Protein AF-0000000067838918 (afdb_homodimer)

Nearest PDB structures (foldseek):
  4fmt-assembly1_A  TM=8.441E-01  e=2.083E-14  Caulobacter vibrioides CB15
  3d36-assembly1_B  TM=5.341E-01  e=3.135E-07  Geobacillus stearothermophilus 10
  3d36-assembly1_A  TM=5.258E-01  e=4.977E-07  Geobacillus stearothermophilus 10
  4zki-assembly1_B  TM=5.234E-01  e=3.163E-06  Lactiplantibacillus plantarum JDM1
  4u7o-assembly1_A  TM=4.429E-01  e=4.222E-06  Lactiplantibacillus plantarum JDM1

Sequence (474 aa):
MRTAPTDAEAIQLAQLLSSRICHDLIGSIGIAAATDDLRDADNRIDEEALALVAESARAAAARLAFFRFAFGYGQNGNGVAASTSLLSLLSLARGALASSRLRIEWMQGDAARSAPEHSLPIPEARLLLCLMLIATEALPRGGTVSIKVSRAQGWFKARIRAAGTGAHLPQSSLDAYSVGSCVDLTPRTVVGYYAGRLSAQLQAQLGWASEPGERVDVTLRVPVGDKREQGRQHVCAMRTAPTDAEAIQLAQLLSSRICHDLIGSIGIAAATDDLRDADNRIDEEALALVAESARAAAARLAFFRFAFGYGQNGNGVAASTSLLSLLSLARGALASSRLRIEWMQGDAARSAPEHSLPIPEARLLLCLMLIATEALPRGGTVSIKVSRAQGWFKARIRAAGTGAHLPQSSLDAYSVGSCVDLTPRTVVGYYAGRLSAQLQAQLGWASEPGERVDVTLRVPVGDKREQGRQHVCA

pLDDT: mean 87.91, std 15.68, range [30.28, 98.62]

Foldseek 3Di:
DQDDDDPVQVVVLVVLQVVLLCVLLVVLVVLLPVCVPQADPVRHGDPVSVVSSVVSVQQSVLQVLLCCQLPHDPVCPVPDQDWDFPVVLQSSLCSHPDDPQAEEEADPPLPPPVPVPDIDGSLVSSLVSLVQVQQSVQEPRGDYWHKDWDDDDQKTKMKIKRFDFQGDHSVLLCVLLPDSTCPPPHSVNSSSVVSNVSCVVQVKDWDWDDDGRTMIMIMIMGGHDPRSVVVVVVVVD/DQDDDDPVQVVVLVVLQVVLLCVLLVVLVVLLPVCVPQADPVRDGDPVSVVSNVVSVQQSVLQVVLCCLLPHDDPCPVPDQDWDAPVVLQSSLCSHPDDPQAEEEADPPLPPPSPVVGIDGSLVSSLVSLVQNQQSVQEPRGDYWHKDWDDDDQKTKMKIKRFDFQGDHSVLLCVLLPDSTCPPPHSVNSSSVVSNVSCVVQVKDWDWDDDGRTMIMIMIMGGHDPRSVVVVVVVVD

Secondary structure (DSSP, 8-state):
--PPPPHHHHHHHHHHHHHHHHHHHHHHHHHHH-GGGGB-TTS-B-HHHHHHHHHHHHHHHHHHHHHHHHH-SSTTTTSS--EEEHHHHHHHHHHHH--SSEEEEEPTTS-----TT-EEEHHHHHHHHHHHHHHHTT-TT-EEEEEEEEEETTEEEEEEEEEEEEE---HHHHHHHH-S--TT--TTTHHHHHHHHHHHHHT-EEEEEEETEEEEEEEEEEE-THHHHHHHHHH--/--PPPPHHHHHHHHHHHHHHHHHHHHHHHHHHH-GGGGB-TTS-B-HHHHHHHHHHHHHHHHHHHHHHHHH-S-TTTTSS--EEEHHHHHHHHHHHH--SSEEEEEPTTS-----TT-EEEHHHHHHHHHHHHHHHTT-TT-EEEEEEEEEETTEEEEEEEEEEEEE---HHHHHHHH-S--TT--TTTHHHHHHHHHHHHHT-EEEEEEETEEEEEEEEEEE-THHHHHHHHHH--

Organism: NCBI:txid111831

InterPro domains:
  IPR018762 Histidine phosphotransferase ChpT, C-terminal [PF10090] (91-210)
  IPR036890 Histidine kinase/HSP90-like ATPase superfamily [G3DSA:3.30.565.10] (83-224)

Radius of gyration: 24.05 Å; Cα contacts (8 Å, |Δi|>4): 856; chains: 2; bounding box: 74×67×54 Å

Solvent-accessible surface area (backbone atoms only — not comparable to full-atom values): 24099 Å² total; per-residue (Å²): 129,82,64,64,42,48,63,67,51,29,52,45,49,26,11,19,50,39,26,33,55,39,60,72,35,47,63,30,31,46,50,23,34,52,48,84,63,27,45,44,99,83,67,44,76,35,64,68,49,45,50,51,24,37,52,22,17,41,43,31,40,25,35,46,54,32,46,38,60,51,41,32,56,52,85,48,63,79,70,56,85,34,59,42,44,57,66,59,49,50,51,34,48,34,49,46,65,40,53,99,51,26,46,60,46,72,34,86,86,50,68,78,65,68,53,81,84,44,57,34,49,44,71,60,47,23,42,49,49,43,52,50,58,52,39,52,62,18,28,85,72,20,35,37,40,27,39,44,74,50,76,56,95,47,31,40,36,37,40,39,36,27,36,20,64,64,6,38,75,46,55,65,31,54,52,32,27,73,51,80,68,68,84,88,56,46,42,87,25,34,58,23,32,53,38,29,52,51,29,60,74,50,60,42,48,78,46,78,49,68,46,83,41,44,25,30,39,36,38,40,38,30,48,35,73,71,50,40,57,55,57,53,54,58,70,77,96,127,82,65,64,41,47,62,66,52,28,51,47,49,26,12,20,50,39,27,33,55,39,61,73,35,46,62,29,32,48,51,23,33,52,48,84,64,27,44,44,98,85,66,42,78,36,64,67,49,45,50,50,26,35,51,21,16,40,43,30,41,27,36,46,54,32,46,39,62,51,41,32,55,52,91,45,64,78,70,55,86,38,60,43,45,55,66,59,49,50,51,35,48,36,48,43,67,40,52,100,51,26,45,60,46,71,33,87,88,51,68,79,64,72,53,82,87,43,56,34,50,45,72,58,46,23,43,50,48,42,50,51,56,52,41,52,63,17,26,86,73,19,33,38,39,26,38,44,73,50,74,57,97,47,30,39,36,36,39,39,37,26,37,21,64,62,6,39,76,45,55,66,32,54,51,31,28,72,49,81,66,67,84,87,56,46,42,88,26,34,58,24,32,53,38,30,54,50,30,61,77,51,62,42,48,78,46,77,49,68,46,81,41,44,26,30,39,38,38,40,38,30,48,35,72,72,50,38,59,55,58,54,53,57,68,77,97

Structure (mmCIF, N/CA/C/O backbone):
data_AF-0000000067838918-model_v1
#
loop_
_entity.id
_entity.type
_entity.pdbx_description
1 polymer 'Histidine phosphotransferase ChpT C-terminal domain-containing protein'
#
loop_
_atom_site.group_PDB
_atom_site.id
_atom_site.type_symbol
_atom_site.label_atom_id
_atom_site.label_alt_id
_atom_site.label_comp_id
_atom_site.label_asym_id
_atom_site.label_entity_id
_atom_site.label_seq_id
_atom_site.pdbx_PDB_ins_code
_atom_site.Cartn_x
_atom_site.Cartn_y
_atom_site.Cartn_z
_atom_site.occupancy
_atom_site.B_iso_or_equiv
_atom_site.auth_seq_id
_atom_site.auth_comp_id
_atom_site.auth_asym_id
_atom_site.auth_atom_id
_atom_site.pdbx_PDB_model_num
ATOM 1 N N . MET A 1 1 ? -27.422 12.492 3.836 1 40.78 1 MET A N 1
ATOM 2 C CA . MET A 1 1 ? -27.141 11.398 4.762 1 40.78 1 MET A CA 1
ATOM 3 C C . MET A 1 1 ? -26.266 10.344 4.105 1 40.78 1 MET A C 1
ATOM 5 O O . MET A 1 1 ? -26.578 9.852 3.016 1 40.78 1 MET A O 1
ATOM 9 N N . ARG A 1 2 ? -25.016 10.297 4.484 1 62.78 2 ARG A N 1
ATOM 10 C CA . ARG A 1 2 ? -24.094 9.469 3.711 1 62.78 2 ARG A CA 1
ATOM 11 C C . ARG A 1 2 ? -24.438 7.988 3.863 1 62.78 2 ARG A C 1
ATOM 13 O O . ARG A 1 2 ? -24.609 7.5 4.98 1 62.78 2 ARG A O 1
ATOM 20 N N . THR A 1 3 ? -24.922 7.422 2.738 1 76.81 3 THR A N 1
ATOM 21 C CA . THR A 1 3 ? -25.234 6 2.693 1 76.81 3 THR A CA 1
ATOM 22 C C . THR A 1 3 ? -23.969 5.16 2.848 1 76.81 3 THR A C 1
ATOM 24 O O . THR A 1 3 ? -22.875 5.605 2.498 1 76.81 3 THR A O 1
ATOM 27 N N . ALA A 1 4 ? -24.078 4.176 3.662 1 89.06 4 ALA A N 1
ATOM 28 C CA . ALA A 1 4 ? -22.984 3.211 3.824 1 89.06 4 ALA A CA 1
ATOM 29 C C . ALA A 1 4 ? -22.469 2.744 2.471 1 89.06 4 ALA A C 1
ATOM 31 O O . ALA A 1 4 ? -23.234 2.58 1.521 1 89.06 4 ALA A O 1
ATOM 32 N N . PRO A 1 5 ? -21.109 2.588 2.377 1 93 5 PRO A N 1
ATOM 33 C CA . PRO A 1 5 ? -20.547 2.145 1.103 1 93 5 PRO A CA 1
ATOM 34 C C . PRO A 1 5 ? -20.953 0.72 0.737 1 93 5 PRO A C 1
ATOM 36 O O . PRO A 1 5 ? -21.25 -0.087 1.621 1 93 5 PRO A O 1
ATOM 39 N N . THR A 1 6 ? -21.047 0.426 -0.545 1 93.19 6 THR A N 1
ATOM 40 C CA . THR A 1 6 ? -21.219 -0.937 -1.035 1 93.19 6 THR A CA 1
ATOM 41 C C . THR A 1 6 ? -19.922 -1.728 -0.903 1 93.19 6 THR A C 1
ATOM 43 O O . THR A 1 6 ? -18.875 -1.154 -0.627 1 93.19 6 THR A O 1
ATOM 46 N N . ASP A 1 7 ? -20 -3.049 -1.116 1 92.88 7 ASP A N 1
ATOM 47 C CA . ASP A 1 7 ? -18.812 -3.889 -1.15 1 92.88 7 ASP A CA 1
ATOM 48 C C . ASP A 1 7 ? -17.844 -3.426 -2.238 1 92.88 7 ASP A C 1
ATOM 50 O O . ASP A 1 7 ? -16.625 -3.373 -2.018 1 92.88 7 ASP A O 1
ATOM 54 N N . ALA A 1 8 ? -18.391 -3.107 -3.355 1 92.38 8 ALA A N 1
ATOM 55 C CA . ALA A 1 8 ? -17.578 -2.664 -4.484 1 92.38 8 ALA A CA 1
ATOM 56 C C . ALA A 1 8 ? -16.844 -1.37 -4.152 1 92.38 8 ALA A C 1
ATOM 58 O O . ALA A 1 8 ? -15.68 -1.197 -4.523 1 92.38 8 ALA A O 1
ATOM 59 N N . GLU A 1 9 ? -17.516 -0.486 -3.451 1 94.44 9 GLU A N 1
ATOM 60 C CA . GLU A 1 9 ? -16.891 0.781 -3.08 1 94.44 9 GLU A CA 1
ATOM 61 C C . GLU A 1 9 ? -15.797 0.572 -2.043 1 94.44 9 GLU A C 1
ATOM 63 O O . GLU A 1 9 ? -14.773 1.256 -2.07 1 94.44 9 GLU A O 1
ATOM 68 N N . ALA A 1 10 ? -16.016 -0.35 -1.098 1 95.69 10 ALA A N 1
ATOM 69 C CA . ALA A 1 10 ? -15 -0.652 -0.098 1 95.69 10 ALA A CA 1
ATOM 70 C C . ALA A 1 10 ? -13.742 -1.216 -0.753 1 95.69 10 ALA A C 1
ATOM 72 O O . ALA A 1 10 ? -12.625 -0.811 -0.419 1 95.69 10 ALA A O 1
ATOM 73 N N . ILE A 1 11 ? -13.891 -2.076 -1.702 1 95.75 11 ILE A N 1
ATOM 74 C CA . ILE A 1 11 ? -12.773 -2.654 -2.443 1 95.75 11 ILE A CA 1
ATOM 75 C C . ILE A 1 11 ? -12.078 -1.563 -3.252 1 95.75 11 ILE A C 1
ATOM 77 O O . ILE A 1 11 ? -10.844 -1.507 -3.293 1 95.75 11 ILE A O 1
ATOM 81 N N . GLN A 1 12 ? -12.875 -0.766 -3.861 1 95.5 12 GLN A N 1
ATOM 82 C CA . GLN A 1 12 ? -12.305 0.306 -4.672 1 95.5 12 GLN A CA 1
ATOM 83 C C . GLN A 1 12 ? -11.445 1.239 -3.82 1 95.5 12 GLN A C 1
ATOM 85 O O . GLN A 1 12 ? -10.375 1.672 -4.25 1 95.5 12 GLN A O 1
ATOM 90 N N . LEU A 1 13 ? -11.906 1.589 -2.646 1 97.25 13 LEU A N 1
ATOM 91 C CA . LEU A 1 13 ? -11.109 2.432 -1.76 1 97.25 13 LEU A CA 1
ATOM 92 C C . LEU A 1 13 ? -9.758 1.787 -1.463 1 97.25 13 LEU A C 1
ATOM 94 O O . LEU A 1 13 ? -8.719 2.449 -1.533 1 97.25 13 LEU A O 1
ATOM 98 N N . ALA A 1 14 ? -9.773 0.534 -1.126 1 97.88 14 ALA A N 1
ATOM 99 C CA . ALA A 1 14 ? -8.547 -0.198 -0.843 1 97.88 14 ALA A CA 1
ATOM 100 C C . ALA A 1 14 ? -7.621 -0.216 -2.061 1 97.88 14 ALA A C 1
ATOM 102 O O . ALA A 1 14 ? -6.41 -0.032 -1.933 1 97.88 14 ALA A O 1
ATOM 103 N N . GLN A 1 15 ? -8.195 -0.379 -3.215 1 97.38 15 GLN A N 1
ATOM 104 C CA . GLN A 1 15 ? -7.422 -0.42 -4.449 1 97.38 15 GLN A CA 1
ATOM 105 C C . GLN A 1 15 ? -6.816 0.945 -4.766 1 97.38 15 GLN A C 1
ATOM 107 O O . GLN A 1 15 ? -5.66 1.037 -5.18 1 97.38 15 GLN A O 1
ATOM 112 N N . LEU A 1 16 ? -7.609 1.959 -4.605 1 97.38 16 LEU A N 1
ATOM 113 C CA . LEU A 1 16 ? -7.137 3.312 -4.875 1 97.38 16 LEU A CA 1
ATOM 114 C C . LEU A 1 16 ? -5.984 3.682 -3.947 1 97.38 16 LEU A C 1
ATOM 116 O O . LEU A 1 16 ? -4.98 4.25 -4.387 1 97.38 16 LEU A O 1
ATOM 120 N N . LEU A 1 17 ? -6.113 3.35 -2.676 1 98.12 17 LEU A N 1
ATOM 121 C CA . LEU A 1 17 ? -5.066 3.68 -1.715 1 98.12 17 LEU A CA 1
ATOM 122 C C . LEU A 1 17 ? -3.807 2.863 -1.983 1 98.12 17 LEU A C 1
ATOM 124 O O . LEU A 1 17 ? -2.693 3.389 -1.901 1 98.12 17 LEU A O 1
ATOM 128 N N . SER A 1 18 ? -3.934 1.575 -2.318 1 98 18 SER A N 1
ATOM 129 C CA . SER A 1 18 ? -2.799 0.746 -2.711 1 98 18 SER A CA 1
ATOM 130 C C . SER A 1 18 ? -2.088 1.323 -3.93 1 98 18 SER A C 1
ATOM 132 O O . SER A 1 18 ? -0.857 1.369 -3.973 1 98 18 SER A O 1
ATOM 134 N N . SER A 1 19 ? -2.895 1.773 -4.906 1 97.12 19 SER A N 1
ATOM 135 C CA . SER A 1 19 ? -2.334 2.389 -6.102 1 97.12 19 SER A CA 1
ATOM 136 C C . SER A 1 19 ? -1.543 3.648 -5.762 1 97.12 19 SER A C 1
ATOM 138 O O . SER A 1 19 ? -0.478 3.893 -6.328 1 97.12 19 SER A O 1
ATOM 140 N N . ARG A 1 20 ? -2.053 4.383 -4.891 1 97.25 20 ARG A N 1
ATOM 141 C CA . ARG A 1 20 ? -1.375 5.609 -4.48 1 97.25 20 ARG A CA 1
ATOM 142 C C . ARG A 1 20 ? -0.029 5.301 -3.832 1 97.25 20 ARG A C 1
ATOM 144 O O . ARG A 1 20 ? 0.982 5.922 -4.16 1 97.25 20 ARG A O 1
ATOM 151 N N . ILE A 1 21 ? 0.017 4.348 -2.924 1 98.12 21 ILE A N 1
ATOM 152 C CA . ILE A 1 21 ? 1.246 3.924 -2.264 1 98.12 21 ILE A CA 1
ATOM 153 C C . ILE A 1 21 ? 2.262 3.465 -3.309 1 98.12 21 ILE A C 1
ATOM 155 O O . ILE A 1 21 ? 3.412 3.91 -3.303 1 98.12 21 ILE A O 1
ATOM 159 N N . CYS A 1 22 ? 1.831 2.652 -4.246 1 97.69 22 CYS A N 1
ATOM 160 C CA . CYS A 1 22 ? 2.727 2.113 -5.262 1 97.69 22 CYS A CA 1
ATOM 161 C C . CYS A 1 22 ? 3.24 3.219 -6.18 1 97.69 22 CYS A C 1
ATOM 163 O O . CYS A 1 22 ? 4.418 3.23 -6.547 1 97.69 22 CYS A O 1
ATOM 165 N N . HIS A 1 23 ? 2.357 4.102 -6.539 1 95.94 23 HIS A N 1
ATOM 166 C CA . HIS A 1 23 ? 2.736 5.215 -7.398 1 95.94 23 HIS A CA 1
ATOM 167 C C . HIS A 1 23 ? 3.836 6.059 -6.758 1 95.94 23 HIS A C 1
ATOM 169 O O . HIS A 1 23 ? 4.793 6.449 -7.43 1 95.94 23 HIS A O 1
ATOM 175 N N . ASP A 1 24 ? 3.744 6.297 -5.527 1 96.75 24 ASP A N 1
ATOM 176 C CA . ASP A 1 24 ? 4.672 7.191 -4.84 1 96.75 24 ASP A CA 1
ATOM 177 C C . ASP A 1 24 ? 6 6.492 -4.555 1 96.75 24 ASP A C 1
ATOM 179 O O . ASP A 1 24 ? 7.008 7.145 -4.285 1 96.75 24 ASP A O 1
ATOM 183 N N . LEU A 1 25 ? 5.973 5.16 -4.621 1 98.12 25 LEU A N 1
ATOM 184 C CA . LEU A 1 25 ? 7.191 4.418 -4.301 1 98.12 25 LEU A CA 1
ATOM 185 C C . LEU A 1 25 ? 7.926 4.008 -5.57 1 98.12 25 LEU A C 1
ATOM 187 O O . LEU A 1 25 ? 9.125 3.719 -5.535 1 98.12 25 LEU A O 1
ATOM 191 N N . ILE A 1 26 ? 7.262 4.004 -6.703 1 97.38 26 ILE A N 1
ATOM 192 C CA . ILE A 1 26 ? 7.754 3.334 -7.906 1 97.38 26 ILE A CA 1
ATOM 193 C C . ILE A 1 26 ? 9.016 4.035 -8.406 1 97.38 26 ILE A C 1
ATOM 195 O O . ILE A 1 26 ? 9.961 3.379 -8.852 1 97.38 26 ILE A O 1
ATOM 199 N N . GLY A 1 27 ? 9.102 5.336 -8.352 1 96.5 27 GLY A N 1
ATOM 200 C CA . GLY A 1 27 ? 10.258 6.07 -8.836 1 96.5 27 GLY A CA 1
ATOM 201 C C . GLY A 1 27 ? 11.508 5.82 -8.016 1 96.5 27 GLY A C 1
ATOM 202 O O . GLY A 1 27 ? 12.562 5.5 -8.57 1 96.5 27 GLY A O 1
ATOM 203 N N . SER A 1 28 ? 11.414 5.977 -6.727 1 97.5 28 SER A N 1
ATOM 204 C CA . SER A 1 28 ? 12.562 5.809 -5.848 1 97.5 28 SER A CA 1
ATOM 205 C C . SER A 1 28 ? 13.039 4.359 -5.828 1 97.5 28 SER A C 1
ATOM 207 O O . SER A 1 28 ? 14.242 4.094 -5.871 1 97.5 28 SER A O 1
ATOM 209 N N . ILE A 1 29 ? 12.102 3.404 -5.832 1 97.88 29 ILE A N 1
ATOM 210 C CA . ILE A 1 29 ? 12.469 1.993 -5.824 1 97.88 29 ILE A CA 1
ATOM 211 C C . ILE A 1 29 ? 13.086 1.614 -7.172 1 97.88 29 ILE A C 1
ATOM 213 O O . ILE A 1 29 ? 14.047 0.849 -7.227 1 97.88 29 ILE A O 1
ATOM 217 N N . GLY A 1 30 ? 12.562 2.168 -8.203 1 96.88 30 GLY A N 1
ATOM 218 C CA . GLY A 1 30 ? 13.102 1.912 -9.531 1 96.88 30 GLY A CA 1
ATOM 219 C C . GLY A 1 30 ? 14.539 2.363 -9.688 1 96.88 30 GLY A C 1
ATOM 220 O O . GLY A 1 30 ? 15.367 1.63 -10.227 1 96.88 30 GLY A O 1
ATOM 221 N N . ILE A 1 31 ? 14.844 3.562 -9.242 1 96.19 31 ILE A N 1
ATOM 222 C CA . ILE A 1 31 ? 16.203 4.078 -9.312 1 96.19 31 ILE A CA 1
ATOM 223 C C . ILE A 1 31 ? 17.125 3.248 -8.414 1 96.19 31 ILE A C 1
ATOM 225 O O . ILE A 1 31 ? 18.234 2.902 -8.805 1 96.19 31 ILE A O 1
ATOM 229 N N . ALA A 1 32 ? 16.625 2.873 -7.277 1 96.06 32 ALA A N 1
ATOM 230 C CA . ALA A 1 32 ? 17.422 2.07 -6.352 1 96.06 32 ALA A CA 1
ATOM 231 C C . ALA A 1 32 ? 17.734 0.703 -6.945 1 96.06 32 ALA A C 1
ATOM 233 O O . ALA A 1 32 ? 18.797 0.131 -6.668 1 96.06 32 ALA A O 1
ATOM 234 N N . ALA A 1 33 ? 16.906 0.19 -7.754 1 96.06 33 ALA A N 1
ATOM 235 C CA . ALA A 1 33 ? 17.047 -1.151 -8.312 1 96.06 33 ALA A CA 1
ATOM 236 C C . ALA A 1 33 ? 17.859 -1.124 -9.602 1 96.06 33 ALA A C 1
ATOM 238 O O . ALA A 1 33 ? 18.234 -2.174 -10.133 1 96.06 33 ALA A O 1
ATOM 239 N N . ALA A 1 34 ? 18.078 0.033 -10.141 1 92.88 34 ALA A N 1
ATOM 240 C CA . ALA A 1 34 ? 18.828 0.161 -11.383 1 92.88 34 ALA A CA 1
ATOM 241 C C . ALA A 1 34 ? 20.328 0.03 -11.117 1 92.88 34 ALA A C 1
ATOM 243 O O . ALA A 1 34 ? 21.109 0.938 -11.438 1 92.88 34 ALA A O 1
ATOM 244 N N . THR A 1 35 ? 20.781 -1.09 -10.664 1 86.12 35 THR A N 1
ATOM 245 C CA . THR A 1 35 ? 22.156 -1.285 -10.203 1 86.12 35 THR A CA 1
ATOM 246 C C . THR A 1 35 ? 23.047 -1.696 -11.367 1 86.12 35 THR A C 1
ATOM 248 O O . THR A 1 35 ? 24.281 -1.631 -11.258 1 86.12 35 THR A O 1
ATOM 251 N N . ASP A 1 36 ? 22.438 -2.09 -12.422 1 84 36 ASP A N 1
ATOM 252 C CA . ASP A 1 36 ? 23.234 -2.445 -13.594 1 84 36 ASP A CA 1
ATOM 253 C C . ASP A 1 36 ? 24.047 -1.248 -14.086 1 84 36 ASP A C 1
ATOM 255 O O . ASP A 1 36 ? 25.047 -1.416 -14.789 1 84 36 ASP A O 1
ATOM 259 N N . ASP A 1 37 ? 23.719 -0.115 -13.648 1 81.75 37 ASP A N 1
ATOM 260 C CA . ASP A 1 37 ? 24.359 1.11 -14.117 1 81.75 37 ASP A CA 1
ATOM 261 C C . ASP A 1 37 ? 25.469 1.549 -13.164 1 81.75 37 ASP A C 1
ATOM 263 O O . ASP A 1 37 ? 26.078 2.604 -13.352 1 81.75 37 ASP A O 1
ATOM 267 N N . LEU A 1 38 ? 25.703 0.714 -12.156 1 86.94 38 LEU A N 1
ATOM 268 C CA . LEU A 1 38 ? 26.656 1.131 -11.117 1 86.94 38 LEU A CA 1
ATOM 269 C C . LEU A 1 38 ? 28.094 0.987 -11.602 1 86.94 38 LEU A C 1
ATOM 271 O O . LEU A 1 38 ? 29 1.565 -11.016 1 86.94 38 LEU A O 1
ATOM 275 N N . ARG A 1 39 ? 28.281 0.247 -12.656 1 82.75 39 ARG A N 1
ATOM 276 C CA . ARG A 1 39 ? 29.641 0.03 -13.141 1 82.75 39 ARG A CA 1
ATOM 277 C C . ARG A 1 39 ? 29.906 0.825 -14.414 1 82.75 39 ARG A C 1
ATOM 279 O O . ARG A 1 39 ? 29 1.003 -15.234 1 82.75 39 ARG A O 1
ATOM 286 N N . ASP A 1 40 ? 31.156 1.342 -14.461 1 79.62 40 ASP A N 1
ATOM 287 C CA . ASP A 1 40 ? 31.531 2.121 -15.641 1 79.62 40 ASP A CA 1
ATOM 288 C C . ASP A 1 40 ? 32.125 1.226 -16.719 1 79.62 40 ASP A C 1
ATOM 290 O O . ASP A 1 40 ? 32.062 -0.002 -16.625 1 79.62 40 ASP A O 1
ATOM 294 N N . ALA A 1 41 ? 32.625 1.943 -17.75 1 82.44 41 ALA A N 1
ATOM 295 C CA . ALA A 1 41 ? 33.156 1.25 -18.922 1 82.44 41 ALA A CA 1
ATOM 296 C C . ALA A 1 41 ? 34.312 0.329 -18.531 1 82.44 41 ALA A C 1
ATOM 298 O O . ALA A 1 41 ? 34.562 -0.692 -19.188 1 82.44 41 ALA A O 1
ATOM 299 N N . ASP A 1 42 ? 35.031 0.677 -17.438 1 84.69 42 ASP A N 1
ATOM 300 C CA . ASP A 1 42 ? 36.156 -0.121 -16.984 1 84.69 42 ASP A CA 1
ATOM 301 C C . ASP A 1 42 ? 35.719 -1.092 -15.883 1 84.69 42 ASP A C 1
ATOM 303 O O . ASP A 1 42 ? 36.562 -1.615 -15.148 1 84.69 42 ASP A O 1
ATOM 307 N N . ASN A 1 43 ? 34.406 -1.172 -15.602 1 81.06 43 ASN A N 1
ATOM 308 C CA . ASN A 1 43 ? 33.844 -2.104 -14.648 1 81.06 43 ASN A CA 1
ATOM 309 C C . ASN A 1 43 ? 34.094 -1.664 -13.203 1 81.06 43 ASN A C 1
ATOM 311 O O . ASN A 1 43 ? 34.062 -2.488 -12.289 1 81.06 43 ASN A O 1
ATOM 315 N N . ARG A 1 44 ? 34.594 -0.343 -13.234 1 83.19 44 ARG A N 1
ATOM 316 C CA . ARG A 1 44 ? 34.75 0.219 -11.891 1 83.19 44 ARG A CA 1
ATOM 317 C C . ARG A 1 44 ? 33.438 0.813 -11.398 1 83.19 44 ARG A C 1
ATOM 319 O O . ARG A 1 44 ? 32.594 1.224 -12.195 1 83.19 44 ARG A O 1
ATOM 326 N N . ILE A 1 45 ? 33.188 0.748 -10.047 1 85.25 45 ILE A N 1
ATOM 327 C CA . ILE A 1 45 ? 31.984 1.285 -9.461 1 85.25 45 ILE A CA 1
ATOM 328 C C . ILE A 1 45 ? 31.938 2.801 -9.648 1 85.25 45 ILE A C 1
ATOM 330 O O . ILE A 1 45 ? 32.906 3.498 -9.312 1 85.25 45 ILE A O 1
ATOM 334 N N . ASP A 1 46 ? 30.953 3.318 -10.227 1 88.25 46 ASP A N 1
ATOM 335 C CA . ASP A 1 46 ? 30.672 4.746 -10.344 1 88.25 46 ASP A CA 1
ATOM 336 C C . ASP A 1 46 ? 30.125 5.305 -9.031 1 88.25 46 ASP A C 1
ATOM 338 O O . ASP A 1 46 ? 28.953 5.074 -8.688 1 88.25 46 ASP A O 1
ATOM 342 N N . GLU A 1 47 ? 30.891 6.082 -8.391 1 85.75 47 GLU A N 1
ATOM 343 C CA . GLU A 1 47 ? 30.547 6.57 -7.059 1 85.75 47 GLU A CA 1
ATOM 344 C C . GLU A 1 47 ? 29.328 7.492 -7.113 1 85.75 47 GLU A C 1
ATOM 346 O O . GLU A 1 47 ? 28.516 7.52 -6.18 1 85.75 47 GLU A O 1
ATOM 351 N N . GLU A 1 48 ? 29.266 8.234 -8.141 1 89.5 48 GLU A N 1
ATOM 352 C CA . GLU A 1 48 ? 28.109 9.117 -8.281 1 89.5 48 GLU A CA 1
ATOM 353 C C . GLU A 1 48 ? 26.828 8.312 -8.477 1 89.5 48 GLU A C 1
ATOM 355 O O . GLU A 1 48 ? 25.797 8.641 -7.883 1 89.5 48 GLU A O 1
ATOM 360 N N . ALA A 1 49 ? 26.906 7.32 -9.289 1 90.56 49 ALA A N 1
ATOM 361 C CA . ALA A 1 49 ? 25.766 6.441 -9.508 1 90.56 49 ALA A CA 1
ATOM 362 C C . ALA A 1 49 ? 25.375 5.715 -8.219 1 90.56 49 ALA A C 1
ATOM 364 O O . ALA A 1 49 ? 24.188 5.566 -7.914 1 90.56 49 ALA A O 1
ATOM 365 N N . LEU A 1 50 ? 26.328 5.34 -7.531 1 90.88 50 LEU A N 1
ATOM 366 C CA . LEU A 1 50 ? 26.094 4.66 -6.262 1 90.88 50 LEU A CA 1
ATOM 367 C C . LEU A 1 50 ? 25.422 5.59 -5.262 1 90.88 50 LEU A C 1
ATOM 369 O O . LEU A 1 50 ? 24.516 5.176 -4.535 1 90.88 50 LEU A O 1
ATOM 373 N N . ALA A 1 51 ? 25.891 6.809 -5.227 1 91.44 51 ALA A N 1
ATOM 374 C CA . ALA A 1 51 ? 25.297 7.793 -4.328 1 91.44 51 ALA A CA 1
ATOM 375 C C . ALA A 1 51 ? 23.828 8.023 -4.676 1 91.44 51 ALA A C 1
ATOM 377 O O . ALA A 1 51 ? 22.984 8.164 -3.781 1 91.44 51 ALA A O 1
ATOM 378 N N . LEU A 1 52 ? 23.531 8.023 -5.918 1 93.56 52 LEU A N 1
ATOM 379 C CA . LEU A 1 52 ? 22.156 8.219 -6.375 1 93.56 52 LEU A CA 1
ATOM 380 C C . LEU A 1 52 ? 21.266 7.043 -5.973 1 93.56 52 LEU A C 1
ATOM 382 O O . LEU A 1 52 ? 20.141 7.234 -5.508 1 93.56 52 LEU A O 1
ATOM 386 N N . VAL A 1 53 ? 21.734 5.871 -6.152 1 93.62 53 VAL A N 1
ATOM 387 C CA . VAL A 1 53 ? 21.031 4.656 -5.773 1 93.62 53 VAL A CA 1
ATOM 388 C C . VAL A 1 53 ? 20.766 4.656 -4.27 1 93.62 53 VAL A C 1
ATOM 390 O O . VAL A 1 53 ? 19.656 4.367 -3.824 1 93.62 53 VAL A O 1
ATOM 393 N N . ALA A 1 54 ? 21.781 5.035 -3.51 1 93.38 54 ALA A N 1
ATOM 394 C CA . ALA A 1 54 ? 21.672 5.074 -2.053 1 93.38 54 ALA A CA 1
ATOM 395 C C . ALA A 1 54 ? 20.625 6.102 -1.614 1 93.38 54 ALA A C 1
ATOM 397 O O . ALA A 1 54 ? 19.797 5.82 -0.751 1 93.38 54 ALA A O 1
ATOM 398 N N . GLU A 1 55 ? 20.703 7.199 -2.213 1 94.88 55 GLU A N 1
ATOM 399 C CA . GLU A 1 55 ? 19.75 8.258 -1.888 1 94.88 55 GLU A CA 1
ATOM 400 C C . GLU A 1 55 ? 18.328 7.844 -2.23 1 94.88 55 GLU A C 1
ATOM 402 O O . GLU A 1 55 ? 17.391 8.133 -1.476 1 94.88 55 GLU A O 1
ATOM 407 N N . SER A 1 56 ? 18.156 7.191 -3.342 1 96.88 56 SER A N 1
ATOM 408 C CA . SER A 1 56 ? 16.844 6.742 -3.781 1 96.88 56 SER A CA 1
ATOM 409 C C . SER A 1 56 ? 16.281 5.672 -2.852 1 96.88 56 SER A C 1
ATOM 411 O O . SER A 1 56 ? 15.086 5.66 -2.553 1 96.88 56 SER A O 1
ATOM 413 N N . ALA A 1 57 ? 17.125 4.789 -2.414 1 97.12 57 ALA A N 1
ATOM 414 C CA . ALA A 1 57 ? 16.703 3.756 -1.472 1 97.12 57 ALA A CA 1
ATOM 415 C C . ALA A 1 57 ? 16.25 4.371 -0.146 1 97.12 57 ALA A C 1
ATOM 417 O O . ALA A 1 57 ? 15.266 3.941 0.446 1 97.12 57 ALA A O 1
ATOM 418 N N . ARG A 1 58 ? 17 5.367 0.3 1 96.94 58 ARG A N 1
ATOM 419 C CA . ARG A 1 58 ? 16.641 6.051 1.538 1 96.94 58 ARG A CA 1
ATOM 420 C C . ARG A 1 58 ? 15.32 6.793 1.39 1 96.94 58 ARG A C 1
ATOM 422 O O . ARG A 1 58 ? 14.508 6.816 2.314 1 96.94 58 ARG A O 1
ATOM 429 N N . ALA A 1 59 ? 15.148 7.363 0.267 1 97.38 59 ALA A N 1
ATOM 430 C CA . ALA A 1 59 ? 13.883 8.039 0.005 1 97.38 59 ALA A CA 1
ATOM 431 C C . ALA A 1 59 ? 12.719 7.047 0.009 1 97.38 59 ALA A C 1
ATOM 433 O O . ALA A 1 59 ? 11.648 7.34 0.548 1 97.38 59 ALA A O 1
ATOM 434 N N . ALA A 1 60 ? 12.93 5.898 -0.592 1 98.31 60 ALA A N 1
ATOM 435 C CA . ALA A 1 60 ? 11.906 4.855 -0.599 1 98.31 60 ALA A CA 1
ATOM 436 C C . ALA A 1 60 ? 11.57 4.402 0.82 1 98.31 60 ALA A C 1
ATOM 438 O O . ALA A 1 60 ? 10.406 4.223 1.166 1 98.31 60 ALA A O 1
ATOM 439 N N . ALA A 1 61 ? 12.617 4.25 1.633 1 98.12 61 ALA A N 1
ATOM 440 C CA . ALA A 1 61 ? 12.422 3.83 3.018 1 98.12 61 ALA A CA 1
ATOM 441 C C . ALA A 1 61 ? 11.641 4.875 3.803 1 98.12 61 ALA A C 1
ATOM 443 O O . ALA A 1 61 ? 10.758 4.535 4.598 1 98.12 61 ALA A O 1
ATOM 444 N N . ALA A 1 62 ? 11.945 6.094 3.594 1 97.88 62 ALA A N 1
ATOM 445 C CA . ALA A 1 62 ? 11.25 7.18 4.281 1 97.88 62 ALA A CA 1
ATOM 446 C C . ALA A 1 62 ? 9.781 7.246 3.865 1 97.88 62 ALA A C 1
ATOM 448 O O . ALA A 1 62 ? 8.898 7.422 4.707 1 97.88 62 ALA A O 1
ATOM 449 N N . ARG A 1 63 ? 9.5 7.105 2.605 1 98.38 63 ARG A N 1
ATOM 450 C CA . ARG A 1 63 ? 8.125 7.113 2.119 1 98.38 63 ARG A CA 1
ATOM 451 C C . ARG A 1 63 ? 7.344 5.914 2.654 1 98.38 63 ARG A C 1
ATOM 453 O O . ARG A 1 63 ? 6.176 6.043 3.02 1 98.38 63 ARG A O 1
ATOM 460 N N . LEU A 1 64 ? 8.031 4.809 2.688 1 98.31 64 LEU A N 1
ATOM 461 C CA . LEU A 1 64 ? 7.391 3.609 3.219 1 98.31 64 LEU A CA 1
ATOM 462 C C . LEU A 1 64 ? 6.996 3.809 4.68 1 98.31 64 LEU A C 1
ATOM 464 O O . LEU A 1 64 ? 5.891 3.438 5.082 1 98.31 64 LEU A O 1
ATOM 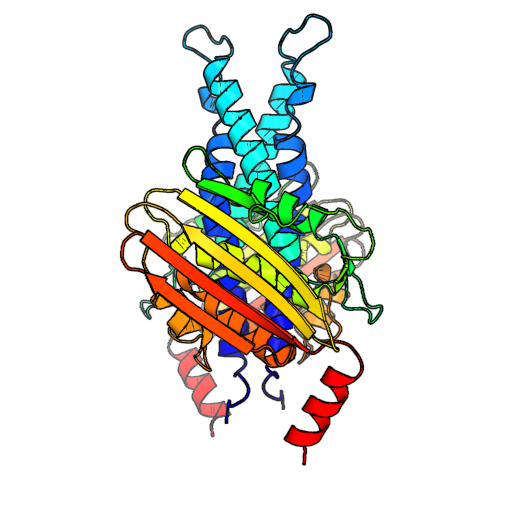468 N N . ALA A 1 65 ? 7.918 4.375 5.461 1 97.5 65 ALA A N 1
ATOM 469 C CA . ALA A 1 65 ? 7.621 4.641 6.867 1 97.5 65 ALA A CA 1
ATOM 470 C C . ALA A 1 65 ? 6.441 5.594 7.008 1 97.5 65 ALA A C 1
ATOM 472 O O . ALA A 1 65 ? 5.582 5.41 7.879 1 97.5 65 ALA A O 1
ATOM 473 N N . PHE A 1 66 ? 6.402 6.562 6.215 1 97.56 66 PHE A N 1
ATOM 474 C CA . PHE A 1 66 ? 5.301 7.52 6.184 1 97.56 66 PHE A CA 1
ATOM 475 C C . PHE A 1 66 ? 3.982 6.816 5.879 1 97.56 66 PHE A C 1
ATOM 477 O O . PHE A 1 66 ? 2.996 6.992 6.598 1 97.56 66 PHE A O 1
ATOM 484 N N . PHE A 1 67 ? 3.91 6.004 4.867 1 97.94 67 PHE A N 1
ATOM 485 C CA . PHE A 1 67 ? 2.684 5.34 4.438 1 97.94 67 PHE A CA 1
ATOM 486 C C . PHE A 1 67 ? 2.229 4.32 5.477 1 97.94 67 PHE A C 1
ATOM 488 O O . PHE A 1 67 ? 1.03 4.191 5.738 1 97.94 67 PHE A O 1
ATOM 495 N N . ARG A 1 68 ? 3.199 3.621 5.977 1 96.19 68 ARG A N 1
ATOM 496 C CA . ARG A 1 68 ? 2.867 2.646 7.012 1 96.19 68 ARG A CA 1
ATOM 497 C C . ARG A 1 68 ? 2.152 3.312 8.18 1 96.19 68 ARG A C 1
ATOM 499 O O . ARG A 1 68 ? 1.205 2.754 8.734 1 96.19 68 ARG A O 1
ATOM 506 N N . PHE A 1 69 ? 2.562 4.473 8.531 1 95.38 69 PHE A N 1
ATOM 507 C CA . PHE A 1 69 ? 1.945 5.195 9.633 1 95.38 69 PHE A CA 1
ATOM 508 C C . PHE A 1 69 ? 0.62 5.812 9.203 1 95.38 69 PHE A C 1
ATOM 510 O O . PHE A 1 69 ? -0.41 5.598 9.844 1 95.38 69 PHE A O 1
ATOM 517 N N . ALA A 1 70 ? 0.582 6.516 8.109 1 96.56 70 ALA A N 1
ATOM 518 C CA . ALA A 1 70 ? -0.555 7.324 7.684 1 96.56 70 ALA A CA 1
ATOM 519 C C . ALA A 1 70 ? -1.727 6.445 7.258 1 96.56 70 ALA A C 1
ATOM 521 O O . ALA A 1 70 ? -2.887 6.789 7.488 1 96.56 70 ALA A O 1
ATOM 522 N N . PHE A 1 71 ? -1.399 5.258 6.656 1 96.88 71 PHE A N 1
ATOM 523 C CA . PHE A 1 71 ? -2.455 4.477 6.023 1 96.88 71 PHE A CA 1
ATOM 524 C C . PHE A 1 71 ? -2.562 3.096 6.664 1 96.88 71 PHE A C 1
ATOM 526 O O . PHE A 1 71 ? -3.449 2.314 6.316 1 96.88 71 PHE A O 1
ATOM 533 N N . GLY A 1 72 ? -1.695 2.686 7.543 1 93.56 72 GLY A N 1
ATOM 534 C CA . GLY A 1 72 ? -1.631 1.33 8.062 1 93.56 72 GLY A CA 1
ATOM 535 C C . GLY A 1 72 ? -2.676 1.049 9.125 1 93.56 72 GLY A C 1
ATOM 536 O O . GLY A 1 72 ? -3.49 1.917 9.453 1 93.56 72 GLY A O 1
ATOM 537 N N . TYR A 1 73 ? -2.662 -0.368 9.359 1 87.44 73 TYR A N 1
ATOM 538 C CA . TYR A 1 73 ? -3.559 -0.881 10.391 1 87.44 73 TYR A CA 1
ATOM 539 C C . TYR A 1 73 ? -2.797 -1.187 11.672 1 87.44 73 TYR A C 1
ATOM 541 O O . TYR A 1 73 ? -1.744 -1.829 11.641 1 87.44 73 TYR A O 1
ATOM 549 N N . GLY A 1 74 ? -3.229 -1.157 13.039 1 69.44 74 GLY A N 1
ATOM 550 C CA . GLY A 1 74 ? -2.619 -1.661 14.258 1 69.44 74 GLY A CA 1
ATOM 551 C C . GLY A 1 74 ? -2.258 -0.564 15.242 1 69.44 74 GLY A C 1
ATOM 552 O O . GLY A 1 74 ? -2.363 -0.752 16.453 1 69.44 74 GLY A O 1
ATOM 553 N N . GLN A 1 75 ? -1.117 0.265 14.836 1 51.91 75 GLN A N 1
ATOM 554 C CA . GLN A 1 75 ? -0.789 0.763 16.172 1 51.91 75 GLN A CA 1
ATOM 555 C C . GLN A 1 75 ? -2.037 0.868 17.031 1 51.91 75 GLN A C 1
ATOM 557 O O . GLN A 1 75 ? -1.945 0.86 18.266 1 51.91 75 GLN A O 1
ATOM 562 N N . ASN A 1 76 ? -3.135 1.386 16.625 1 44.31 76 ASN A N 1
ATOM 563 C CA . ASN A 1 76 ? -4.281 1.833 17.406 1 44.31 76 ASN A CA 1
ATOM 564 C C . ASN A 1 76 ? -5.332 0.734 17.547 1 44.31 76 ASN A C 1
ATOM 566 O O . ASN A 1 76 ? -6.398 0.957 18.109 1 44.31 76 ASN A O 1
ATOM 570 N N . GLY A 1 77 ? -5.309 -0.362 16.734 1 40.09 77 GLY A N 1
ATOM 571 C CA . GLY A 1 77 ? -6.57 -1.078 16.812 1 40.09 77 GLY A CA 1
ATOM 572 C C . GLY A 1 77 ? -6.863 -1.612 18.203 1 40.09 77 GLY A C 1
ATOM 573 O O . GLY A 1 77 ? -7.93 -2.188 18.438 1 40.09 77 GLY A O 1
ATOM 574 N N . ASN A 1 78 ? -5.992 -2.264 18.719 1 37.69 78 ASN A N 1
ATOM 575 C CA . ASN A 1 78 ? -6.422 -2.969 19.922 1 37.69 78 ASN A CA 1
ATOM 576 C C . ASN A 1 78 ? -6.84 -1.998 21.031 1 37.69 78 ASN A C 1
ATOM 578 O O . ASN A 1 78 ? -6.66 -2.279 22.219 1 37.69 78 ASN A O 1
ATOM 582 N N . GLY A 1 79 ? -7.523 -1.065 20.734 1 41.88 79 GLY A N 1
ATOM 583 C CA . GLY A 1 79 ? -8.188 -0.393 21.828 1 41.88 79 GLY A CA 1
ATOM 584 C C . GLY A 1 79 ? -7.27 0.529 22.609 1 41.88 79 GLY A C 1
ATOM 585 O O . GLY A 1 79 ? -7.727 1.309 23.453 1 41.88 79 GLY A O 1
ATOM 586 N N . VAL A 1 80 ? -6.039 0.01 22.922 1 42.91 80 VAL A N 1
ATOM 587 C CA . VAL A 1 80 ? -5.281 0.92 23.781 1 42.91 80 VAL A CA 1
ATOM 588 C C . VAL A 1 80 ? -4.836 2.137 22.969 1 42.91 80 VAL A C 1
ATOM 590 O O . VAL A 1 80 ? -4.359 1.997 21.844 1 42.91 80 VAL A O 1
ATOM 593 N N . ALA A 1 81 ? -5.246 3.365 23.344 1 58 81 ALA A N 1
ATOM 594 C CA . ALA A 1 81 ? -5.027 4.738 22.891 1 58 81 ALA A CA 1
ATOM 595 C C . ALA A 1 81 ? -3.574 4.961 22.484 1 58 81 ALA A C 1
ATOM 597 O O . ALA A 1 81 ? -2.744 5.348 23.312 1 58 81 ALA A O 1
ATOM 598 N N . ALA A 1 82 ? -2.998 4.312 21.422 1 75.75 82 ALA A N 1
ATOM 599 C CA . ALA A 1 82 ? -1.63 4.574 20.984 1 75.75 82 ALA A CA 1
ATOM 600 C C . ALA A 1 82 ? -1.469 6.02 20.531 1 75.75 82 ALA A C 1
ATOM 602 O O . ALA A 1 82 ? -2.441 6.664 20.125 1 75.75 82 ALA A O 1
ATOM 603 N N . SER A 1 83 ? -0.455 6.602 21.047 1 85.44 83 SER A N 1
ATOM 604 C CA . SER A 1 83 ? -0.126 7.984 20.719 1 85.44 83 SER A CA 1
ATOM 605 C C . SER A 1 83 ? 1.28 8.094 20.125 1 85.44 83 SER A C 1
ATOM 607 O O . SER A 1 83 ? 2.062 7.141 20.203 1 85.44 83 SER A O 1
ATOM 609 N N . THR A 1 84 ? 1.492 9.062 19.375 1 88.19 84 THR A N 1
ATOM 610 C CA . THR A 1 84 ? 2.807 9.398 18.844 1 88.19 84 THR A CA 1
ATOM 611 C C . THR A 1 84 ? 3.172 10.844 19.172 1 88.19 84 THR A C 1
ATOM 613 O O . THR A 1 84 ? 2.293 11.672 19.422 1 88.19 84 THR A O 1
ATOM 616 N N . SER A 1 85 ? 4.445 11.07 19.234 1 87.31 85 SER A N 1
ATOM 617 C CA . SER A 1 85 ? 4.883 12.438 19.5 1 87.31 85 SER A CA 1
ATOM 618 C C . SER A 1 85 ? 4.828 13.289 18.234 1 87.31 85 SER A C 1
ATOM 620 O O . SER A 1 85 ? 5.008 12.781 17.125 1 87.31 85 SER A O 1
ATOM 622 N N . LEU A 1 86 ? 4.594 14.516 18.438 1 85.44 86 LEU A N 1
ATOM 623 C CA . LEU A 1 86 ? 4.582 15.461 17.328 1 85.44 86 LEU A CA 1
ATOM 624 C C . LEU A 1 86 ? 5.934 15.5 16.625 1 85.44 86 LEU A C 1
ATOM 626 O O . LEU A 1 86 ? 6 15.688 15.406 1 85.44 86 LEU A O 1
ATOM 630 N N . LEU A 1 87 ? 6.977 15.344 17.375 1 86.75 87 LEU A N 1
ATOM 631 C CA . LEU A 1 87 ? 8.32 15.312 16.797 1 86.75 87 LEU A CA 1
ATOM 632 C C . LEU A 1 87 ? 8.484 14.125 15.859 1 86.75 87 LEU A C 1
ATOM 634 O O . LEU A 1 87 ? 9.031 14.266 14.766 1 86.75 87 LEU A O 1
ATOM 638 N N . SER A 1 88 ? 8.031 12.977 16.328 1 90.62 88 SER A N 1
ATOM 639 C CA . SER A 1 88 ? 8.094 11.789 15.484 1 90.62 88 SER A CA 1
ATOM 640 C C . SER A 1 88 ? 7.266 11.969 14.219 1 90.62 88 SER A C 1
ATOM 642 O O . SER A 1 88 ? 7.684 11.547 13.133 1 90.62 88 SER A O 1
ATOM 644 N N . LEU A 1 89 ? 6.16 12.609 14.375 1 91.38 89 LEU A N 1
ATOM 645 C CA . LEU A 1 89 ? 5.266 12.836 13.25 1 91.38 89 LEU A CA 1
ATOM 646 C C . LEU A 1 89 ? 5.914 13.75 12.211 1 91.38 89 LEU A C 1
ATOM 648 O O . LEU A 1 89 ? 5.852 13.477 11.016 1 91.38 89 LEU A O 1
ATOM 652 N N . LEU A 1 90 ? 6.52 14.789 12.648 1 91.44 90 LEU A N 1
ATOM 653 C CA . LEU A 1 90 ? 7.176 15.727 11.742 1 91.44 90 LEU A CA 1
ATOM 654 C C . LEU A 1 90 ? 8.367 15.07 11.055 1 91.44 90 LEU A C 1
ATOM 656 O O . LEU A 1 90 ? 8.664 15.367 9.891 1 91.44 90 LEU A O 1
ATOM 660 N N . SER A 1 91 ? 9.055 14.258 11.805 1 93.75 91 SER A N 1
ATOM 661 C CA . SER A 1 91 ? 10.18 13.531 11.219 1 93.75 91 SER A CA 1
ATOM 662 C C . SER A 1 91 ? 9.711 12.625 10.078 1 93.75 91 SER A C 1
ATOM 664 O O . SER A 1 91 ? 10.359 12.547 9.039 1 93.75 91 SER A O 1
ATOM 666 N N . LEU A 1 92 ? 8.578 11.984 10.258 1 95.44 92 LEU A N 1
ATOM 667 C CA . LEU A 1 92 ? 7.992 11.141 9.219 1 95.44 92 LEU A CA 1
ATOM 668 C C . LEU A 1 92 ? 7.633 11.977 7.992 1 95.44 92 LEU A C 1
ATOM 670 O O . LEU A 1 92 ? 7.949 11.594 6.863 1 95.44 92 LEU A O 1
ATOM 674 N N . ALA A 1 93 ? 7.02 13.07 8.234 1 97.19 93 ALA A N 1
ATOM 675 C CA . ALA A 1 93 ? 6.605 13.945 7.141 1 97.19 93 ALA A CA 1
ATOM 676 C C . ALA A 1 93 ? 7.812 14.477 6.375 1 97.19 93 ALA A C 1
ATOM 678 O O . ALA A 1 93 ? 7.828 14.469 5.145 1 97.19 93 ALA A O 1
ATOM 679 N N . ARG A 1 94 ? 8.828 14.906 7.102 1 96.88 94 ARG A N 1
ATOM 680 C CA . ARG A 1 94 ? 10.039 15.43 6.477 1 96.88 94 ARG A CA 1
ATOM 681 C C . ARG A 1 94 ? 10.711 14.367 5.617 1 96.88 94 ARG A C 1
ATOM 683 O O . ARG A 1 94 ? 11.125 14.648 4.488 1 96.88 94 ARG A O 1
ATOM 690 N N . GLY A 1 95 ? 10.805 13.25 6.133 1 96.62 95 GLY A N 1
ATOM 691 C CA . GLY A 1 95 ? 11.453 12.172 5.406 1 96.62 95 GLY A CA 1
ATOM 692 C C . GLY A 1 95 ? 10.758 11.82 4.102 1 96.62 95 GLY A C 1
ATOM 693 O O . GLY A 1 95 ? 11.414 11.555 3.096 1 96.62 95 GLY A O 1
ATOM 694 N N . ALA A 1 96 ? 9.508 11.859 4.086 1 97.56 96 ALA A N 1
ATOM 695 C CA . ALA A 1 96 ? 8.734 11.367 2.947 1 97.56 96 ALA A CA 1
ATOM 696 C C . ALA A 1 96 ? 8.445 12.492 1.956 1 97.56 96 ALA A C 1
ATOM 698 O O . ALA A 1 96 ? 8.344 12.258 0.75 1 97.56 96 ALA A O 1
ATOM 699 N N . LEU A 1 97 ? 8.281 13.703 2.426 1 97 97 LEU A N 1
ATOM 700 C CA . LEU A 1 97 ? 7.668 14.742 1.601 1 97 97 LEU A CA 1
ATOM 701 C C . LEU A 1 97 ? 8.695 15.797 1.2 1 97 97 LEU A C 1
ATOM 703 O O . LEU A 1 97 ? 8.531 16.469 0.182 1 97 97 LEU A O 1
ATOM 707 N N . ALA A 1 98 ? 9.719 15.961 2.02 1 95.25 98 ALA A N 1
ATOM 708 C CA . ALA A 1 98 ? 10.695 17.016 1.746 1 95.25 98 ALA A CA 1
ATOM 709 C C . ALA A 1 98 ? 11.547 16.672 0.522 1 95.25 98 ALA A C 1
ATOM 711 O O . ALA A 1 98 ? 11.719 15.492 0.189 1 95.25 98 ALA A O 1
ATOM 712 N N . SER A 1 99 ? 11.953 17.578 -0.151 1 93.94 99 SER A N 1
ATOM 713 C CA . SER A 1 99 ? 12.867 17.516 -1.29 1 93.94 99 SER A CA 1
ATOM 714 C C . SER A 1 99 ? 13.742 18.766 -1.381 1 93.94 99 SER A C 1
ATOM 716 O O . SER A 1 99 ? 13.758 19.578 -0.459 1 93.94 99 SER A O 1
ATOM 718 N N . SER A 1 100 ? 14.547 18.828 -2.424 1 92.75 100 SER A N 1
ATOM 719 C CA . SER A 1 100 ? 15.391 20 -2.629 1 92.75 100 SER A CA 1
ATOM 720 C C . SER A 1 100 ? 14.539 21.266 -2.785 1 92.75 100 SER A C 1
ATOM 722 O O . SER A 1 100 ? 15 22.359 -2.488 1 92.75 100 SER A O 1
ATOM 724 N N . ARG A 1 101 ? 13.281 21.125 -3.164 1 96.25 101 ARG A N 1
ATOM 725 C CA . ARG A 1 101 ? 12.469 22.312 -3.461 1 96.25 101 ARG A CA 1
ATOM 726 C C . ARG A 1 101 ? 11.359 22.484 -2.43 1 96.25 101 ARG A C 1
ATOM 728 O O . ARG A 1 101 ? 10.617 23.469 -2.467 1 96.25 101 ARG A O 1
ATOM 735 N N . LEU A 1 102 ? 11.188 21.547 -1.563 1 97.81 102 LEU A N 1
ATOM 736 C CA . LEU A 1 102 ? 10.086 21.562 -0.603 1 97.81 102 LEU A CA 1
ATOM 737 C C . LEU A 1 102 ? 10.602 21.312 0.812 1 97.81 102 LEU A C 1
ATOM 739 O O . LEU A 1 102 ? 11.156 20.25 1.102 1 97.81 102 LEU A O 1
ATOM 743 N N . ARG A 1 103 ? 10.344 22.266 1.711 1 97.44 103 ARG A N 1
ATOM 744 C CA . ARG A 1 103 ? 10.742 22.156 3.111 1 97.44 103 ARG A CA 1
ATOM 745 C C . ARG A 1 103 ? 9.539 21.891 4.004 1 97.44 103 ARG A C 1
ATOM 747 O O . ARG A 1 103 ? 8.453 22.406 3.764 1 97.44 103 ARG A O 1
ATOM 754 N N . ILE A 1 104 ? 9.695 21.062 4.953 1 96.44 104 ILE A N 1
ATOM 755 C CA . ILE A 1 104 ? 8.711 20.781 5.996 1 96.44 104 ILE A CA 1
ATOM 756 C C . ILE A 1 104 ? 9.242 21.25 7.348 1 96.44 104 ILE A C 1
ATOM 758 O O . ILE A 1 104 ? 10.305 20.797 7.793 1 96.44 104 ILE A O 1
ATOM 762 N N . GLU A 1 105 ? 8.547 22.094 8.008 1 92.25 105 GLU A N 1
ATOM 763 C CA . GLU A 1 105 ? 9.094 22.656 9.242 1 92.25 105 GLU A CA 1
ATOM 764 C C . GLU A 1 105 ? 7.98 23.031 10.219 1 92.25 105 GLU A C 1
ATOM 766 O O . GLU A 1 105 ? 6.801 23.031 9.852 1 92.25 105 GLU A O 1
ATOM 771 N N . TRP A 1 106 ? 8.383 23.297 11.461 1 87.31 106 TRP A N 1
ATOM 772 C CA . TRP A 1 106 ? 7.469 23.922 12.422 1 87.31 106 TRP A CA 1
ATOM 773 C C . TRP A 1 106 ? 7.207 25.375 12.07 1 87.31 106 TRP A C 1
ATOM 775 O O . TRP A 1 106 ? 8.102 26.078 11.602 1 87.31 106 TRP A O 1
ATOM 785 N N . MET A 1 107 ? 6.027 25.781 12.336 1 84 107 MET A N 1
ATOM 786 C CA . MET A 1 107 ? 5.73 27.203 12.133 1 84 107 MET A CA 1
ATOM 787 C C . MET A 1 107 ? 6.48 28.062 13.141 1 84 107 MET A C 1
ATOM 789 O O . MET A 1 107 ? 6.59 27.703 14.312 1 84 107 MET A O 1
ATOM 793 N N . GLN A 1 108 ? 7.191 29.25 12.664 1 66.19 108 GLN A N 1
ATOM 794 C CA . GLN A 1 108 ? 8.039 30.156 13.43 1 66.19 108 GLN A CA 1
ATOM 795 C C . GLN A 1 108 ? 7.309 30.672 14.664 1 66.19 108 GLN A C 1
ATOM 797 O O . GLN A 1 108 ? 6.109 30.953 14.609 1 66.19 108 GLN A O 1
ATOM 802 N N . GLY A 1 109 ? 8.086 30.953 15.758 1 58.53 109 GLY A N 1
ATOM 803 C CA . GLY A 1 109 ? 7.582 31.422 17.047 1 58.53 109 GLY A CA 1
ATOM 804 C C . GLY A 1 109 ? 6.973 30.328 17.875 1 58.53 109 GLY A C 1
ATOM 805 O O . GLY A 1 109 ? 6.711 30.516 19.078 1 58.53 109 GLY A O 1
ATOM 806 N N . ASP A 1 110 ? 6.469 29.453 17.219 1 55.38 110 ASP A N 1
ATOM 807 C CA . ASP A 1 110 ? 5.953 28.328 17.984 1 55.38 110 ASP A CA 1
ATOM 808 C C . ASP A 1 110 ? 7.09 27.453 18.5 1 55.38 110 ASP A C 1
ATOM 810 O O . ASP A 1 110 ? 7.902 26.953 17.719 1 55.38 110 ASP A O 1
ATOM 814 N N . ALA A 1 111 ? 7.938 28.125 19.406 1 47.34 111 ALA A N 1
ATOM 815 C CA . ALA A 1 111 ? 8.977 27.281 20 1 47.34 111 ALA A CA 1
ATOM 816 C C . ALA A 1 111 ? 8.688 25.812 19.766 1 47.34 111 ALA A C 1
ATOM 818 O O . ALA A 1 111 ? 7.543 25.359 19.922 1 47.34 111 ALA A O 1
ATOM 819 N N . ALA A 1 112 ? 9.344 25.172 18.797 1 49 112 ALA A N 1
ATOM 820 C CA . ALA A 1 112 ? 9.422 23.719 18.703 1 49 112 ALA A CA 1
ATOM 821 C C . ALA A 1 112 ? 9.102 23.062 20.047 1 49 112 ALA A C 1
ATOM 823 O O . ALA A 1 112 ? 9.984 22.516 20.703 1 49 112 ALA A O 1
ATOM 824 N N . ARG A 1 113 ? 8.82 23.906 21.047 1 44.62 113 ARG A N 1
ATOM 825 C CA . ARG A 1 113 ? 8.805 23.328 22.391 1 44.62 113 ARG A CA 1
ATOM 826 C C . ARG A 1 113 ? 8.273 21.906 22.375 1 44.62 113 ARG A C 1
ATOM 828 O O . ARG A 1 113 ? 7.156 21.656 21.906 1 44.62 113 ARG A O 1
ATOM 835 N N . SER A 1 114 ? 9.141 21.078 21.953 1 45.62 114 SER A N 1
ATOM 836 C CA . SER A 1 114 ? 9.094 19.672 22.344 1 45.62 114 SER A CA 1
ATOM 837 C C . SER A 1 114 ? 8.289 19.469 23.609 1 45.62 114 SER A C 1
ATOM 839 O O . SER A 1 114 ? 8.844 19.469 24.719 1 45.62 114 SER A O 1
ATOM 841 N N . ALA A 1 115 ? 7.613 20.406 24.172 1 44 115 ALA A N 1
ATOM 842 C CA . ALA A 1 115 ? 7.125 19.828 25.406 1 44 115 ALA A CA 1
ATOM 843 C C . ALA A 1 115 ? 6.621 18.406 25.188 1 44 115 ALA A C 1
ATOM 845 O O . ALA A 1 115 ? 5.934 18.125 24.203 1 44 115 ALA A O 1
ATOM 846 N N . PRO A 1 116 ? 7.395 17.5 25.547 1 46.72 116 PRO A N 1
ATOM 847 C CA . PRO A 1 116 ? 6.996 16.094 25.656 1 46.72 116 PRO A CA 1
ATOM 848 C C . PRO A 1 116 ? 5.48 15.906 25.656 1 46.72 116 PRO A C 1
ATOM 850 O O . PRO A 1 116 ? 4.992 14.812 25.359 1 46.72 116 PRO A O 1
ATOM 853 N N . GLU A 1 117 ? 4.723 16.844 26.344 1 52.75 117 GLU A N 1
ATOM 854 C CA . GLU A 1 117 ? 3.297 16.672 26.594 1 52.75 117 GLU A CA 1
ATOM 855 C C . GLU A 1 117 ? 2.516 16.484 25.297 1 52.75 117 GLU A C 1
ATOM 857 O O . GLU A 1 117 ? 1.294 16.328 25.312 1 52.75 117 GLU A O 1
ATOM 862 N N . HIS A 1 118 ? 3.213 16.469 24.062 1 63 118 HIS A N 1
ATOM 863 C CA . HIS A 1 118 ? 2.34 16.609 22.906 1 63 118 HIS A CA 1
ATOM 864 C C . HIS A 1 118 ? 2.252 15.312 22.109 1 63 118 HIS A C 1
ATOM 866 O O . HIS A 1 118 ? 2.979 15.125 21.141 1 63 118 HIS A O 1
ATOM 872 N N . SER A 1 119 ? 1.748 14.523 22.688 1 78 119 SER A N 1
ATOM 873 C CA . SER A 1 119 ? 1.354 13.281 22.031 1 78 119 SER A CA 1
ATOM 874 C C . SER A 1 119 ? -0.025 13.398 21.391 1 78 119 SER A C 1
ATOM 876 O O . SER A 1 119 ? -0.873 14.156 21.875 1 78 119 SER A O 1
ATOM 878 N N . LEU A 1 120 ? -0.11 12.891 20.297 1 82 120 LEU A N 1
ATOM 879 C CA . LEU A 1 120 ? -1.368 12.82 19.562 1 82 120 LEU A CA 1
ATOM 880 C C . LEU A 1 120 ? -1.836 11.375 19.422 1 82 120 LEU A C 1
ATOM 882 O O . LEU A 1 120 ? -1.036 10.484 19.125 1 82 120 LEU A O 1
ATOM 886 N N . PRO A 1 121 ? -3.137 11.273 19.766 1 85.12 121 PRO A N 1
ATOM 887 C CA . PRO A 1 121 ? -3.65 9.945 19.422 1 85.12 121 PRO A CA 1
ATOM 888 C C . PRO A 1 121 ? -3.441 9.586 17.953 1 85.12 121 PRO A C 1
ATOM 890 O O . PRO A 1 121 ? -3.463 10.469 17.094 1 85.12 121 PRO A O 1
ATOM 893 N N . ILE A 1 122 ? -3.344 8.336 17.609 1 90.19 122 ILE A N 1
ATOM 894 C CA . ILE A 1 122 ? -2.914 7.832 16.312 1 90.19 122 ILE A CA 1
ATOM 895 C C . ILE A 1 122 ? -3.893 8.289 15.234 1 90.19 122 ILE A C 1
ATOM 897 O O . ILE A 1 122 ? -3.479 8.758 14.172 1 90.19 122 ILE A O 1
ATOM 901 N N . PRO A 1 123 ? -5.242 8.242 15.492 1 90 123 PRO A N 1
ATOM 902 C CA . PRO A 1 123 ? -6.145 8.68 14.422 1 90 123 PRO A CA 1
ATOM 903 C C . PRO A 1 123 ? -5.965 10.156 14.07 1 90 123 PRO A C 1
ATOM 905 O O . PRO A 1 123 ? -6.035 10.523 12.891 1 90 123 PRO A O 1
ATOM 908 N N . GLU A 1 124 ? -5.73 10.992 15.023 1 90.25 124 GLU A N 1
ATOM 909 C CA . GLU A 1 124 ? -5.469 12.406 14.781 1 90.25 124 GLU A CA 1
ATOM 910 C C . GLU A 1 124 ? -4.152 12.609 14.039 1 90.25 124 GLU A C 1
ATOM 912 O O . GLU A 1 124 ? -4.055 13.453 13.148 1 90.25 124 GLU A O 1
ATOM 917 N N . ALA A 1 125 ? -3.164 11.836 14.492 1 92.69 125 ALA A N 1
ATOM 918 C CA . ALA A 1 125 ? -1.853 11.914 13.852 1 92.69 125 ALA A CA 1
ATOM 919 C C . ALA A 1 125 ? -1.932 11.516 12.383 1 92.69 125 ALA A C 1
ATOM 921 O O . ALA A 1 125 ? -1.31 12.148 11.523 1 92.69 125 ALA A O 1
ATOM 922 N N . ARG A 1 126 ? -2.689 10.477 12.07 1 95.81 126 ARG A N 1
ATOM 923 C CA . ARG A 1 126 ? -2.875 10.031 10.695 1 95.81 126 ARG A CA 1
ATOM 924 C C . ARG A 1 126 ? -3.547 11.109 9.852 1 95.81 126 ARG A C 1
ATOM 926 O O . ARG A 1 126 ? -3.123 11.383 8.727 1 95.81 126 ARG A O 1
ATOM 933 N N . LEU A 1 127 ? -4.566 11.672 10.414 1 96.25 127 LEU A N 1
ATOM 934 C CA . LEU A 1 127 ? -5.266 12.734 9.711 1 96.25 127 LEU A CA 1
ATOM 935 C C . LEU A 1 127 ? -4.324 13.906 9.422 1 96.25 127 LEU A C 1
ATOM 937 O O . LEU A 1 127 ? -4.336 14.461 8.32 1 96.25 127 LEU A O 1
ATOM 941 N N . LEU A 1 128 ? -3.516 14.219 10.398 1 95.38 128 LEU A N 1
ATOM 942 C CA . LEU A 1 128 ? -2.568 15.32 10.234 1 95.38 128 LEU A CA 1
ATOM 943 C C . LEU A 1 128 ? -1.581 15.023 9.117 1 95.38 128 LEU A C 1
ATOM 945 O O . LEU A 1 128 ? -1.302 15.891 8.281 1 95.38 128 LEU A O 1
ATOM 949 N N . LEU A 1 129 ? -1.081 13.852 9.039 1 97.44 129 LEU A N 1
ATOM 950 C CA . LEU A 1 129 ? -0.151 13.469 7.98 1 97.44 129 LEU A CA 1
ATOM 951 C C . LEU A 1 129 ? -0.826 13.539 6.613 1 97.44 129 LEU A C 1
ATOM 953 O O . LEU A 1 129 ? -0.228 14.008 5.645 1 97.44 129 LEU A O 1
ATOM 957 N N . CYS A 1 130 ? -2.08 13.078 6.52 1 98.38 130 CYS A N 1
ATOM 958 C CA . CYS A 1 130 ? -2.82 13.164 5.266 1 98.38 130 CYS A CA 1
ATOM 959 C C . CYS A 1 130 ? -2.957 14.617 4.812 1 98.38 130 CYS A C 1
ATOM 961 O O . CYS A 1 130 ? -2.75 14.922 3.637 1 98.38 130 CYS A O 1
ATOM 963 N N . LEU A 1 131 ? -3.258 15.477 5.75 1 98.06 131 LEU A N 1
ATOM 964 C CA . LEU A 1 131 ? -3.461 16.875 5.414 1 98.06 131 LEU A CA 1
ATOM 965 C C . LEU A 1 131 ? -2.15 17.531 4.988 1 98.06 131 LEU A C 1
ATOM 967 O O . LEU A 1 131 ? -2.139 18.406 4.117 1 98.06 131 LEU A O 1
ATOM 971 N N . MET A 1 132 ? -1.058 17.141 5.602 1 97.38 132 MET A N 1
ATOM 972 C CA . MET A 1 132 ? 0.245 17.641 5.18 1 97.38 132 MET A CA 1
ATOM 973 C C . MET A 1 132 ? 0.576 17.188 3.764 1 97.38 132 MET A C 1
ATOM 975 O O . MET A 1 132 ? 1.095 17.969 2.959 1 97.38 132 MET A O 1
ATOM 979 N N . LEU A 1 133 ? 0.329 15.93 3.5 1 98 133 LEU A N 1
ATOM 980 C CA . LEU A 1 133 ? 0.531 15.414 2.15 1 98 133 LEU A CA 1
ATOM 981 C C . LEU A 1 133 ? -0.292 16.203 1.139 1 98 133 LEU A C 1
ATOM 983 O O . LEU A 1 133 ? 0.225 16.609 0.097 1 98 133 LEU A O 1
ATOM 987 N N . ILE A 1 134 ? -1.587 16.484 1.44 1 98.12 134 ILE A N 1
ATOM 988 C CA . ILE A 1 134 ? -2.465 17.25 0.562 1 98.12 134 ILE A CA 1
ATOM 989 C C . ILE A 1 134 ? -1.93 18.672 0.409 1 98.12 134 ILE A C 1
ATOM 991 O O . ILE A 1 134 ? -1.988 19.25 -0.679 1 98.12 134 ILE A O 1
ATOM 995 N N . ALA A 1 135 ? -1.385 19.234 1.482 1 97.94 135 ALA A N 1
ATOM 996 C CA . ALA A 1 135 ? -0.849 20.594 1.461 1 97.94 135 ALA A CA 1
ATOM 997 C C . ALA A 1 135 ? 0.321 20.703 0.488 1 97.94 135 ALA A C 1
ATOM 999 O O . ALA A 1 135 ? 0.519 21.75 -0.135 1 97.94 135 ALA A O 1
ATOM 1000 N N . THR A 1 136 ? 1.121 19.656 0.324 1 97.44 136 THR A N 1
ATOM 1001 C CA . THR A 1 136 ? 2.248 19.703 -0.6 1 97.44 136 THR A CA 1
ATOM 1002 C C . THR A 1 136 ? 1.763 19.859 -2.039 1 97.44 136 THR A C 1
ATOM 1004 O O . THR A 1 136 ? 2.469 20.406 -2.881 1 97.44 136 THR A O 1
ATOM 1007 N N . GLU A 1 137 ? 0.54 19.359 -2.34 1 96.81 137 GLU A N 1
ATOM 1008 C CA . GLU A 1 137 ? -0.033 19.469 -3.678 1 96.81 137 GLU A CA 1
ATOM 1009 C C . GLU A 1 137 ? -0.299 20.922 -4.039 1 96.81 137 GLU A C 1
ATOM 1011 O O . GLU A 1 137 ? -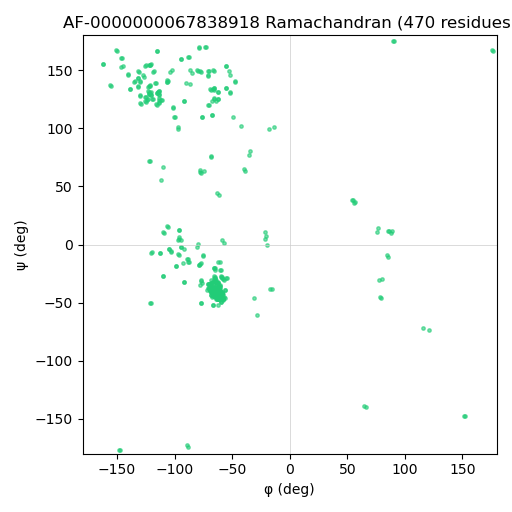0.45 21.266 -5.219 1 96.81 137 GLU A O 1
ATOM 1016 N N . ALA A 1 138 ? -0.375 21.75 -3.029 1 97.88 138 ALA A N 1
ATOM 1017 C CA . ALA A 1 138 ? -0.624 23.172 -3.248 1 97.88 138 ALA A CA 1
ATOM 1018 C C . ALA A 1 138 ? 0.625 23.875 -3.775 1 97.88 138 ALA A C 1
ATOM 1020 O O . ALA A 1 138 ? 0.564 25.031 -4.195 1 97.88 138 ALA A O 1
ATOM 1021 N N . LEU A 1 139 ? 1.812 23.172 -3.779 1 98 139 LEU A N 1
ATOM 1022 C CA . LEU A 1 139 ? 3.105 23.781 -4.051 1 98 139 LEU A CA 1
ATOM 1023 C C . LEU A 1 139 ? 3.787 23.109 -5.238 1 98 139 LEU A C 1
ATOM 1025 O O . LEU A 1 139 ? 4.852 22.5 -5.086 1 98 139 LEU A O 1
ATOM 1029 N N . PRO A 1 140 ? 3.271 23.344 -6.48 1 94 140 PRO A N 1
ATOM 1030 C CA . PRO A 1 140 ? 3.84 22.672 -7.648 1 94 140 PRO A CA 1
ATOM 1031 C C . PRO A 1 140 ? 5.281 23.078 -7.926 1 94 140 PRO A C 1
ATOM 1033 O O . PRO A 1 140 ? 6.039 22.328 -8.547 1 94 140 PRO A O 1
ATOM 1036 N N . ARG A 1 141 ? 5.77 24.203 -7.473 1 96.25 141 ARG A N 1
ATOM 1037 C CA . ARG A 1 141 ? 7.117 24.688 -7.73 1 96.25 141 ARG A CA 1
ATOM 1038 C C . ARG A 1 141 ? 7.973 24.625 -6.469 1 96.25 141 ARG A C 1
ATOM 1040 O O . ARG A 1 141 ? 9.039 25.25 -6.406 1 96.25 141 ARG A O 1
ATOM 1047 N N . GLY A 1 142 ? 7.441 23.984 -5.477 1 97.25 142 GLY A N 1
ATOM 1048 C CA . GLY A 1 142 ? 8.172 23.922 -4.223 1 97.25 142 GLY A CA 1
ATOM 1049 C C . GLY A 1 142 ? 7.844 25.062 -3.277 1 97.25 142 GLY A C 1
ATOM 1050 O O . GLY A 1 142 ? 7.051 25.938 -3.615 1 97.25 142 GLY A O 1
ATOM 1051 N N . GLY A 1 143 ? 8.367 25.016 -2.145 1 98.25 143 GLY A N 1
ATOM 1052 C CA . GLY A 1 143 ? 8.109 25.969 -1.077 1 98.25 143 GLY A CA 1
ATOM 1053 C C . GLY A 1 143 ? 8.281 25.375 0.308 1 98.25 143 GLY A C 1
ATOM 1054 O O . GLY A 1 143 ? 9.195 24.578 0.537 1 98.25 143 GLY A O 1
ATOM 1055 N N . THR A 1 144 ? 7.449 25.906 1.195 1 97.94 144 THR A N 1
ATOM 1056 C CA . THR A 1 144 ? 7.559 25.453 2.578 1 97.94 144 THR A CA 1
ATOM 1057 C C . THR A 1 144 ? 6.191 25.062 3.131 1 97.94 144 THR A C 1
ATOM 1059 O O . THR A 1 144 ? 5.227 25.828 2.998 1 97.94 144 THR A O 1
ATOM 1062 N N . VAL A 1 145 ? 6.098 23.891 3.676 1 97.81 145 VAL A N 1
ATOM 1063 C CA . VAL A 1 145 ? 4.949 23.484 4.48 1 97.81 145 VAL A CA 1
ATOM 1064 C C . VAL A 1 145 ? 5.293 23.578 5.965 1 97.81 145 VAL A C 1
ATOM 1066 O O . VAL A 1 145 ? 6.23 22.938 6.434 1 97.81 145 VAL A O 1
ATOM 1069 N N . SER A 1 146 ? 4.602 24.391 6.652 1 95.25 146 SER A N 1
ATOM 1070 C CA . SER A 1 146 ? 4.828 24.578 8.086 1 95.25 146 SER A CA 1
ATOM 1071 C C . SER A 1 146 ? 3.596 24.203 8.891 1 95.25 146 SER A C 1
ATOM 1073 O O . SER A 1 146 ? 2.467 24.328 8.414 1 95.25 146 SER A O 1
ATOM 1075 N N . ILE A 1 147 ? 3.82 23.719 10.078 1 93.5 147 ILE A N 1
ATOM 1076 C CA . ILE A 1 147 ? 2.707 23.25 10.898 1 93.5 147 ILE A CA 1
ATOM 1077 C C . ILE A 1 147 ? 2.824 23.844 12.305 1 93.5 147 ILE A C 1
ATOM 1079 O O . ILE A 1 147 ? 3.93 24 12.828 1 93.5 147 ILE A O 1
ATOM 1083 N N . LYS A 1 148 ? 1.752 24.156 12.867 1 89.75 148 LYS A N 1
ATOM 1084 C CA . LYS A 1 148 ? 1.601 24.531 14.273 1 89.75 148 LYS A CA 1
ATOM 1085 C C . LYS A 1 148 ? 0.447 23.766 14.922 1 89.75 148 LYS A C 1
ATOM 1087 O O . LYS A 1 148 ? -0.593 23.562 14.297 1 89.75 148 LYS A O 1
ATOM 1092 N N . VAL A 1 149 ? 0.675 23.266 16.094 1 88.19 149 VAL A N 1
ATOM 1093 C CA . VAL A 1 149 ? -0.347 22.516 16.812 1 88.19 149 VAL A CA 1
ATOM 1094 C C . VAL A 1 149 ? -0.548 23.109 18.203 1 88.19 149 VAL A C 1
ATOM 1096 O O . VAL A 1 149 ? 0.393 23.641 18.797 1 88.19 149 VAL A O 1
ATOM 1099 N N . SER A 1 150 ? -1.75 23.094 18.656 1 83.25 150 SER A N 1
ATOM 1100 C CA . SER A 1 150 ? -2.078 23.516 20.016 1 83.25 150 SER A CA 1
ATOM 1101 C C . SER A 1 150 ? -3.217 22.688 20.594 1 83.25 150 SER A C 1
ATOM 1103 O O . SER A 1 150 ? -3.959 22.031 19.859 1 83.25 150 SER A O 1
ATOM 1105 N N . ARG A 1 151 ? -3.242 22.578 21.906 1 82.5 151 ARG A N 1
ATOM 1106 C CA . ARG A 1 151 ? -4.332 21.938 22.641 1 82.5 151 ARG A CA 1
ATOM 1107 C C . ARG A 1 151 ? -4.922 22.906 23.672 1 82.5 151 ARG A C 1
ATOM 1109 O O . ARG A 1 151 ? -4.191 23.547 24.422 1 82.5 151 ARG A O 1
ATOM 1116 N N . ALA A 1 152 ? -6.242 23.109 23.562 1 79.56 152 ALA A N 1
ATOM 1117 C CA . ALA A 1 152 ? -6.91 23.984 24.531 1 79.56 152 ALA A CA 1
ATOM 1118 C C . ALA A 1 152 ? -8.398 23.641 24.641 1 79.56 152 ALA A C 1
ATOM 1120 O O . ALA A 1 152 ? -9.047 23.359 23.625 1 79.56 152 ALA A O 1
ATOM 1121 N N . GLN A 1 153 ? -8.844 23.609 25.953 1 82.31 153 GLN A N 1
ATOM 1122 C CA . GLN A 1 153 ? -10.266 23.531 26.234 1 82.31 153 GLN A CA 1
ATOM 1123 C C . GLN A 1 153 ? -10.906 22.312 25.562 1 82.31 153 GLN A C 1
ATOM 1125 O O . GLN A 1 153 ? -11.945 22.438 24.922 1 82.31 153 GLN A O 1
ATOM 1130 N N . GLY A 1 154 ? -10.273 21.266 25.484 1 82.25 154 GLY A N 1
ATOM 1131 C CA . GLY A 1 154 ? -10.859 20.031 24.969 1 82.25 154 GLY A CA 1
ATOM 1132 C C . GLY A 1 154 ? -10.734 19.875 23.469 1 82.25 154 GLY A C 1
ATOM 1133 O O . GLY A 1 154 ? -11.375 19.016 22.859 1 82.25 154 GLY A O 1
ATOM 1134 N N . TRP A 1 155 ? -9.883 20.844 22.875 1 88.25 155 TRP A N 1
ATOM 1135 C CA . TRP A 1 155 ? -9.703 20.781 21.422 1 88.25 155 TRP A CA 1
ATOM 1136 C C . TRP A 1 155 ? -8.234 20.625 21.062 1 88.25 155 TRP A C 1
ATOM 1138 O O . TRP A 1 155 ? -7.359 21.234 21.688 1 88.25 155 TRP A O 1
ATOM 1148 N N . PHE A 1 156 ? -8.055 19.703 20.094 1 87.06 156 PHE A N 1
ATOM 1149 C CA . PHE A 1 156 ? -6.797 19.688 19.359 1 87.06 156 PHE A CA 1
ATOM 1150 C C . PHE A 1 156 ? -6.902 20.547 18.094 1 87.06 156 PHE A C 1
ATOM 1152 O O . PHE A 1 156 ? -7.824 20.375 17.297 1 87.06 156 PHE A O 1
ATOM 1159 N N . LYS A 1 157 ? -5.957 21.531 18.031 1 91.75 157 LYS A N 1
ATOM 1160 C CA . LYS A 1 157 ? -5.969 22.438 16.891 1 91.75 157 LYS A CA 1
ATOM 1161 C C . LYS A 1 157 ? -4.648 22.391 16.125 1 91.75 157 LYS A C 1
ATOM 1163 O O . LYS A 1 157 ? -3.58 22.297 16.75 1 91.75 157 LYS A O 1
ATOM 1168 N N . ALA A 1 158 ? -4.781 22.359 14.812 1 92.19 158 ALA A N 1
ATOM 1169 C CA . ALA A 1 158 ? -3.592 22.406 13.969 1 92.19 158 ALA A CA 1
ATOM 1170 C C . ALA A 1 158 ? -3.773 23.391 12.82 1 92.19 158 ALA A C 1
ATOM 1172 O O . ALA A 1 158 ? -4.883 23.547 12.305 1 92.19 158 ALA A O 1
ATOM 1173 N N . ARG A 1 159 ? -2.701 24.109 12.539 1 94.88 159 ARG A N 1
ATOM 1174 C CA . ARG A 1 159 ? -2.609 24.938 11.336 1 94.88 159 ARG A CA 1
ATOM 1175 C C . ARG A 1 159 ? -1.454 24.484 10.453 1 94.88 159 ARG A C 1
ATOM 1177 O O . ARG A 1 159 ? -0.334 24.297 10.93 1 94.88 159 ARG A O 1
ATOM 1184 N N . ILE A 1 160 ? -1.74 24.188 9.188 1 96.56 160 ILE A N 1
ATOM 1185 C CA . ILE A 1 160 ? -0.747 23.859 8.172 1 96.56 160 ILE A CA 1
ATOM 1186 C C . ILE A 1 160 ? -0.709 24.953 7.109 1 96.56 160 ILE A C 1
ATOM 1188 O O . ILE A 1 160 ? -1.748 25.344 6.562 1 96.56 160 ILE A O 1
ATOM 1192 N N . ARG A 1 161 ? 0.436 25.484 6.898 1 98 161 ARG A N 1
ATOM 1193 C CA . ARG A 1 161 ? 0.61 26.5 5.867 1 98 161 ARG A CA 1
ATOM 1194 C C . ARG A 1 161 ? 1.526 26 4.754 1 98 161 ARG A C 1
ATOM 1196 O O . ARG A 1 161 ? 2.65 25.562 5.016 1 98 161 ARG A O 1
ATOM 1203 N N . ALA A 1 162 ? 1.005 25.953 3.557 1 98.62 162 ALA A N 1
ATOM 1204 C CA . ALA A 1 162 ? 1.809 25.734 2.357 1 98.62 162 ALA A CA 1
ATOM 1205 C C . ALA A 1 162 ? 2.104 27.047 1.638 1 98.62 162 ALA A C 1
ATOM 1207 O O . ALA A 1 162 ? 1.208 27.656 1.046 1 98.62 162 ALA A O 1
ATOM 1208 N N . ALA A 1 163 ? 3.328 27.453 1.698 1 98.5 163 ALA A N 1
ATOM 1209 C CA . ALA A 1 163 ? 3.703 28.75 1.125 1 98.5 163 ALA A CA 1
ATOM 1210 C C . ALA A 1 163 ? 4.762 28.578 0.04 1 98.5 163 ALA A C 1
ATOM 1212 O O . ALA A 1 163 ? 5.758 27.875 0.238 1 98.5 163 ALA A O 1
ATOM 1213 N N . GLY A 1 164 ? 4.527 29.125 -1.072 1 98.12 164 GLY A N 1
ATOM 1214 C CA . GLY A 1 164 ? 5.461 29.094 -2.189 1 98.12 164 GLY A CA 1
ATOM 1215 C C . GLY A 1 164 ? 4.906 29.75 -3.443 1 98.12 164 GLY A C 1
ATOM 1216 O O . GLY A 1 164 ? 3.703 30 -3.537 1 98.12 164 GLY A O 1
ATOM 1217 N N . THR A 1 165 ? 5.805 30 -4.387 1 97.31 165 THR A N 1
ATOM 1218 C CA . THR A 1 165 ? 5.402 30.625 -5.645 1 97.31 165 THR A CA 1
ATOM 1219 C C . THR A 1 165 ? 4.414 29.734 -6.395 1 97.31 165 THR A C 1
ATOM 1221 O O . THR A 1 165 ? 4.664 28.547 -6.594 1 97.31 165 THR A O 1
ATOM 1224 N N . GLY A 1 166 ? 3.225 30.359 -6.73 1 97.19 166 GLY A N 1
ATOM 1225 C CA . GLY A 1 166 ? 2.24 29.641 -7.52 1 97.19 166 GLY A CA 1
ATOM 1226 C C . GLY A 1 166 ? 1.325 28.766 -6.68 1 97.19 166 GLY A C 1
ATOM 1227 O O . GLY A 1 166 ? 0.567 27.953 -7.215 1 97.19 166 GLY A O 1
ATOM 1228 N N . ALA A 1 167 ? 1.394 28.969 -5.355 1 98.19 167 ALA A N 1
ATOM 1229 C CA . ALA A 1 167 ? 0.548 28.188 -4.453 1 98.19 167 ALA A CA 1
ATOM 1230 C C . ALA A 1 167 ? -0.925 28.328 -4.828 1 98.19 167 ALA A C 1
ATOM 1232 O O . ALA A 1 167 ? -1.386 29.422 -5.176 1 98.19 167 ALA A O 1
ATOM 1233 N N . HIS A 1 168 ? -1.638 27.234 -4.859 1 97.88 168 HIS A N 1
ATOM 1234 C CA . HIS A 1 168 ? -3.068 27.219 -5.145 1 97.88 168 HIS A CA 1
ATOM 1235 C C . HIS A 1 168 ? -3.766 26.109 -4.359 1 97.88 168 HIS A C 1
ATOM 1237 O O . HIS A 1 168 ? -3.119 25.156 -3.904 1 97.88 168 HIS A O 1
ATOM 1243 N N . LEU A 1 169 ? -5.043 26.297 -4.266 1 97.31 169 LEU A N 1
ATOM 1244 C CA . LEU A 1 169 ? -5.816 25.281 -3.557 1 97.31 169 LEU A CA 1
ATOM 1245 C C . LEU A 1 169 ? -5.793 23.953 -4.309 1 97.31 169 LEU A C 1
ATOM 1247 O O . LEU A 1 169 ? -6.02 23.922 -5.52 1 97.31 169 LEU A O 1
ATOM 1251 N N . PRO A 1 170 ? -5.391 22.828 -3.654 1 96.56 170 PRO A N 1
ATOM 1252 C CA . PRO A 1 170 ? -5.516 21.516 -4.289 1 96.56 170 PRO A CA 1
ATOM 1253 C C . PRO A 1 170 ? -6.969 21.078 -4.457 1 96.56 170 PRO A C 1
ATOM 1255 O O . PRO A 1 170 ? -7.426 20.172 -3.76 1 96.56 170 PRO A O 1
ATOM 1258 N N . GLN A 1 171 ? -7.672 21.609 -5.383 1 96.69 171 GLN A N 1
ATOM 1259 C CA . GLN A 1 171 ? -9.125 21.547 -5.516 1 96.69 171 GLN A CA 1
ATOM 1260 C C . GLN A 1 171 ? -9.602 20.109 -5.664 1 96.69 171 GLN A C 1
ATOM 1262 O O . GLN A 1 171 ? -10.617 19.719 -5.082 1 96.69 171 GLN A O 1
ATOM 1267 N N . SER A 1 172 ? -8.906 19.359 -6.438 1 96.38 172 SER A N 1
ATOM 1268 C CA . SER A 1 172 ? -9.336 17.984 -6.668 1 96.38 172 SER A CA 1
ATOM 1269 C C . SER A 1 172 ? -9.328 17.172 -5.371 1 96.38 172 SER A C 1
ATOM 1271 O O . SER A 1 172 ? -10.258 16.406 -5.113 1 96.38 172 SER A O 1
ATOM 1273 N N . SER A 1 173 ? -8.289 17.344 -4.527 1 96.88 173 SER A N 1
ATOM 1274 C CA . SER A 1 173 ? -8.234 16.641 -3.248 1 96.88 173 SER A CA 1
ATOM 1275 C C . SER A 1 173 ? -9.273 17.188 -2.275 1 96.88 173 SER A C 1
ATOM 1277 O O . SER A 1 173 ? -9.844 16.422 -1.486 1 96.88 173 SER A O 1
ATOM 1279 N N . LEU A 1 174 ? -9.539 18.5 -2.35 1 96.62 174 LEU A N 1
ATOM 1280 C CA . LEU A 1 174 ? -10.57 19.094 -1.506 1 96.62 174 LEU A CA 1
ATOM 1281 C C . LEU A 1 174 ? -11.953 18.578 -1.885 1 96.62 174 LEU A C 1
ATOM 1283 O O . LEU A 1 174 ? -12.781 18.312 -1.011 1 96.62 174 LEU A O 1
ATOM 1287 N N . ASP A 1 175 ? -12.164 18.469 -3.16 1 96.88 175 ASP A N 1
ATOM 1288 C CA . ASP A 1 175 ? -13.422 17.906 -3.625 1 96.88 175 ASP A CA 1
ATOM 1289 C C . ASP A 1 175 ? -13.586 16.453 -3.158 1 96.88 175 ASP A C 1
ATOM 1291 O O . ASP A 1 175 ? -14.648 16.062 -2.676 1 96.88 175 ASP A O 1
ATOM 1295 N N . ALA A 1 176 ? -12.562 15.664 -3.275 1 97.56 176 ALA A N 1
ATOM 1296 C CA . ALA A 1 176 ? -12.594 14.273 -2.836 1 97.56 176 ALA A CA 1
ATOM 1297 C C . ALA A 1 176 ? -12.859 14.18 -1.338 1 97.56 176 ALA A C 1
ATOM 1299 O O . ALA A 1 176 ? -13.562 13.266 -0.883 1 97.56 176 ALA A O 1
ATOM 1300 N N . TYR A 1 177 ? -12.32 15.102 -0.585 1 96.94 177 TYR A N 1
ATOM 1301 C CA . TYR A 1 177 ? -12.508 15.164 0.86 1 96.94 177 TYR A CA 1
ATOM 1302 C C . TYR A 1 177 ? -13.984 15.25 1.217 1 96.94 177 TYR A C 1
ATOM 1304 O O . TYR A 1 177 ? -14.422 14.703 2.232 1 96.94 177 TYR A O 1
ATOM 1312 N N . SER A 1 178 ? -14.812 15.852 0.371 1 94.62 178 SER A N 1
ATOM 1313 C CA . SER A 1 178 ? -16.172 16.234 0.729 1 94.62 178 SER A CA 1
ATOM 1314 C C . SER A 1 178 ? -17.188 15.258 0.136 1 94.62 178 SER A C 1
ATOM 1316 O O . SER A 1 178 ? -18.375 15.328 0.447 1 94.62 178 SER A O 1
ATOM 1318 N N . VAL A 1 179 ? -16.75 14.336 -0.665 1 94.19 179 VAL A N 1
ATOM 1319 C CA . VAL A 1 179 ? -17.719 13.469 -1.33 1 94.19 179 VAL A CA 1
ATOM 1320 C C . VAL A 1 179 ? -18.016 12.258 -0.448 1 94.19 179 VAL A C 1
ATOM 1322 O O . VAL A 1 179 ? -17.219 11.914 0.438 1 94.19 179 VAL A O 1
ATOM 1325 N N . GLY A 1 180 ? -19.156 11.609 -0.758 1 91.69 180 GLY A N 1
ATOM 1326 C CA . GLY A 1 180 ? -19.594 10.477 0.037 1 91.69 180 GLY A CA 1
ATOM 1327 C C . GLY A 1 180 ? -19.203 9.141 -0.557 1 91.69 180 GLY A C 1
ATOM 1328 O O . GLY A 1 180 ? -19.422 8.094 0.052 1 91.69 180 GLY A O 1
ATOM 1329 N N . SER A 1 181 ? -18.672 9.203 -1.794 1 94.06 181 SER A N 1
ATOM 1330 C CA . SER A 1 181 ? -18.312 7.973 -2.494 1 94.06 181 SER A CA 1
ATOM 1331 C C . SER A 1 181 ? -17.016 8.133 -3.264 1 94.06 181 SER A C 1
ATOM 1333 O O . SER A 1 181 ? -16.719 9.203 -3.807 1 94.06 181 SER A O 1
ATOM 1335 N N . CYS A 1 182 ? -16.266 6.996 -3.32 1 94.56 182 CYS A N 1
ATOM 1336 C CA . CYS A 1 182 ? -14.984 7.078 -4.012 1 94.56 182 CYS A CA 1
ATOM 1337 C C . CYS A 1 182 ? -15.109 6.605 -5.457 1 94.56 182 CYS A C 1
ATOM 1339 O O . CYS A 1 182 ? -14.109 6.398 -6.137 1 94.56 182 CYS A O 1
ATOM 1341 N N . VAL A 1 183 ? -16.281 6.434 -5.969 1 91.19 183 VAL A N 1
ATOM 1342 C CA . VAL A 1 183 ? -16.516 5.797 -7.262 1 91.19 183 VAL A CA 1
ATOM 1343 C C . VAL A 1 183 ? -15.852 6.605 -8.367 1 91.19 183 VAL A C 1
ATOM 1345 O O . VAL A 1 183 ? -15.336 6.035 -9.336 1 91.19 183 VAL A O 1
ATOM 1348 N N . ASP A 1 184 ? -15.75 7.914 -8.281 1 92.44 184 ASP A N 1
ATOM 1349 C CA . ASP A 1 184 ? -15.203 8.75 -9.344 1 92.44 184 ASP A CA 1
ATOM 1350 C C . ASP A 1 184 ? -13.812 9.266 -8.977 1 92.44 184 ASP A C 1
ATOM 1352 O O . ASP A 1 184 ? -13.289 10.172 -9.625 1 92.44 184 ASP A O 1
ATOM 1356 N N . LEU A 1 185 ? -13.242 8.656 -8.008 1 95.81 185 LEU A N 1
ATOM 1357 C CA . LEU A 1 185 ? -11.945 9.141 -7.543 1 95.81 185 LEU A CA 1
ATOM 1358 C C . LEU A 1 185 ? -10.805 8.383 -8.219 1 95.81 185 LEU A C 1
ATOM 1360 O O . LEU A 1 185 ? -11.031 7.363 -8.875 1 95.81 185 LEU A O 1
ATOM 1364 N N . THR A 1 186 ? -9.648 8.961 -8.219 1 95.56 186 THR A N 1
ATOM 1365 C CA . THR A 1 186 ? -8.406 8.391 -8.734 1 95.56 186 THR A CA 1
ATOM 1366 C C . THR A 1 186 ? -7.398 8.195 -7.609 1 95.56 186 THR A C 1
ATOM 1368 O O . THR A 1 186 ? -7.59 8.703 -6.5 1 95.56 186 THR A O 1
ATOM 1371 N N . PRO A 1 187 ? -6.324 7.414 -7.895 1 95.81 187 PRO A N 1
ATOM 1372 C CA . PRO A 1 187 ? -5.27 7.277 -6.891 1 95.81 187 PRO A CA 1
ATOM 1373 C C . PRO A 1 187 ? -4.711 8.625 -6.434 1 95.81 187 PRO A C 1
ATOM 1375 O O . PRO A 1 187 ? -4.301 8.766 -5.281 1 95.81 187 PRO A O 1
ATOM 1378 N N . ARG A 1 188 ? -4.73 9.617 -7.262 1 94.69 188 ARG A N 1
ATOM 1379 C CA . ARG A 1 188 ? -4.211 10.945 -6.934 1 94.69 188 ARG A CA 1
ATOM 1380 C C . ARG A 1 188 ? -5.078 11.625 -5.879 1 94.69 188 ARG A C 1
ATOM 1382 O O . ARG A 1 188 ? -4.562 12.32 -5 1 94.69 188 ARG A O 1
ATOM 1389 N N . THR A 1 189 ? -6.414 11.375 -5.91 1 97.12 189 THR A N 1
ATOM 1390 C CA . THR A 1 189 ? -7.32 12.156 -5.078 1 97.12 189 THR A CA 1
ATOM 1391 C C . THR A 1 189 ? -7.797 11.336 -3.879 1 97.12 189 THR A C 1
ATOM 1393 O O . THR A 1 189 ? -8.445 11.867 -2.977 1 97.12 189 THR A O 1
ATOM 1396 N N . VAL A 1 190 ? -7.406 10.07 -3.824 1 98.06 190 VAL A N 1
ATOM 1397 C CA . VAL A 1 190 ? -7.969 9.156 -2.834 1 98.06 190 VAL A CA 1
ATOM 1398 C C . VAL A 1 190 ? -7.57 9.609 -1.431 1 98.06 190 VAL A C 1
ATOM 1400 O O . VAL A 1 190 ? -8.305 9.383 -0.466 1 98.06 190 VAL A O 1
ATOM 1403 N N . VAL A 1 191 ? -6.395 10.281 -1.257 1 98.5 191 VAL A N 1
ATOM 1404 C CA . VAL A 1 191 ? -5.941 10.727 0.056 1 98.5 191 VAL A CA 1
ATOM 1405 C C . VAL A 1 191 ? -6.914 11.773 0.607 1 98.5 191 VAL A C 1
ATOM 1407 O O . VAL A 1 191 ? -7.184 11.805 1.811 1 98.5 191 VAL A O 1
ATOM 1410 N N . GLY A 1 192 ? -7.453 12.586 -0.283 1 98.38 192 GLY A N 1
ATOM 1411 C CA . GLY A 1 192 ? -8.5 13.508 0.142 1 98.38 192 GLY A CA 1
ATOM 1412 C C . GLY A 1 192 ? -9.719 12.805 0.698 1 98.38 192 GLY A C 1
ATOM 1413 O O . GLY A 1 192 ? -10.234 13.18 1.754 1 98.38 192 GLY A O 1
ATOM 1414 N N . TYR A 1 193 ? -10.188 11.828 0.028 1 98.31 193 TYR A N 1
ATOM 1415 C CA . TYR A 1 193 ? -11.352 11.055 0.46 1 98.31 193 TYR A CA 1
ATOM 1416 C C . TYR A 1 193 ? -11.07 10.352 1.784 1 98.31 193 TYR A C 1
ATOM 1418 O O . TYR A 1 193 ? -11.898 10.398 2.701 1 98.31 193 TYR A O 1
ATOM 1426 N N . TYR A 1 194 ? -9.914 9.742 1.84 1 98.12 194 TYR A N 1
ATOM 1427 C CA . TYR A 1 194 ? -9.492 9.047 3.055 1 98.12 194 TYR A CA 1
ATOM 1428 C C . TYR A 1 194 ? -9.453 10.008 4.238 1 98.12 194 TYR A C 1
ATOM 1430 O O . TYR A 1 194 ? -9.977 9.695 5.312 1 98.12 194 TYR A O 1
ATOM 1438 N N . ALA A 1 195 ? -8.891 11.18 4.086 1 98 195 ALA A N 1
ATOM 1439 C CA . ALA A 1 195 ? -8.852 12.211 5.121 1 98 195 ALA A CA 1
ATOM 1440 C C . ALA A 1 195 ? -10.258 12.648 5.516 1 98 195 ALA A C 1
ATOM 1442 O O . ALA A 1 195 ? -10.523 12.898 6.695 1 98 195 ALA A O 1
ATOM 1443 N N . GLY A 1 196 ? -11.109 12.742 4.508 1 97.19 196 GLY A N 1
ATOM 1444 C CA . GLY A 1 196 ? -12.492 13.094 4.793 1 97.19 196 GLY A CA 1
ATOM 1445 C C . GLY A 1 196 ? -13.195 12.07 5.68 1 97.19 196 GLY A C 1
ATOM 1446 O O . GLY A 1 196 ? -13.898 12.445 6.617 1 97.19 196 GLY A O 1
ATOM 1447 N N . ARG A 1 197 ? -12.961 10.844 5.41 1 95.75 197 ARG A N 1
ATOM 1448 C CA . ARG A 1 197 ? -13.57 9.781 6.207 1 95.75 197 ARG A CA 1
ATOM 1449 C C . ARG A 1 197 ? -13.023 9.781 7.629 1 95.75 197 ARG A C 1
ATOM 1451 O O . ARG A 1 197 ? -13.773 9.617 8.594 1 95.75 197 ARG A O 1
ATOM 1458 N N . LEU A 1 198 ? -11.727 9.961 7.723 1 94.44 198 LEU A N 1
ATOM 1459 C CA . LEU A 1 198 ? -11.117 10.039 9.047 1 94.44 198 LEU A CA 1
ATOM 1460 C C . LEU A 1 198 ? -11.664 11.234 9.82 1 94.44 198 LEU A C 1
ATOM 1462 O O . LEU A 1 198 ? -11.945 11.125 11.023 1 94.44 198 LEU A O 1
ATOM 1466 N N . SER A 1 199 ? -11.797 12.328 9.133 1 95.94 199 SER A N 1
ATOM 1467 C CA . SER A 1 199 ? -12.328 13.539 9.75 1 95.94 199 SER A CA 1
ATOM 1468 C C . SER A 1 199 ? -13.727 13.305 10.312 1 95.94 199 SER A C 1
ATOM 1470 O O . SER A 1 199 ? -14.039 13.75 11.422 1 95.94 199 SER A O 1
ATOM 1472 N N . ALA A 1 200 ? -14.539 12.648 9.508 1 93.88 200 ALA A N 1
ATOM 1473 C CA . ALA A 1 200 ? -15.898 12.352 9.945 1 93.88 200 ALA A CA 1
ATOM 1474 C C . ALA A 1 200 ? -15.891 11.477 11.203 1 93.88 200 ALA A C 1
ATOM 1476 O O . ALA A 1 200 ? -16.641 11.742 12.148 1 93.88 200 ALA A O 1
ATOM 1477 N N . GLN A 1 201 ? -15.016 10.5 11.234 1 90.56 201 GLN A N 1
ATOM 1478 C CA . GLN A 1 201 ? -14.914 9.609 12.383 1 90.56 201 GLN A CA 1
ATOM 1479 C C . GLN A 1 201 ? -14.461 10.359 13.633 1 90.56 201 GLN A C 1
ATOM 1481 O O . GLN A 1 201 ? -14.883 10.039 14.742 1 90.56 201 GLN A O 1
ATOM 1486 N N . LEU A 1 202 ? -13.656 11.359 13.445 1 92.5 202 LEU A N 1
ATOM 1487 C CA . LEU A 1 202 ? -13.055 12.086 14.555 1 92.5 202 LEU A CA 1
ATOM 1488 C C . LEU A 1 202 ? -13.883 13.312 14.914 1 92.5 202 LEU A C 1
ATOM 1490 O O . LEU A 1 202 ? -13.531 14.062 15.828 1 92.5 202 LEU A O 1
ATOM 1494 N N . GLN A 1 203 ? -15 13.547 14.125 1 94.25 203 GLN A N 1
ATOM 1495 C CA . GLN A 1 203 ? -15.797 14.766 14.266 1 94.25 203 GLN A CA 1
ATOM 1496 C C . GLN A 1 203 ? -14.93 16.016 14.125 1 94.25 203 GLN A C 1
ATOM 1498 O O . GLN A 1 203 ? -15.055 16.953 14.914 1 94.25 203 GLN A O 1
ATOM 1503 N N . ALA A 1 204 ? -13.992 15.891 13.211 1 95.62 204 ALA A N 1
ATOM 1504 C CA . ALA A 1 204 ? -13.055 16.984 12.977 1 95.62 204 ALA A CA 1
ATOM 1505 C C . ALA A 1 204 ? -13.695 18.094 12.156 1 95.62 204 ALA A C 1
ATOM 1507 O O . ALA A 1 204 ? -14.633 17.859 11.398 1 95.62 204 ALA A O 1
ATOM 1508 N N . GLN A 1 205 ? -13.258 19.297 12.414 1 95.56 205 GLN A N 1
ATOM 1509 C CA . GLN A 1 205 ? -13.617 20.469 11.617 1 95.56 205 GLN A CA 1
ATOM 1510 C C . GLN A 1 205 ? -12.422 20.984 10.828 1 95.56 205 GLN A C 1
ATOM 1512 O O . GLN A 1 205 ? -11.352 21.219 11.391 1 95.56 205 GLN A O 1
ATOM 1517 N N . LEU A 1 206 ? -12.594 21.078 9.516 1 96.56 206 LEU A N 1
ATOM 1518 C CA . LEU A 1 206 ? -11.516 21.5 8.625 1 96.56 206 LEU A CA 1
ATOM 1519 C C . LEU A 1 206 ? -11.867 22.812 7.926 1 96.56 206 LEU A C 1
ATOM 1521 O O . LEU A 1 206 ? -13.016 23.031 7.547 1 96.56 206 LEU A O 1
ATOM 1525 N N . GLY A 1 207 ? -10.883 23.703 7.812 1 96.69 207 GLY A N 1
ATOM 1526 C CA . GLY A 1 207 ? -10.992 24.922 7.027 1 96.69 207 GLY A CA 1
ATOM 1527 C C . GLY A 1 207 ? -9.82 25.125 6.082 1 96.69 207 GLY A C 1
ATOM 1528 O O . GLY A 1 207 ? -8.68 24.828 6.43 1 96.69 207 GLY A O 1
ATOM 1529 N N . TRP A 1 208 ? -10.117 25.594 4.852 1 96.25 208 TRP A N 1
ATOM 1530 C CA . TRP A 1 208 ? -9.094 25.938 3.871 1 96.25 208 TRP A CA 1
ATOM 1531 C C . TRP A 1 208 ? -9.195 27.406 3.455 1 96.25 208 TRP A C 1
ATOM 1533 O O . TRP A 1 208 ? -10.305 27.922 3.271 1 96.25 208 TRP A O 1
ATOM 1543 N N . ALA A 1 209 ? -8.133 28.078 3.471 1 96.69 209 ALA A N 1
ATOM 1544 C CA . ALA A 1 209 ? -8.023 29.438 2.953 1 96.69 209 ALA A CA 1
ATOM 1545 C C . ALA A 1 209 ? -6.82 29.578 2.021 1 96.69 209 ALA A C 1
ATOM 1547 O O . ALA A 1 209 ? -5.867 28.797 2.111 1 96.69 209 ALA A O 1
ATOM 1548 N N . SER A 1 210 ? -6.91 30.453 1.021 1 96.56 210 SER A N 1
ATOM 1549 C CA . SER A 1 210 ? -5.809 30.594 0.074 1 96.56 210 SER A CA 1
ATOM 1550 C C . SER A 1 210 ? -5.559 32.062 -0.256 1 96.56 210 SER A C 1
ATOM 1552 O O . SER A 1 210 ? -6.496 32.875 -0.307 1 96.56 210 SER A O 1
ATOM 1554 N N . GLU A 1 211 ? -4.383 32.5 -0.258 1 96.81 211 GLU A N 1
ATOM 1555 C CA . GLU A 1 211 ? -3.883 33.656 -0.978 1 96.81 211 GLU A CA 1
ATOM 1556 C C . GLU A 1 211 ? -3.223 33.25 -2.293 1 96.81 211 GLU A C 1
ATOM 1558 O O . GLU A 1 211 ? -2.045 32.875 -2.318 1 96.81 211 GLU A O 1
ATOM 1563 N N . PRO A 1 212 ? -4.02 33.438 -3.371 1 93.94 212 PRO A N 1
ATOM 1564 C CA . PRO A 1 212 ? -3.582 32.875 -4.648 1 93.94 212 PRO A CA 1
ATOM 1565 C C . PRO A 1 212 ? -2.154 33.281 -5.016 1 93.94 212 PRO A C 1
ATOM 1567 O O . PRO A 1 212 ? -1.79 34.438 -4.902 1 93.94 212 PRO A O 1
ATOM 1570 N N . GLY A 1 213 ? -1.445 32.25 -5.355 1 96.25 213 GLY A N 1
ATOM 1571 C CA . GLY A 1 213 ? -0.079 32.438 -5.812 1 96.25 213 GLY A CA 1
ATOM 1572 C C . GLY A 1 213 ? 0.922 32.531 -4.676 1 96.25 213 GLY A C 1
ATOM 1573 O O . GLY A 1 213 ? 2.133 32.562 -4.906 1 96.25 213 GLY A O 1
ATOM 1574 N N . GLU A 1 214 ? 0.409 32.625 -3.438 1 97.44 214 GLU A N 1
ATOM 1575 C CA . GLU A 1 214 ? 1.319 32.875 -2.33 1 97.44 214 GLU A CA 1
ATOM 1576 C C . GLU A 1 214 ? 1.265 31.781 -1.282 1 97.44 214 GLU A C 1
ATOM 1578 O O . GLU A 1 214 ? 2.303 31.281 -0.847 1 97.44 214 GLU A O 1
ATOM 1583 N N . ARG A 1 215 ? 0.039 31.469 -0.863 1 97.88 215 ARG A N 1
ATOM 1584 C CA . ARG A 1 215 ? -0.009 30.484 0.213 1 97.88 215 ARG A CA 1
ATOM 1585 C C . ARG A 1 215 ? -1.398 29.875 0.33 1 97.88 215 ARG A C 1
ATOM 1587 O O . ARG A 1 215 ? -2.379 30.438 -0.152 1 97.88 215 ARG A O 1
ATOM 1594 N N . VAL A 1 216 ? -1.486 28.641 0.878 1 98.44 216 VAL A N 1
ATOM 1595 C CA . VAL A 1 216 ? -2.691 27.922 1.286 1 98.44 216 VAL A CA 1
ATOM 1596 C C . VAL A 1 216 ? -2.607 27.578 2.77 1 98.44 216 VAL A C 1
ATOM 1598 O O . VAL A 1 216 ? -1.576 27.094 3.244 1 98.44 216 VAL A O 1
ATOM 1601 N N . ASP A 1 217 ? -3.699 27.922 3.463 1 98.06 217 ASP A N 1
ATOM 1602 C CA . ASP A 1 217 ? -3.768 27.609 4.891 1 98.06 217 ASP A CA 1
ATOM 1603 C C . ASP A 1 217 ? -4.863 26.594 5.184 1 98.06 217 ASP A C 1
ATOM 1605 O O . ASP A 1 217 ? -5.988 26.734 4.699 1 98.06 217 ASP A O 1
ATOM 1609 N N . VAL A 1 218 ? -4.449 25.578 5.945 1 97.69 218 VAL A N 1
ATOM 1610 C CA . VAL A 1 218 ? -5.391 24.578 6.414 1 97.69 218 VAL A CA 1
ATOM 1611 C C . VAL A 1 218 ? -5.527 24.656 7.934 1 97.69 218 VAL A C 1
ATOM 1613 O O . VAL A 1 218 ? -4.527 24.719 8.648 1 97.69 218 VAL A O 1
ATOM 1616 N N . THR A 1 219 ? -6.746 24.734 8.398 1 96.88 219 THR A N 1
ATOM 1617 C CA . THR A 1 219 ? -6.996 24.688 9.836 1 96.88 219 THR A CA 1
ATOM 1618 C C . THR A 1 219 ? -7.77 23.422 10.211 1 96.88 219 THR A C 1
ATOM 1620 O O . THR A 1 219 ? -8.711 23.047 9.516 1 96.88 219 THR A O 1
ATOM 1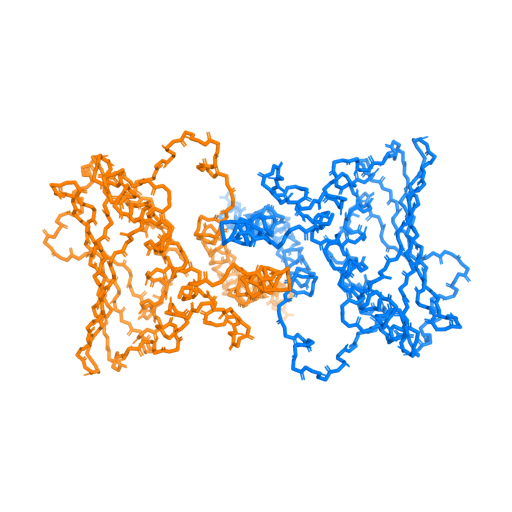623 N N . LEU A 1 220 ? -7.289 22.75 11.203 1 96.12 220 LEU A N 1
ATOM 1624 C CA . LEU A 1 220 ? -7.902 21.516 11.719 1 96.12 220 LEU A CA 1
ATOM 1625 C C . LEU A 1 220 ? -8.242 21.656 13.195 1 96.12 220 LEU A C 1
ATOM 1627 O O . LEU A 1 220 ? -7.418 22.125 13.984 1 96.12 220 LEU A O 1
ATOM 1631 N N . ARG A 1 221 ? -9.5 21.328 13.586 1 95.12 221 ARG A N 1
ATOM 1632 C CA . ARG A 1 221 ? -9.914 21.203 14.977 1 95.12 221 ARG A CA 1
ATOM 1633 C C . ARG A 1 221 ? -10.547 19.844 15.234 1 95.12 221 ARG A C 1
ATOM 1635 O O . ARG A 1 221 ? -11.422 19.391 14.492 1 95.12 221 ARG A O 1
ATOM 1642 N N . VAL A 1 222 ? -10.07 19.156 16.203 1 93.56 222 VAL A N 1
ATOM 1643 C CA . VAL A 1 222 ? -10.578 17.844 16.594 1 93.56 222 VAL A CA 1
ATOM 1644 C C . VAL A 1 222 ? -10.953 17.859 18.078 1 93.56 222 VAL A C 1
ATOM 1646 O O . VAL A 1 222 ? -10.125 18.203 18.922 1 93.56 222 VAL A O 1
ATOM 1649 N N . PRO A 1 223 ? -12.227 17.531 18.438 1 92.5 223 PRO A N 1
ATOM 1650 C CA . PRO A 1 223 ? -12.555 17.406 19.859 1 92.5 223 PRO A CA 1
ATOM 1651 C C . PRO A 1 223 ? -11.836 16.234 20.531 1 92.5 223 PRO A C 1
ATOM 1653 O O . PRO A 1 223 ? -11.719 15.156 19.938 1 92.5 223 PRO A O 1
ATOM 1656 N N . VAL A 1 224 ? -11.273 16.5 21.641 1 81.19 224 VAL A N 1
ATOM 1657 C CA . VAL A 1 224 ? -10.562 15.445 22.359 1 81.19 224 VAL A CA 1
ATOM 1658 C C . VAL A 1 224 ? -11.18 15.25 23.734 1 81.19 224 VAL A C 1
ATOM 1660 O O . VAL A 1 224 ? -11.828 16.156 24.266 1 81.19 224 VAL A O 1
ATOM 1663 N N . GLY A 1 225 ? -11.008 14.039 24.312 1 75.69 225 GLY A N 1
ATOM 1664 C CA . GLY A 1 225 ? -11.508 13.75 25.641 1 75.69 225 GLY A CA 1
ATOM 1665 C C . GLY A 1 225 ? -13.023 13.797 25.734 1 75.69 225 GLY A C 1
ATOM 1666 O O . GLY A 1 225 ? -13.719 13.242 24.875 1 75.69 225 GLY A O 1
ATOM 1667 N N . ASP A 1 226 ? -13.477 14.344 26.781 1 69.19 226 ASP A N 1
ATOM 1668 C CA . ASP A 1 226 ? -14.891 14.406 27.141 1 69.19 226 ASP A CA 1
ATOM 1669 C C . ASP A 1 226 ? -15.703 15.117 26.062 1 69.19 226 ASP A C 1
ATOM 1671 O O . ASP A 1 226 ? -16.891 14.82 25.875 1 69.19 226 ASP A O 1
ATOM 1675 N N . LYS A 1 227 ? -15.133 15.969 25.391 1 71.88 227 LYS A N 1
ATOM 1676 C CA . LYS A 1 227 ? -15.82 16.734 24.359 1 71.88 227 LYS A CA 1
ATOM 1677 C C . LYS A 1 227 ? -16.25 15.852 23.203 1 71.88 227 LYS A C 1
ATOM 1679 O 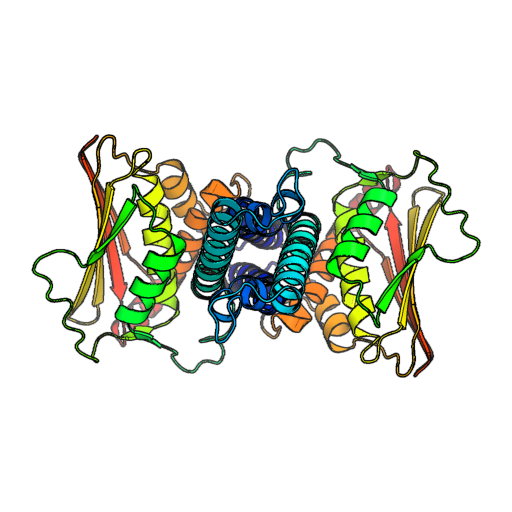O . LYS A 1 227 ? -17.281 16.109 22.578 1 71.88 227 LYS A O 1
ATOM 1684 N N . ARG A 1 228 ? -15.445 14.773 22.891 1 70.56 228 ARG A N 1
ATOM 1685 C CA . ARG A 1 228 ? -15.82 13.867 21.812 1 70.56 228 ARG A CA 1
ATOM 1686 C C . ARG A 1 228 ? -17.047 13.047 22.188 1 70.56 228 ARG A C 1
ATOM 1688 O O . ARG A 1 228 ? -17.906 12.773 21.344 1 70.56 228 ARG A O 1
ATOM 1695 N N . GLU A 1 229 ? -17.109 12.68 23.359 1 67.81 229 GLU A N 1
ATOM 1696 C CA . GLU A 1 229 ? -18.234 11.883 23.844 1 67.81 229 GLU A CA 1
ATOM 1697 C C . GLU A 1 229 ? -19.531 12.688 23.828 1 67.81 229 GLU A C 1
ATOM 1699 O O . GLU A 1 229 ? -20.594 12.156 23.516 1 67.81 229 GLU A O 1
ATOM 1704 N N . GLN A 1 230 ? -19.438 13.938 24.141 1 63.88 230 GLN A N 1
ATOM 1705 C CA . GLN A 1 230 ? -20.609 14.805 24.141 1 63.88 230 GLN A CA 1
ATOM 1706 C C . GLN A 1 230 ? -21.109 15.039 22.719 1 63.88 230 GLN A C 1
ATOM 1708 O O . GLN A 1 230 ? -22.328 15.133 22.5 1 63.88 230 GLN A O 1
ATOM 1713 N N . GLY A 1 231 ? -20.203 15.195 21.812 1 57.16 231 GLY A N 1
ATOM 1714 C CA . GLY A 1 231 ? -20.594 15.383 20.438 1 57.16 231 GLY A CA 1
ATOM 1715 C C . GLY A 1 231 ? -21.219 14.156 19.812 1 57.16 231 GLY A C 1
ATOM 1716 O O . GLY A 1 231 ? -22.109 14.273 18.953 1 57.16 231 GLY A O 1
ATOM 1717 N N . ARG A 1 232 ? -20.859 13.055 20.203 1 59.19 232 ARG A N 1
ATOM 1718 C CA . ARG A 1 232 ? -21.438 11.812 19.688 1 59.19 232 ARG A CA 1
ATOM 1719 C C . ARG A 1 232 ? -22.859 11.617 20.188 1 59.19 232 ARG A C 1
ATOM 1721 O O . ARG A 1 232 ? -23.703 11.047 19.484 1 59.19 232 ARG A O 1
ATOM 1728 N N . GLN A 1 233 ? -23.125 11.93 21.359 1 51 233 GLN A N 1
ATOM 1729 C CA . GLN A 1 233 ? -24.438 11.789 21.969 1 51 233 GLN A CA 1
ATOM 1730 C C . GLN A 1 233 ? -25.469 12.695 21.281 1 51 233 GLN A C 1
ATOM 1732 O O . GLN A 1 233 ? -26.641 12.352 21.188 1 51 233 GLN A O 1
ATOM 1737 N N . HIS A 1 234 ? -25.109 13.742 20.828 1 43.97 234 HIS A N 1
ATOM 1738 C CA . HIS A 1 234 ? -26.031 14.688 20.219 1 43.97 234 HIS A CA 1
ATOM 1739 C C . HIS A 1 234 ? -26.422 14.234 18.812 1 43.97 234 HIS A C 1
ATOM 1741 O O . HIS A 1 234 ? -27.516 14.562 18.328 1 43.97 234 HIS A O 1
ATOM 1747 N N . VAL A 1 235 ? -25.625 13.633 18.188 1 42.38 235 VAL A N 1
ATOM 1748 C CA . VAL A 1 235 ? -25.984 13.133 16.859 1 42.38 235 VAL A CA 1
ATOM 1749 C C . VAL A 1 235 ? -26.875 11.906 16.984 1 42.38 235 VAL A C 1
ATOM 1751 O O . VAL A 1 235 ? -27.703 11.641 16.125 1 42.38 235 VAL A O 1
ATOM 1754 N N . CYS A 1 236 ? -26.766 11.055 17.938 1 34.09 236 CYS A N 1
ATOM 1755 C CA . CYS A 1 236 ? -27.641 9.906 18.141 1 34.09 236 CYS A CA 1
ATOM 1756 C C . CYS A 1 236 ? -28.938 10.312 18.828 1 34.09 236 CYS A C 1
ATOM 1758 O O . CYS A 1 236 ? -29.844 9.5 18.984 1 34.09 236 CYS A O 1
ATOM 1760 N N . ALA A 1 237 ? -29.109 11.516 19.172 1 32.06 237 ALA A N 1
ATOM 1761 C CA . ALA A 1 237 ? -30.375 11.93 19.766 1 32.06 237 ALA A CA 1
ATOM 1762 C C . ALA A 1 237 ? -31.281 12.594 18.734 1 32.06 237 ALA A C 1
ATOM 1764 O O . ALA A 1 237 ? -30.797 13.266 17.828 1 32.06 237 ALA A O 1
ATOM 1765 N N . MET B 1 1 ? -27.016 -13.258 4.477 1 41.5 1 MET B N 1
ATOM 1766 C CA . MET B 1 1 ? -27.031 -12.172 3.498 1 41.5 1 MET B CA 1
ATOM 1767 C C . MET B 1 1 ? -26.016 -11.094 3.848 1 41.5 1 MET B C 1
ATOM 1769 O O . MET B 1 1 ? -26 -10.602 4.98 1 41.5 1 MET B O 1
ATOM 1773 N N . ARG B 1 2 ? -24.969 -11.031 3.082 1 62.72 2 ARG B N 1
ATOM 1774 C CA . ARG B 1 2 ? -23.875 -10.172 3.531 1 62.72 2 ARG B CA 1
ATOM 1775 C C . ARG B 1 2 ? -24.281 -8.703 3.508 1 62.72 2 ARG B C 1
ATOM 1777 O O . ARG B 1 2 ? -24.828 -8.227 2.514 1 62.72 2 ARG B O 1
ATOM 1784 N N . THR B 1 3 ? -24.391 -8.156 4.734 1 77 3 THR B N 1
ATOM 1785 C CA . THR B 1 3 ? -24.719 -6.742 4.891 1 77 3 THR B CA 1
ATOM 1786 C C . THR B 1 3 ? -23.578 -5.867 4.352 1 77 3 THR B C 1
ATOM 1788 O O . THR B 1 3 ? -22.422 -6.281 4.344 1 77 3 THR B O 1
ATOM 1791 N N . ALA B 1 4 ? -23.969 -4.887 3.623 1 89.12 4 ALA B N 1
ATOM 1792 C CA . ALA B 1 4 ? -23.016 -3.896 3.133 1 89.12 4 ALA B CA 1
ATOM 1793 C C . ALA B 1 4 ? -22.094 -3.414 4.254 1 89.12 4 ALA B C 1
ATOM 1795 O O . ALA B 1 4 ? -22.531 -3.266 5.398 1 89.12 4 ALA B O 1
ATOM 1796 N N . PRO B 1 5 ? -20.781 -3.234 3.908 1 93.06 5 PRO B N 1
ATOM 1797 C CA . PRO B 1 5 ? -19.859 -2.773 4.941 1 93.06 5 PRO B CA 1
ATOM 1798 C C . PRO B 1 5 ? -20.172 -1.357 5.422 1 93.06 5 PRO B C 1
ATOM 1800 O O . PRO B 1 5 ? -20.75 -0.56 4.68 1 93.06 5 PRO B O 1
ATOM 1803 N N . THR B 1 6 ? -19.891 -1.058 6.676 1 93.19 6 THR B N 1
ATOM 1804 C CA . THR B 1 6 ? -19.938 0.3 7.203 1 93.19 6 THR B CA 1
ATOM 1805 C C . THR B 1 6 ? -18.766 1.126 6.684 1 93.19 6 THR B C 1
ATOM 1807 O O . THR B 1 6 ? -17.828 0.582 6.086 1 93.19 6 THR B O 1
ATOM 1810 N N . ASP B 1 7 ? -18.797 2.441 6.914 1 92.94 7 ASP B N 1
ATOM 1811 C CA . ASP B 1 7 ? -17.672 3.312 6.586 1 92.94 7 ASP B CA 1
ATOM 1812 C C . ASP B 1 7 ? -16.406 2.881 7.316 1 92.94 7 ASP B C 1
ATOM 1814 O O . ASP B 1 7 ? -15.32 2.859 6.73 1 92.94 7 ASP B O 1
ATOM 1818 N N . ALA B 1 8 ? -16.578 2.545 8.539 1 92.5 8 ALA B N 1
ATOM 1819 C CA . ALA B 1 8 ? -15.438 2.125 9.359 1 92.5 8 ALA B CA 1
ATOM 1820 C C . ALA B 1 8 ? -14.805 0.852 8.805 1 92.5 8 ALA B C 1
ATOM 1822 O O . ALA B 1 8 ? -13.578 0.711 8.797 1 92.5 8 ALA B O 1
ATOM 1823 N N . GLU B 1 9 ? -15.641 -0.056 8.344 1 94.44 9 GLU B N 1
ATOM 1824 C CA . GLU B 1 9 ? -15.133 -1.305 7.793 1 94.44 9 GLU B CA 1
ATOM 1825 C C . GLU B 1 9 ? -14.414 -1.066 6.465 1 94.44 9 GLU B C 1
ATOM 1827 O O . GLU B 1 9 ? -13.414 -1.719 6.172 1 94.44 9 GLU B O 1
ATOM 1832 N N . ALA B 1 10 ? -14.953 -0.159 5.637 1 95.69 10 ALA B N 1
ATOM 1833 C CA . ALA B 1 10 ? -14.297 0.172 4.375 1 95.69 10 ALA B CA 1
ATOM 1834 C C . ALA B 1 10 ? -12.914 0.775 4.609 1 95.69 10 ALA B C 1
ATOM 1836 O O . ALA B 1 10 ? -11.945 0.401 3.945 1 95.69 10 ALA B O 1
ATOM 1837 N N . ILE B 1 11 ? -12.789 1.635 5.562 1 95.75 11 ILE B N 1
ATOM 1838 C CA . ILE B 1 11 ? -11.516 2.248 5.922 1 95.75 11 ILE B CA 1
ATOM 1839 C C . ILE B 1 11 ? -10.562 1.182 6.469 1 95.75 11 ILE B C 1
ATOM 1841 O O . ILE B 1 11 ? -9.383 1.16 6.121 1 95.75 11 ILE B O 1
ATOM 1845 N N . GLN B 1 12 ? -11.102 0.363 7.293 1 95.56 12 GLN B N 1
ATOM 1846 C CA . GLN B 1 12 ? -10.273 -0.688 7.879 1 95.56 12 GLN B CA 1
ATOM 1847 C C . GLN B 1 12 ? -9.703 -1.6 6.801 1 95.56 12 GLN B C 1
ATOM 1849 O O . GLN B 1 12 ? -8.539 -1.998 6.871 1 95.56 12 GLN B O 1
ATOM 1854 N N . LEU B 1 13 ? -10.492 -1.97 5.816 1 97.31 13 LEU B N 1
ATOM 1855 C CA . LEU B 1 13 ? -9.992 -2.791 4.723 1 97.31 13 LEU B CA 1
ATOM 1856 C C . LEU B 1 13 ? -8.82 -2.109 4.023 1 97.31 13 LEU B C 1
ATOM 1858 O O . LEU B 1 13 ? -7.797 -2.74 3.76 1 97.31 13 LEU B O 1
ATOM 1862 N N . ALA B 1 14 ? -8.977 -0.859 3.713 1 97.88 14 ALA B N 1
ATOM 1863 C CA . ALA B 1 14 ? -7.914 -0.09 3.064 1 97.88 14 ALA B CA 1
ATOM 1864 C C . ALA B 1 14 ? -6.66 -0.041 3.936 1 97.88 14 ALA B C 1
ATOM 1866 O O . ALA B 1 14 ? -5.543 -0.19 3.436 1 97.88 14 ALA B O 1
ATOM 1867 N N . GLN B 1 15 ? -6.848 0.11 5.211 1 97.38 15 GLN B N 1
ATOM 1868 C CA . GLN B 1 15 ? -5.727 0.178 6.145 1 97.38 15 GLN B CA 1
ATOM 1869 C C . GLN B 1 15 ? -5.016 -1.168 6.25 1 97.38 15 GLN B C 1
ATOM 1871 O O . GLN B 1 15 ? -3.785 -1.226 6.285 1 97.38 15 GLN B O 1
ATOM 1876 N N . LEU B 1 16 ? -5.797 -2.209 6.34 1 97.44 16 LEU B N 1
ATOM 1877 C CA . LEU B 1 16 ? -5.223 -3.547 6.441 1 97.44 16 LEU B CA 1
ATOM 1878 C C . LEU B 1 16 ? -4.406 -3.885 5.199 1 97.44 16 LEU B C 1
ATOM 1880 O O . LEU B 1 16 ? -3.301 -4.422 5.301 1 97.44 16 LEU B O 1
ATOM 1884 N N . LEU B 1 17 ? -4.93 -3.566 4.039 1 98.12 17 LEU B N 1
ATOM 1885 C CA . LEU B 1 17 ? -4.223 -3.869 2.797 1 98.12 17 LEU B CA 1
ATOM 1886 C C . LEU B 1 17 ? -2.969 -3.014 2.664 1 98.12 17 LEU B C 1
ATOM 1888 O O . LEU B 1 17 ? -1.921 -3.502 2.234 1 98.12 17 LEU B O 1
ATOM 1892 N N . SER B 1 18 ? -3.021 -1.72 3.023 1 98 18 SER B N 1
ATOM 1893 C CA . SER B 1 18 ? -1.845 -0.856 3.051 1 98 18 SER B CA 1
ATOM 1894 C C . SER B 1 18 ? -0.773 -1.41 3.982 1 98 18 SER B C 1
ATOM 1896 O O . SER B 1 18 ? 0.411 -1.419 3.641 1 98 18 SER B O 1
ATOM 1898 N N . SER B 1 19 ? -1.225 -1.886 5.156 1 97.19 19 SER B N 1
ATOM 1899 C CA . SER B 1 19 ? -0.3 -2.48 6.117 1 97.19 19 SER B CA 1
ATOM 1900 C C . SER B 1 19 ? 0.378 -3.717 5.539 1 97.19 19 SER B C 1
ATOM 1902 O O . SER B 1 19 ? 1.574 -3.932 5.746 1 97.19 19 SER B O 1
ATOM 1904 N N . ARG B 1 20 ? -0.361 -4.469 4.871 1 97.25 20 ARG B N 1
ATOM 1905 C CA . ARG B 1 20 ? 0.19 -5.676 4.262 1 97.25 20 ARG B CA 1
ATOM 1906 C C . ARG B 1 20 ? 1.258 -5.328 3.23 1 97.25 20 ARG B C 1
ATOM 1908 O O . ARG B 1 20 ? 2.34 -5.922 3.225 1 97.25 20 ARG B O 1
ATOM 1915 N N . ILE B 1 21 ? 0.992 -4.379 2.355 1 98.12 21 ILE B N 1
ATOM 1916 C CA . ILE B 1 21 ? 1.943 -3.924 1.349 1 98.12 21 ILE B CA 1
ATOM 1917 C C . ILE B 1 21 ? 3.219 -3.432 2.029 1 98.12 21 ILE B C 1
ATOM 1919 O O . ILE B 1 21 ? 4.324 -3.844 1.665 1 98.12 21 ILE B O 1
ATOM 1923 N N . CYS B 1 22 ? 3.078 -2.627 3.061 1 97.69 22 CYS B N 1
ATOM 1924 C CA . CYS B 1 22 ? 4.23 -2.059 3.752 1 97.69 22 CYS B CA 1
ATOM 1925 C C . CYS B 1 22 ? 5.035 -3.145 4.457 1 97.69 22 CYS B C 1
ATOM 1927 O O . CYS B 1 22 ? 6.266 -3.119 4.441 1 97.69 22 CYS B O 1
ATOM 1929 N N . HIS B 1 23 ? 4.324 -4.051 5.066 1 95.88 23 HIS B N 1
ATOM 1930 C CA . HIS B 1 23 ? 4.984 -5.148 5.762 1 95.88 23 HIS B CA 1
ATOM 1931 C C . HIS B 1 23 ? 5.855 -5.961 4.809 1 95.88 23 HIS B C 1
ATOM 1933 O O . HIS B 1 23 ? 6.984 -6.32 5.145 1 95.88 23 HIS B O 1
ATOM 1939 N N . ASP B 1 24 ? 5.398 -6.207 3.662 1 96.69 24 ASP B N 1
ATOM 1940 C CA . ASP B 1 24 ? 6.094 -7.078 2.719 1 96.69 24 ASP B CA 1
ATOM 1941 C C . ASP B 1 24 ? 7.242 -6.34 2.035 1 96.69 24 ASP B C 1
ATOM 1943 O O . ASP B 1 24 ? 8.133 -6.965 1.461 1 96.69 24 ASP B O 1
ATOM 1947 N N . LEU B 1 25 ? 7.199 -5.004 2.111 1 98.06 25 LEU B N 1
ATOM 1948 C CA . LEU B 1 25 ? 8.234 -4.234 1.43 1 98.06 25 LEU B CA 1
ATOM 1949 C C . LEU B 1 25 ? 9.32 -3.797 2.408 1 98.06 25 LEU B C 1
ATOM 1951 O O . LEU B 1 25 ? 10.438 -3.477 1.999 1 98.06 25 LEU B O 1
ATOM 1955 N N . ILE B 1 26 ? 9.047 -3.805 3.689 1 97.38 26 ILE B N 1
ATOM 1956 C CA . ILE B 1 26 ? 9.867 -3.117 4.676 1 97.38 26 ILE B CA 1
ATOM 1957 C C . ILE B 1 26 ? 11.242 -3.779 4.754 1 97.38 26 ILE B C 1
ATOM 1959 O O . ILE B 1 26 ? 12.266 -3.098 4.887 1 97.38 26 ILE B O 1
ATOM 1963 N N . GLY B 1 27 ? 11.336 -5.078 4.676 1 96.44 27 GLY B N 1
ATOM 1964 C CA . GLY B 1 27 ? 12.609 -5.777 4.773 1 96.44 27 GLY B CA 1
ATOM 1965 C C . GLY B 1 27 ? 13.539 -5.492 3.607 1 96.44 27 GLY B C 1
ATOM 1966 O O . GLY B 1 27 ? 14.703 -5.145 3.807 1 96.44 27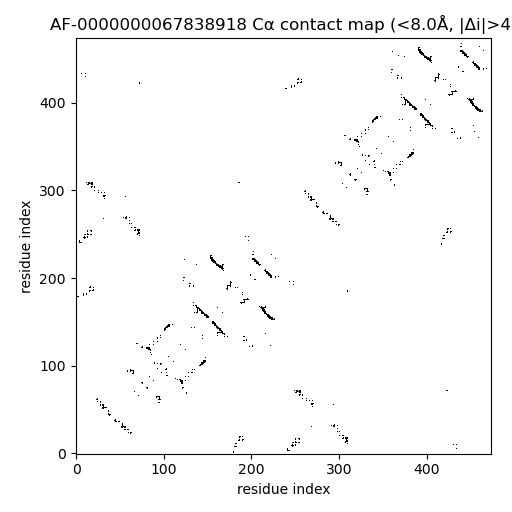 GLY B O 1
ATOM 1967 N N . SER B 1 28 ? 13.039 -5.66 2.41 1 97.5 28 SER B N 1
ATOM 1968 C CA . SER B 1 28 ? 13.859 -5.469 1.217 1 97.5 28 SER B CA 1
ATOM 1969 C C . SER B 1 28 ? 14.266 -4.008 1.058 1 97.5 28 SER B C 1
ATOM 1971 O O . SER B 1 28 ? 15.422 -3.711 0.726 1 97.5 28 SER B O 1
ATOM 1973 N N . ILE B 1 29 ? 13.352 -3.078 1.355 1 97.81 29 ILE B N 1
ATOM 1974 C CA . ILE B 1 29 ? 13.664 -1.657 1.238 1 97.81 29 ILE B CA 1
ATOM 1975 C C . ILE B 1 29 ? 14.656 -1.255 2.328 1 97.81 29 ILE B C 1
ATOM 1977 O O . ILE B 1 29 ? 15.57 -0.46 2.082 1 97.81 29 ILE B O 1
ATOM 1981 N N . GLY B 1 30 ? 14.5 -1.818 3.463 1 96.81 30 GLY B N 1
ATOM 1982 C CA . GLY B 1 30 ? 15.422 -1.537 4.555 1 96.81 30 GLY B CA 1
ATOM 1983 C C . GLY B 1 30 ? 16.844 -1.946 4.258 1 96.81 30 GLY B C 1
ATOM 1984 O O . GLY B 1 30 ? 17.781 -1.186 4.512 1 96.81 30 GLY B O 1
ATOM 1985 N N . ILE B 1 31 ? 17.031 -3.143 3.744 1 96.19 31 ILE B N 1
ATOM 1986 C CA . ILE B 1 31 ? 18.359 -3.621 3.383 1 96.19 31 ILE B CA 1
ATOM 1987 C C . ILE B 1 31 ? 18.922 -2.768 2.248 1 96.19 31 ILE B C 1
ATOM 1989 O O . ILE B 1 31 ? 20.094 -2.391 2.271 1 96.19 31 ILE B O 1
ATOM 1993 N N . ALA B 1 32 ? 18.094 -2.41 1.325 1 96 32 ALA B N 1
ATOM 1994 C CA . ALA B 1 32 ? 18.531 -1.591 0.201 1 96 32 ALA B CA 1
ATOM 1995 C C . ALA B 1 32 ? 18.984 -0.211 0.672 1 96 32 ALA B C 1
ATOM 1997 O O . ALA B 1 32 ? 19.891 0.388 0.083 1 96 32 ALA B O 1
ATOM 1998 N N . ALA B 1 33 ? 18.422 0.277 1.704 1 96.12 33 ALA B N 1
ATOM 1999 C CA . ALA B 1 33 ? 18.703 1.625 2.193 1 96.12 33 ALA B CA 1
ATOM 2000 C C . ALA B 1 33 ? 19.875 1.628 3.16 1 96.12 33 ALA B C 1
ATOM 2002 O O . ALA B 1 33 ? 20.375 2.689 3.547 1 96.12 33 ALA B O 1
ATOM 2003 N N . ALA B 1 34 ? 20.281 0.479 3.596 1 93.12 34 ALA B N 1
ATOM 2004 C CA . ALA B 1 34 ? 21.391 0.383 4.539 1 93.12 34 ALA B CA 1
ATOM 2005 C C . ALA B 1 34 ? 22.719 0.559 3.83 1 93.12 34 ALA B C 1
ATOM 2007 O O . ALA B 1 34 ? 23.594 -0.312 3.906 1 93.12 34 ALA B O 1
ATOM 2008 N N . THR B 1 35 ? 22.969 1.681 3.246 1 86 35 THR B N 1
ATOM 2009 C CA . THR B 1 35 ? 24.125 1.911 2.387 1 86 35 THR B CA 1
ATOM 2010 C C . THR B 1 35 ? 25.328 2.361 3.207 1 86 35 THR B C 1
ATOM 2012 O O . THR B 1 35 ? 26.469 2.326 2.725 1 86 35 THR B O 1
ATOM 2015 N N . ASP B 1 36 ? 25.062 2.738 4.402 1 83.94 36 ASP B N 1
ATOM 2016 C CA . ASP B 1 36 ? 26.188 3.127 5.262 1 83.94 36 ASP B CA 1
ATOM 2017 C C . ASP B 1 36 ? 27.141 1.957 5.484 1 83.94 36 ASP B C 1
ATOM 2019 O O . ASP B 1 36 ? 28.297 2.158 5.852 1 83.94 36 ASP B O 1
ATOM 2023 N N . ASP B 1 37 ? 26.703 0.812 5.176 1 81.69 37 ASP B N 1
ATOM 2024 C CA . ASP B 1 37 ? 27.484 -0.39 5.43 1 81.69 37 ASP B CA 1
ATOM 2025 C C . ASP B 1 37 ? 28.266 -0.804 4.184 1 81.69 37 ASP B C 1
ATOM 2027 O O . ASP B 1 37 ? 28.938 -1.839 4.18 1 81.69 37 ASP B O 1
ATOM 2031 N N . LEU B 1 38 ? 28.172 0.027 3.158 1 86.88 38 LEU B N 1
ATOM 2032 C CA . LEU B 1 38 ? 28.766 -0.366 1.885 1 86.88 38 LEU B CA 1
ATOM 2033 C C . LEU B 1 38 ? 30.281 -0.168 1.905 1 86.88 38 LEU B C 1
ATOM 2035 O O . LEU B 1 38 ? 30.984 -0.72 1.065 1 86.88 38 LEU B O 1
ATOM 2039 N N . ARG B 1 39 ? 30.75 0.605 2.854 1 82.81 39 ARG B N 1
ATOM 2040 C CA . ARG B 1 39 ? 32.188 0.871 2.902 1 82.81 39 ARG B CA 1
ATOM 2041 C C . ARG B 1 39 ? 32.844 0.096 4.039 1 82.81 39 ARG B C 1
ATOM 2043 O O . ARG B 1 39 ? 32.25 -0.085 5.102 1 82.81 39 ARG B O 1
ATOM 2050 N N . ASP B 1 40 ? 34.062 -0.414 3.697 1 79.94 40 ASP B N 1
ATOM 2051 C CA . ASP B 1 40 ? 34.812 -1.165 4.703 1 79.94 40 ASP B CA 1
ATOM 2052 C C . ASP B 1 40 ? 35.688 -0.239 5.543 1 79.94 40 ASP B C 1
ATOM 2054 O O . ASP B 1 40 ? 35.531 0.985 5.477 1 79.94 40 ASP B O 1
ATOM 2058 N N . ALA B 1 41 ? 36.5 -0.903 6.398 1 82.5 41 ALA B N 1
ATOM 2059 C CA . ALA B 1 41 ? 37.312 -0.17 7.344 1 82.5 41 ALA B CA 1
ATOM 2060 C C . ALA B 1 41 ? 38.281 0.779 6.617 1 82.5 41 ALA B C 1
ATOM 2062 O O . ALA B 1 41 ? 38.656 1.817 7.16 1 82.5 41 ALA B O 1
ATOM 2063 N N . ASP B 1 42 ? 38.656 0.425 5.348 1 85.06 42 ASP B N 1
ATOM 2064 C CA . ASP B 1 42 ? 39.562 1.245 4.551 1 85.06 42 ASP B CA 1
ATOM 2065 C C . ASP B 1 42 ? 38.812 2.193 3.639 1 85.06 42 ASP B C 1
ATOM 2067 O O . ASP B 1 42 ? 39.375 2.744 2.688 1 85.06 42 ASP B O 1
ATOM 2071 N N . ASN B 1 43 ? 37.469 2.213 3.75 1 81.5 43 ASN B N 1
ATOM 2072 C CA . ASN B 1 43 ? 36.562 3.113 3.021 1 81.5 43 ASN B CA 1
ATOM 2073 C C . ASN B 1 43 ? 36.375 2.664 1.577 1 81.5 43 ASN B C 1
ATOM 2075 O O . ASN B 1 43 ? 36.094 3.48 0.699 1 81.5 43 ASN B O 1
ATOM 2079 N N . ARG B 1 44 ? 36.844 1.371 1.412 1 84.06 44 ARG B N 1
ATOM 2080 C CA . ARG B 1 44 ? 36.594 0.806 0.092 1 84.06 44 ARG B CA 1
ATOM 2081 C C . ARG B 1 44 ? 35.219 0.168 0.032 1 84.06 44 ARG B C 1
ATOM 2083 O O . ARG B 1 44 ? 34.656 -0.262 1.056 1 84.06 44 ARG B O 1
ATOM 2090 N N . ILE B 1 45 ? 34.625 0.183 -1.172 1 85.06 45 ILE B N 1
ATOM 2091 C CA . ILE B 1 45 ? 33.281 -0.39 -1.35 1 85.06 45 ILE B CA 1
ATOM 2092 C C . ILE B 1 45 ? 33.344 -1.905 -1.171 1 85.06 45 ILE B C 1
ATOM 2094 O O . ILE B 1 45 ? 34.156 -2.576 -1.793 1 85.06 45 ILE B O 1
ATOM 2098 N N . ASP B 1 46 ? 32.594 -2.43 -0.295 1 88.25 46 ASP B N 1
ATOM 2099 C CA . ASP B 1 46 ? 32.406 -3.865 -0.107 1 88.25 46 ASP B CA 1
ATOM 2100 C C . ASP B 1 46 ? 31.484 -4.445 -1.191 1 88.25 46 ASP B C 1
ATOM 2102 O O . ASP B 1 46 ? 30.281 -4.254 -1.161 1 88.25 46 ASP B O 1
ATOM 2106 N N . GLU B 1 47 ? 32.062 -5.207 -2.043 1 85.94 47 GLU B N 1
ATOM 2107 C CA . GLU B 1 47 ? 31.344 -5.707 -3.203 1 85.94 47 GLU B CA 1
ATOM 2108 C C . GLU B 1 47 ? 30.234 -6.668 -2.783 1 85.94 47 GLU B C 1
ATOM 2110 O O . GLU B 1 47 ? 29.172 -6.727 -3.42 1 85.94 47 GLU B O 1
ATOM 2115 N N . GLU B 1 48 ? 30.516 -7.414 -1.805 1 89.56 48 GLU B N 1
ATOM 2116 C CA . GLU B 1 48 ? 29.484 -8.328 -1.315 1 89.56 48 GLU B CA 1
ATOM 2117 C C . GLU B 1 48 ? 28.297 -7.57 -0.73 1 89.56 48 GLU B C 1
ATOM 2119 O O . GLU B 1 48 ? 27.141 -7.922 -0.979 1 89.56 48 GLU B O 1
ATOM 2124 N N . ALA B 1 49 ? 28.609 -6.566 0.03 1 90.62 49 ALA B N 1
ATOM 2125 C CA . ALA B 1 49 ? 27.562 -5.723 0.592 1 90.62 49 ALA B CA 1
ATOM 2126 C C . ALA B 1 49 ? 26.766 -5.02 -0.51 1 90.62 49 ALA B C 1
ATOM 2128 O O . ALA B 1 49 ? 25.547 -4.906 -0.433 1 90.62 49 ALA B O 1
ATOM 2129 N N . LEU B 1 50 ? 27.453 -4.605 -1.452 1 91.12 50 LEU B N 1
ATOM 2130 C CA . LEU B 1 50 ? 26.812 -3.938 -2.58 1 91.12 50 LEU B CA 1
ATOM 2131 C C . LEU B 1 50 ? 25.891 -4.895 -3.326 1 91.12 50 LEU B C 1
ATOM 2133 O O . LEU B 1 50 ? 24.797 -4.508 -3.736 1 91.12 50 LEU B O 1
ATOM 2137 N N . ALA B 1 51 ? 26.359 -6.098 -3.521 1 91.38 51 ALA B N 1
ATOM 2138 C CA . ALA B 1 51 ? 25.531 -7.102 -4.191 1 91.38 51 ALA B CA 1
ATOM 2139 C C . ALA B 1 51 ? 24.25 -7.371 -3.412 1 91.38 51 ALA B C 1
ATOM 2141 O O . ALA B 1 51 ? 23.188 -7.539 -4 1 91.38 51 ALA B O 1
ATOM 2142 N N . LEU B 1 52 ? 24.344 -7.379 -2.135 1 93.62 52 LEU B N 1
ATOM 2143 C CA . LEU B 1 52 ? 23.188 -7.613 -1.277 1 93.62 52 LEU B CA 1
ATOM 2144 C C . LEU B 1 52 ? 22.203 -6.461 -1.382 1 93.62 52 LEU B C 1
ATOM 2146 O O . LEU B 1 52 ? 20.984 -6.688 -1.478 1 93.62 52 LEU B O 1
ATOM 2150 N N . VAL B 1 53 ? 22.688 -5.27 -1.347 1 93.62 53 VAL B N 1
ATOM 2151 C CA . VAL B 1 53 ? 21.859 -4.074 -1.48 1 93.62 53 VAL B CA 1
ATOM 2152 C C . VAL B 1 53 ? 21.141 -4.086 -2.83 1 93.62 53 VAL B C 1
ATOM 2154 O O . VAL B 1 53 ? 19.938 -3.838 -2.906 1 93.62 53 VAL B O 1
ATOM 2157 N N . ALA B 1 54 ? 21.859 -4.445 -3.859 1 93.5 54 ALA B N 1
ATOM 2158 C CA . ALA B 1 54 ? 21.297 -4.496 -5.207 1 93.5 54 ALA B CA 1
ATOM 2159 C C . ALA B 1 54 ? 20.203 -5.551 -5.305 1 93.5 54 ALA B C 1
ATOM 2161 O O . ALA B 1 54 ? 19.141 -5.297 -5.867 1 93.5 54 ALA B O 1
ATOM 2162 N N . GLU B 1 55 ? 20.5 -6.652 -4.773 1 94.88 55 GLU B N 1
ATOM 2163 C CA . GLU B 1 55 ? 19.531 -7.738 -4.793 1 94.88 55 GLU B CA 1
ATOM 2164 C C . GLU B 1 55 ? 18.266 -7.359 -4.023 1 94.88 55 GLU B C 1
ATOM 2166 O O . GLU B 1 55 ? 17.156 -7.672 -4.453 1 94.88 55 GLU B O 1
ATOM 2171 N N . SER B 1 56 ? 18.438 -6.699 -2.908 1 96.88 56 SER B N 1
ATOM 2172 C CA . SER B 1 56 ? 17.297 -6.289 -2.08 1 96.88 56 SER B CA 1
ATOM 2173 C C . SER B 1 56 ? 16.453 -5.238 -2.785 1 96.88 56 SER B C 1
ATOM 2175 O O . SER B 1 56 ? 15.227 -5.266 -2.697 1 96.88 56 SER B O 1
ATOM 2177 N N . ALA B 1 57 ? 17.094 -4.332 -3.461 1 97.12 57 ALA B N 1
ATOM 2178 C CA . ALA B 1 57 ? 16.375 -3.318 -4.223 1 97.12 57 ALA B CA 1
ATOM 2179 C C . ALA B 1 57 ? 15.562 -3.951 -5.348 1 97.12 57 ALA B C 1
ATOM 2181 O O . ALA B 1 57 ? 14.422 -3.555 -5.602 1 97.12 57 ALA B O 1
ATOM 2182 N N . ARG B 1 58 ? 16.141 -4.93 -6.004 1 96.88 58 ARG B N 1
ATOM 2183 C CA . ARG B 1 58 ? 15.438 -5.625 -7.074 1 96.88 58 ARG B CA 1
ATOM 2184 C C . ARG B 1 58 ? 14.242 -6.406 -6.523 1 96.88 58 ARG B C 1
ATOM 2186 O O . ARG B 1 58 ? 13.188 -6.453 -7.148 1 96.88 58 ARG B O 1
ATOM 2193 N N . ALA B 1 59 ? 14.445 -6.969 -5.406 1 97.31 59 ALA B N 1
ATOM 2194 C CA . ALA B 1 59 ? 13.344 -7.68 -4.766 1 97.31 59 ALA B CA 1
ATOM 2195 C C . ALA B 1 59 ? 12.211 -6.723 -4.406 1 97.31 59 ALA B C 1
ATOM 2197 O O . ALA B 1 59 ? 11.039 -7.047 -4.586 1 97.31 59 ALA B O 1
ATOM 2198 N N . ALA B 1 60 ? 12.57 -5.566 -3.889 1 98.31 60 ALA B N 1
ATOM 2199 C CA . ALA B 1 60 ? 11.562 -4.555 -3.559 1 98.31 60 ALA B CA 1
ATOM 2200 C C . ALA B 1 60 ? 10.797 -4.117 -4.801 1 98.31 60 ALA B C 1
ATOM 2202 O O . ALA B 1 60 ? 9.57 -3.977 -4.766 1 98.31 60 ALA B O 1
ATOM 2203 N N . ALA B 1 61 ? 11.531 -3.939 -5.906 1 98.19 61 ALA B N 1
ATOM 2204 C CA . ALA B 1 61 ? 10.898 -3.529 -7.156 1 98.19 61 ALA B CA 1
ATOM 2205 C C . ALA B 1 61 ? 9.938 -4.602 -7.664 1 98.19 61 ALA B C 1
ATOM 2207 O O . ALA B 1 61 ? 8.844 -4.289 -8.148 1 98.19 61 ALA B O 1
ATOM 2208 N N . ALA B 1 62 ? 10.328 -5.809 -7.57 1 97.88 62 ALA B N 1
ATOM 2209 C CA . ALA B 1 62 ? 9.484 -6.914 -8.016 1 97.88 62 ALA B CA 1
ATOM 2210 C C . ALA B 1 62 ? 8.227 -7.02 -7.156 1 97.88 62 ALA B C 1
ATOM 2212 O O . ALA B 1 62 ? 7.129 -7.223 -7.684 1 97.88 62 ALA B O 1
ATOM 2213 N N . ARG B 1 63 ? 8.344 -6.883 -5.871 1 98.38 63 ARG B N 1
ATOM 2214 C CA . ARG B 1 63 ? 7.188 -6.926 -4.977 1 98.38 63 ARG B CA 1
ATOM 2215 C C . ARG B 1 63 ? 6.246 -5.754 -5.238 1 98.38 63 ARG B C 1
ATOM 2217 O O . ARG B 1 63 ? 5.027 -5.918 -5.223 1 98.38 63 ARG B O 1
ATOM 2224 N N . LEU B 1 64 ? 6.863 -4.625 -5.477 1 98.38 64 LEU B N 1
ATOM 2225 C CA . LEU B 1 64 ? 6.055 -3.449 -5.777 1 98.38 64 LEU B CA 1
ATOM 2226 C C . LEU B 1 64 ? 5.23 -3.666 -7.043 1 98.38 64 LEU B C 1
ATOM 2228 O O . LEU B 1 64 ? 4.043 -3.33 -7.082 1 98.38 64 LEU B O 1
ATOM 2232 N N . ALA B 1 65 ? 5.867 -4.211 -8.07 1 97.56 65 ALA B N 1
ATOM 2233 C CA . ALA B 1 65 ? 5.16 -4.488 -9.32 1 97.56 65 ALA B CA 1
ATOM 2234 C C . ALA B 1 65 ? 4.02 -5.48 -9.094 1 97.56 65 ALA B C 1
ATOM 2236 O O . ALA B 1 65 ? 2.934 -5.324 -9.648 1 97.56 65 ALA B O 1
ATOM 2237 N N . PHE B 1 66 ? 4.266 -6.449 -8.328 1 97.62 66 PHE B N 1
ATOM 2238 C CA . PHE B 1 66 ? 3.254 -7.434 -7.961 1 97.62 66 PHE B CA 1
ATOM 2239 C C . PHE B 1 66 ? 2.076 -6.766 -7.262 1 97.62 66 PHE B C 1
ATOM 2241 O O . PHE B 1 66 ? 0.922 -6.969 -7.641 1 97.62 66 PHE B O 1
ATOM 2248 N N . PHE B 1 67 ? 2.303 -5.953 -6.277 1 97.94 67 PHE B N 1
ATOM 2249 C CA . PHE B 1 67 ? 1.254 -5.328 -5.48 1 97.94 67 PHE B CA 1
ATOM 2250 C C . PHE B 1 67 ? 0.466 -4.328 -6.32 1 97.94 67 PHE B C 1
ATOM 2252 O O . PHE B 1 67 ? -0.757 -4.234 -6.195 1 97.94 67 PHE B O 1
ATOM 2259 N N . ARG B 1 68 ? 1.215 -3.598 -7.098 1 96.19 68 ARG B N 1
ATOM 2260 C CA . ARG B 1 68 ? 0.548 -2.637 -7.973 1 96.19 68 ARG B CA 1
ATOM 2261 C C . ARG B 1 68 ? -0.477 -3.33 -8.867 1 96.19 68 ARG B C 1
ATOM 2263 O O . ARG B 1 68 ? -1.564 -2.799 -9.102 1 96.19 68 ARG B O 1
ATOM 2270 N N . PHE B 1 69 ? -0.166 -4.477 -9.336 1 95.38 69 PHE B N 1
ATOM 2271 C CA . PHE B 1 69 ? -1.077 -5.223 -10.195 1 95.38 69 PHE B CA 1
ATOM 2272 C C . PHE B 1 69 ? -2.182 -5.875 -9.367 1 95.38 69 PHE B C 1
ATOM 2274 O O . PHE B 1 69 ? -3.367 -5.684 -9.648 1 95.38 69 PHE B O 1
ATOM 2281 N N . ALA B 1 70 ? -1.857 -6.586 -8.312 1 96.62 70 ALA B N 1
ATOM 2282 C CA . ALA B 1 70 ? -2.779 -7.426 -7.555 1 96.62 70 ALA B CA 1
ATOM 2283 C C . ALA B 1 70 ? -3.783 -6.574 -6.781 1 96.62 70 ALA B C 1
ATOM 2285 O O . ALA B 1 70 ? -4.949 -6.953 -6.645 1 96.62 70 ALA B O 1
ATOM 2286 N N . PHE B 1 71 ? -3.312 -5.375 -6.301 1 96.88 71 PHE B N 1
ATOM 2287 C CA . PHE B 1 71 ? -4.137 -4.617 -5.371 1 96.88 71 PHE B CA 1
ATOM 2288 C C . PHE B 1 71 ? -4.477 -3.244 -5.938 1 96.88 71 PHE B C 1
ATOM 2290 O O . PHE B 1 71 ? -5.219 -2.479 -5.32 1 96.88 71 PHE B O 1
ATOM 2297 N N . GLY B 1 72 ? -3.943 -2.814 -7.055 1 93.5 72 GLY B N 1
ATOM 2298 C CA . GLY B 1 72 ? -4.082 -1.461 -7.566 1 93.5 72 GLY B CA 1
ATOM 2299 C C . GLY B 1 72 ? -5.418 -1.211 -8.242 1 93.5 72 GLY B C 1
ATOM 2300 O O . GLY B 1 72 ? -6.285 -2.086 -8.25 1 93.5 72 GLY B O 1
ATOM 2301 N N . TYR B 1 73 ? -5.496 0.209 -8.477 1 86.81 73 TYR B N 1
ATOM 2302 C CA . TYR B 1 73 ? -6.688 0.697 -9.164 1 86.81 73 TYR B CA 1
ATOM 2303 C C . TYR B 1 73 ? -6.375 1.04 -10.617 1 86.81 73 TYR B C 1
ATOM 2305 O O . TYR B 1 73 ? -5.387 1.72 -10.906 1 86.81 73 TYR B O 1
ATOM 2313 N N . GLY B 1 74 ? -7.16 0.975 -11.797 1 68.88 74 GLY B N 1
ATOM 2314 C CA . GLY B 1 74 ? -6.969 1.507 -13.141 1 68.88 74 GLY B CA 1
ATOM 2315 C C . GLY B 1 74 ? -6.949 0.434 -14.211 1 68.88 74 GLY B C 1
ATOM 2316 O O . GLY B 1 74 ? -7.469 0.64 -15.312 1 68.88 74 GLY B O 1
ATOM 2317 N N . GLN B 1 75 ? -5.719 -0.37 -14.234 1 51.97 75 GLN B N 1
ATOM 2318 C CA . GLN B 1 75 ? -5.824 -0.77 -15.633 1 51.97 75 GLN B CA 1
ATOM 2319 C C . GLN B 1 75 ? -7.281 -0.81 -16.094 1 51.97 75 GLN B C 1
ATOM 2321 O O . GLN B 1 75 ? -7.578 -0.533 -17.25 1 51.97 75 GLN B O 1
ATOM 2326 N N . ASN B 1 76 ? -8.195 -1.611 -15.547 1 44.62 76 ASN B N 1
ATOM 2327 C CA . ASN B 1 76 ? -9.484 -2.037 -16.078 1 44.62 76 ASN B CA 1
ATOM 2328 C C . ASN B 1 76 ? -10.609 -1.112 -15.633 1 44.62 76 ASN B C 1
ATOM 2330 O O . ASN B 1 76 ? -11.781 -1.413 -15.844 1 44.62 76 ASN B O 1
ATOM 2334 N N . GLY B 1 77 ? -10.375 -0.089 -14.773 1 40.56 77 GLY B N 1
ATOM 2335 C CA . GLY B 1 77 ? -11.656 0.49 -14.398 1 40.56 77 GLY B CA 1
ATOM 2336 C C . GLY B 1 77 ? -12.391 1.113 -15.57 1 40.56 77 GLY B C 1
ATOM 2337 O O . GLY B 1 77 ? -13.516 1.605 -15.414 1 40.56 77 GLY B O 1
ATOM 2338 N N . ASN B 1 78 ? -11.734 1.838 -16.297 1 38 78 ASN B N 1
ATOM 2339 C CA . ASN B 1 78 ? -12.523 2.543 -17.297 1 38 78 ASN B CA 1
ATOM 2340 C C . ASN B 1 78 ? -13.227 1.574 -18.234 1 38 78 ASN B C 1
ATOM 2342 O O . ASN B 1 78 ? -13.414 1.874 -19.422 1 38 78 ASN B O 1
ATOM 2346 N N . GLY B 1 79 ? -13.75 0.611 -17.781 1 41.97 79 GLY B N 1
ATOM 2347 C CA . GLY B 1 79 ? -14.703 -0.094 -18.625 1 41.97 79 GLY B CA 1
ATOM 2348 C C . GLY B 1 79 ? -14.031 -0.983 -19.656 1 41.97 79 GLY B C 1
ATOM 2349 O O . GLY B 1 79 ? -14.695 -1.784 -20.312 1 41.97 79 GLY B O 1
ATOM 2350 N N . VAL B 1 80 ? -12.992 -0.415 -20.328 1 42.78 80 VAL B N 1
ATOM 2351 C CA . VAL B 1 80 ? -12.508 -1.308 -21.375 1 42.78 80 VAL B CA 1
ATOM 2352 C C . VAL B 1 80 ? -11.797 -2.504 -20.75 1 42.78 80 VAL B C 1
ATOM 2354 O O . VAL B 1 80 ? -11 -2.344 -19.812 1 42.78 80 VAL B O 1
ATOM 2357 N N . ALA B 1 81 ? -12.266 -3.738 -20.984 1 58 81 ALA B N 1
ATOM 2358 C CA . ALA B 1 81 ? -11.875 -5.102 -20.641 1 58 81 ALA B CA 1
ATOM 2359 C C . ALA B 1 81 ? -10.359 -5.273 -20.703 1 58 81 ALA B C 1
ATOM 2361 O O . ALA B 1 81 ? -9.82 -5.637 -21.75 1 58 81 ALA B O 1
ATOM 2362 N N . ALA B 1 82 ? -9.492 -4.578 -19.859 1 76.44 82 ALA B N 1
ATOM 2363 C CA . ALA B 1 82 ? -8.047 -4.793 -19.875 1 76.44 82 ALA B CA 1
ATOM 2364 C C . ALA B 1 82 ? -7.707 -6.23 -19.484 1 76.44 82 ALA B C 1
ATOM 2366 O O . ALA B 1 82 ? -8.477 -6.895 -18.797 1 76.44 82 ALA B O 1
ATOM 2367 N N . SER B 1 83 ? -6.879 -6.785 -20.297 1 85.56 83 SER B N 1
ATOM 2368 C CA . SER B 1 83 ? -6.422 -8.148 -20.094 1 85.56 83 SER B CA 1
ATOM 2369 C C . SER B 1 83 ? -4.902 -8.211 -19.969 1 85.56 83 SER B C 1
ATOM 2371 O O . SER B 1 83 ? -4.211 -7.238 -20.281 1 85.56 83 SER B O 1
ATOM 2373 N N . THR B 1 84 ? -4.438 -9.164 -19.328 1 88.31 84 THR B N 1
ATOM 2374 C CA . THR B 1 84 ? -3.012 -9.453 -19.234 1 88.31 84 THR B CA 1
ATOM 2375 C C . THR B 1 84 ? -2.725 -10.891 -19.672 1 88.31 84 THR B C 1
ATOM 2377 O O . THR B 1 84 ? -3.613 -11.742 -19.625 1 88.31 84 THR B O 1
ATOM 2380 N N . SER B 1 85 ? -1.52 -11.078 -20.109 1 87.44 85 SER B N 1
ATOM 2381 C CA . SER B 1 85 ? -1.146 -12.43 -20.5 1 87.44 85 SER B CA 1
ATOM 2382 C C . SER B 1 85 ? -0.778 -13.273 -19.281 1 87.44 85 SER B C 1
ATOM 2384 O O . SER B 1 85 ? -0.279 -12.75 -18.297 1 87.44 85 SER B O 1
ATOM 2386 N N . LEU B 1 86 ? -1.031 -14.516 -19.422 1 85.56 86 LEU B N 1
ATOM 2387 C CA . LEU B 1 86 ? -0.669 -15.461 -18.359 1 85.56 86 LEU B CA 1
ATOM 2388 C C . LEU B 1 86 ? 0.835 -15.445 -18.109 1 85.56 86 LEU B C 1
ATOM 2390 O O . LEU B 1 86 ? 1.284 -15.625 -16.984 1 85.56 86 LEU B O 1
ATOM 2394 N N . LEU B 1 87 ? 1.601 -15.266 -19.141 1 86.75 87 LEU B N 1
ATOM 2395 C CA . LEU B 1 87 ? 3.053 -15.188 -19.016 1 86.75 87 LEU B CA 1
ATOM 2396 C C . LEU B 1 87 ? 3.467 -13.992 -18.172 1 86.75 87 LEU B C 1
ATOM 2398 O O . LEU B 1 87 ? 4.332 -14.109 -17.297 1 86.75 87 LEU B O 1
ATOM 2402 N N . SER B 1 88 ? 2.848 -12.859 -18.469 1 90.75 88 SER B N 1
ATOM 2403 C CA . SER B 1 88 ? 3.131 -11.656 -17.688 1 90.75 88 SER B CA 1
ATOM 2404 C C . SER B 1 88 ? 2.75 -11.859 -16.219 1 90.75 88 SER B C 1
ATOM 2406 O O . SER B 1 88 ? 3.469 -11.414 -15.32 1 90.75 88 SER B O 1
ATOM 2408 N N . LEU B 1 89 ? 1.67 -12.539 -16.031 1 91.44 89 LEU B N 1
ATOM 2409 C CA . LEU B 1 89 ? 1.177 -12.781 -14.688 1 91.44 89 LEU B CA 1
ATOM 2410 C C . LEU B 1 89 ? 2.143 -13.672 -13.914 1 91.44 89 LEU B C 1
ATOM 2412 O O . LEU B 1 89 ? 2.449 -13.398 -12.75 1 91.44 89 LEU B O 1
ATOM 2416 N N . LEU B 1 90 ? 2.621 -14.695 -14.508 1 91.38 90 LEU B N 1
ATOM 2417 C CA . LEU B 1 90 ? 3.555 -15.609 -13.852 1 91.38 90 LEU B CA 1
ATOM 2418 C C . LEU B 1 90 ? 4.883 -14.914 -13.57 1 91.38 90 LEU B C 1
ATOM 2420 O O . LEU B 1 90 ? 5.531 -15.195 -12.562 1 91.38 90 LEU B O 1
ATOM 2424 N N . SER B 1 91 ? 5.27 -14.094 -14.5 1 93.88 91 SER B N 1
ATOM 2425 C CA . SER B 1 91 ? 6.492 -13.328 -14.289 1 93.88 91 SER B CA 1
ATOM 2426 C C . SER B 1 91 ? 6.379 -12.43 -13.062 1 93.88 91 SER B C 1
ATOM 2428 O O . SER B 1 91 ? 7.32 -12.328 -12.273 1 93.88 91 SER B O 1
ATOM 2430 N N . LEU B 1 92 ? 5.227 -11.812 -12.867 1 95.44 92 LEU B N 1
ATOM 2431 C CA . LEU B 1 92 ? 4.969 -10.992 -11.695 1 95.44 92 LEU B CA 1
ATOM 2432 C C . LEU B 1 92 ? 5.035 -11.828 -10.422 1 95.44 92 LEU B C 1
ATOM 2434 O O . LEU B 1 92 ? 5.68 -11.43 -9.445 1 95.44 92 LEU B O 1
ATOM 2438 N N . ALA B 1 93 ? 4.402 -12.938 -10.469 1 97.19 93 ALA B N 1
ATOM 2439 C CA . ALA B 1 93 ? 4.375 -13.82 -9.305 1 97.19 93 ALA B CA 1
ATOM 2440 C C . ALA B 1 93 ? 5.777 -14.312 -8.953 1 97.19 93 ALA B C 1
ATOM 2442 O O . ALA B 1 93 ? 6.176 -14.305 -7.789 1 97.19 93 ALA B O 1
ATOM 2443 N N . ARG B 1 94 ? 6.531 -14.719 -9.969 1 96.81 94 ARG B N 1
ATOM 2444 C CA . ARG B 1 94 ? 7.891 -15.195 -9.758 1 96.81 94 ARG B CA 1
ATOM 2445 C C . ARG B 1 94 ? 8.766 -14.109 -9.141 1 96.81 94 ARG B C 1
ATOM 2447 O O . ARG B 1 94 ? 9.516 -14.367 -8.195 1 96.81 94 ARG B O 1
ATOM 2454 N N . GLY B 1 95 ? 8.672 -13 -9.648 1 96.62 95 GLY B N 1
ATOM 2455 C CA . GLY B 1 95 ? 9.477 -11.898 -9.156 1 96.62 95 GLY B CA 1
ATOM 2456 C C . GLY B 1 95 ? 9.211 -11.562 -7.703 1 96.62 95 GLY B C 1
ATOM 2457 O O . GLY B 1 95 ? 10.141 -11.273 -6.945 1 96.62 95 GLY B O 1
ATOM 2458 N N . ALA B 1 96 ? 8.031 -11.633 -7.305 1 97.56 96 ALA B N 1
ATOM 2459 C CA . ALA B 1 96 ? 7.637 -11.164 -5.98 1 97.56 96 ALA B CA 1
ATOM 2460 C C . ALA B 1 96 ? 7.699 -12.281 -4.949 1 97.56 96 ALA B C 1
ATOM 2462 O O . ALA B 1 96 ? 7.973 -12.039 -3.773 1 97.56 96 ALA B O 1
ATOM 2463 N N . LEU B 1 97 ? 7.43 -13.508 -5.352 1 97 97 LEU B N 1
ATOM 2464 C CA . LEU B 1 97 ? 7.133 -14.555 -4.379 1 97 97 LEU B CA 1
ATOM 2465 C C . LEU B 1 97 ? 8.266 -15.578 -4.32 1 97 97 LEU B C 1
ATOM 2467 O O . LEU B 1 97 ? 8.445 -16.25 -3.305 1 97 97 LEU B O 1
ATOM 2471 N N . ALA B 1 98 ? 8.992 -15.719 -5.426 1 95.25 98 ALA B N 1
ATOM 2472 C CA . ALA B 1 98 ? 10.031 -16.734 -5.469 1 95.25 98 ALA B CA 1
ATOM 2473 C C . ALA B 1 98 ? 11.211 -16.359 -4.57 1 95.25 98 ALA B C 1
ATOM 2475 O O . ALA B 1 98 ? 11.438 -15.188 -4.301 1 95.25 98 ALA B O 1
ATOM 2476 N N . SER B 1 99 ? 11.836 -17.281 -4.066 1 94 99 SER B N 1
ATOM 2477 C CA . SER B 1 99 ? 13.055 -17.172 -3.268 1 94 99 SER B CA 1
ATOM 2478 C C . SER B 1 99 ? 13.945 -18.391 -3.463 1 94 99 SER B C 1
ATOM 2480 O O . SER B 1 99 ? 13.703 -19.203 -4.352 1 94 99 SER B O 1
ATOM 2482 N N . SER B 1 100 ? 15.047 -18.422 -2.721 1 92.75 100 SER B N 1
ATOM 2483 C CA . SER B 1 100 ? 15.938 -19.578 -2.793 1 92.75 100 SER B CA 1
ATOM 2484 C C . SER B 1 100 ? 15.227 -20.859 -2.387 1 92.75 100 SER B C 1
ATOM 2486 O O . SER B 1 100 ? 15.609 -21.953 -2.812 1 92.75 100 SER B O 1
ATOM 2488 N N . ARG B 1 101 ? 14.141 -20.766 -1.636 1 96.25 101 ARG B N 1
ATOM 2489 C CA . ARG B 1 101 ? 13.492 -21.969 -1.105 1 96.25 101 ARG B CA 1
ATOM 2490 C C . ARG B 1 101 ? 12.125 -22.188 -1.738 1 96.25 101 ARG B C 1
ATOM 2492 O O . ARG B 1 101 ? 11.453 -23.188 -1.469 1 96.25 101 ARG B O 1
ATOM 2499 N N . LEU B 1 102 ? 11.664 -21.25 -2.506 1 97.81 102 LEU B N 1
ATOM 2500 C CA . LEU B 1 102 ? 10.32 -21.297 -3.074 1 97.81 102 LEU B CA 1
ATOM 2501 C C . LEU B 1 102 ? 10.352 -21.047 -4.578 1 97.81 102 LEU B C 1
ATOM 2503 O O . LEU B 1 102 ? 10.758 -19.969 -5.02 1 97.81 102 LEU B O 1
ATOM 2507 N N . ARG B 1 103 ? 9.859 -22 -5.367 1 97.44 103 ARG B N 1
ATOM 2508 C CA . ARG B 1 103 ? 9.805 -21.891 -6.82 1 97.44 103 ARG B CA 1
ATOM 2509 C C . ARG B 1 103 ? 8.367 -21.656 -7.293 1 97.44 103 ARG B C 1
ATOM 2511 O O . ARG B 1 103 ? 7.426 -22.203 -6.727 1 97.44 103 ARG B O 1
ATOM 2518 N N . ILE B 1 104 ? 8.195 -20.828 -8.234 1 96.44 104 ILE B N 1
ATOM 2519 C CA . ILE B 1 104 ? 6.93 -20.578 -8.914 1 96.44 104 ILE B CA 1
ATOM 2520 C C . ILE B 1 104 ? 7.027 -21.031 -10.367 1 96.44 104 ILE B C 1
ATOM 2522 O O . ILE B 1 104 ? 7.887 -20.562 -11.117 1 96.44 104 ILE B O 1
ATOM 2526 N N . GLU B 1 105 ? 6.195 -21.906 -10.789 1 92.25 105 GLU B N 1
ATOM 2527 C CA . GLU B 1 105 ? 6.348 -22.469 -12.133 1 92.25 105 GLU B CA 1
ATOM 2528 C C . GLU B 1 105 ? 4.996 -22.875 -12.719 1 92.25 105 GLU B C 1
ATOM 2530 O O . GLU B 1 105 ? 3.99 -22.891 -12.008 1 92.25 105 GLU B O 1
ATOM 2535 N N . TRP B 1 106 ? 4.984 -23.141 -14.023 1 87.5 106 TRP B N 1
ATOM 2536 C CA . TRP B 1 106 ? 3.838 -23.781 -14.656 1 87.5 106 TRP B CA 1
ATOM 2537 C C . TRP B 1 106 ? 3.742 -25.25 -14.242 1 87.5 106 TRP B C 1
ATOM 2539 O O . TRP B 1 106 ? 4.762 -25.922 -14.078 1 87.5 106 TRP B O 1
ATOM 2549 N N . MET B 1 107 ? 2.541 -25.688 -14.141 1 83.94 107 MET B N 1
ATOM 2550 C CA . MET B 1 107 ? 2.363 -27.109 -13.859 1 83.94 107 MET B CA 1
ATOM 2551 C C . MET B 1 107 ? 2.785 -27.953 -15.055 1 83.94 107 MET B C 1
ATOM 2553 O O . MET B 1 107 ? 2.521 -27.594 -16.203 1 83.94 107 MET B O 1
ATOM 2557 N N . GLN B 1 108 ? 3.619 -29.109 -14.828 1 66.44 108 GLN B N 1
ATOM 2558 C CA . GLN B 1 108 ? 4.211 -30 -15.82 1 66.44 108 GLN B CA 1
ATOM 2559 C C . GLN B 1 108 ? 3.154 -30.516 -16.797 1 66.44 108 GLN B C 1
ATOM 2561 O O . GLN B 1 108 ? 2.037 -30.828 -16.391 1 66.44 108 GLN B O 1
ATOM 2566 N N . GLY B 1 109 ? 3.553 -30.719 -18.078 1 59.44 109 GLY B N 1
ATOM 2567 C CA . GLY B 1 109 ? 2.695 -31.188 -19.156 1 59.44 109 GLY B CA 1
ATOM 2568 C C . GLY B 1 109 ? 1.838 -30.078 -19.75 1 59.44 109 GLY B C 1
ATOM 2569 O O . GLY B 1 109 ? 1.231 -30.25 -20.812 1 59.44 109 GLY B O 1
ATOM 2570 N N . ASP B 1 110 ? 1.556 -29.203 -18.969 1 55.88 110 ASP B N 1
ATOM 2571 C CA . ASP B 1 110 ? 0.795 -28.078 -19.5 1 55.88 110 ASP B CA 1
ATOM 2572 C C . ASP B 1 110 ? 1.695 -27.141 -20.297 1 55.88 110 ASP B C 1
ATOM 2574 O O . ASP B 1 110 ? 2.662 -26.594 -19.766 1 55.88 110 ASP B O 1
ATOM 2578 N N . ALA B 1 111 ? 2.277 -27.734 -21.391 1 48.25 111 ALA B N 1
ATOM 2579 C CA . ALA B 1 111 ? 3.064 -26.844 -22.25 1 48.25 111 ALA B CA 1
ATOM 2580 C C . ALA B 1 111 ? 2.705 -25.375 -21.984 1 48.25 111 ALA B C 1
ATOM 2582 O O . ALA B 1 111 ? 1.526 -25.031 -21.891 1 48.25 111 ALA B O 1
ATOM 2583 N N . ALA B 1 112 ? 3.455 -24.641 -21.219 1 49.88 112 ALA B N 1
ATOM 2584 C CA . ALA B 1 112 ? 3.41 -23.172 -21.172 1 49.88 112 ALA B CA 1
ATOM 2585 C C . ALA B 1 112 ? 2.801 -22.609 -22.438 1 49.88 112 ALA B C 1
ATOM 2587 O O . ALA B 1 112 ? 3.525 -22.203 -23.359 1 49.88 112 ALA B O 1
ATOM 2588 N N . ARG B 1 113 ? 2.234 -23.438 -23.25 1 45.56 113 ARG B N 1
ATOM 2589 C CA . ARG B 1 113 ? 1.844 -22.906 -24.547 1 45.56 113 ARG B CA 1
ATOM 2590 C C . ARG B 1 113 ? 1.393 -21.453 -24.453 1 45.56 113 ARG B C 1
ATOM 2592 O O . ARG B 1 113 ? 0.514 -21.125 -23.656 1 45.56 113 ARG B O 1
ATOM 2599 N N . SER B 1 114 ? 2.371 -20.625 -24.422 1 45.84 114 SER B N 1
ATOM 2600 C CA . SER B 1 114 ? 2.225 -19.219 -24.812 1 45.84 114 SER B CA 1
ATOM 2601 C C . SER B 1 114 ? 1.009 -19.031 -25.719 1 45.84 114 SER B C 1
ATOM 2603 O O . SER B 1 114 ? 1.149 -18.859 -26.922 1 45.84 114 SER B O 1
ATOM 2605 N N . ALA B 1 115 ? 0.18 -19.984 -26 1 44.84 115 ALA B N 1
ATOM 2606 C CA . ALA B 1 115 ? -0.738 -19.5 -27.031 1 44.84 115 ALA B CA 1
ATOM 2607 C C . ALA B 1 115 ? -1.307 -18.141 -26.656 1 44.84 115 ALA B C 1
ATOM 2609 O O . ALA B 1 115 ? -1.605 -17.875 -25.484 1 44.84 115 ALA B O 1
ATOM 2610 N N . PRO B 1 116 ? -0.909 -17.172 -27.344 1 47.59 116 PRO B N 1
ATOM 2611 C CA . PRO B 1 116 ? -1.501 -15.836 -27.328 1 47.59 116 PRO B CA 1
ATOM 2612 C C . PRO B 1 116 ? -2.9 -15.812 -26.719 1 47.59 116 PRO B C 1
ATOM 2614 O O . PRO B 1 116 ? -3.348 -14.773 -26.234 1 47.59 116 PRO B O 1
ATOM 2617 N N . GLU B 1 117 ? -3.754 -16.875 -27 1 53.19 117 GLU B N 1
ATOM 2618 C CA . GLU B 1 117 ? -5.164 -16.938 -26.625 1 53.19 117 GLU B CA 1
ATOM 2619 C C . GLU B 1 117 ? -5.336 -16.812 -25.109 1 53.19 117 GLU B C 1
ATOM 2621 O O . GLU B 1 117 ? -6.461 -16.828 -24.609 1 53.19 117 GLU B O 1
ATOM 2626 N N . HIS B 1 118 ? -4.195 -16.578 -24.328 1 63 118 HIS B N 1
ATOM 2627 C CA . HIS B 1 118 ? -4.375 -16.766 -22.891 1 63 118 HIS B CA 1
ATOM 2628 C C . HIS B 1 118 ? -4.285 -15.438 -22.141 1 63 118 HIS B C 1
ATOM 2630 O O . HIS B 1 118 ? -3.307 -15.188 -21.438 1 63 118 HIS B O 1
ATOM 2636 N N . SER B 1 119 ? -5.016 -14.703 -22.547 1 78.12 119 SER B N 1
ATOM 2637 C CA . SER B 1 119 ? -5.223 -13.461 -21.812 1 78.12 119 SER B CA 1
ATOM 2638 C C . SER B 1 119 ? -6.332 -13.602 -20.781 1 78.12 119 SER B C 1
ATOM 2640 O O . SER B 1 119 ? -7.273 -14.375 -20.969 1 78.12 119 SER B O 1
ATOM 2642 N N . LEU B 1 120 ? -6.102 -13.07 -19.703 1 82 120 LEU B N 1
ATOM 2643 C CA . LEU B 1 120 ? -7.07 -13.023 -18.609 1 82 120 LEU B CA 1
ATOM 2644 C C . LEU B 1 120 ? -7.512 -11.586 -18.344 1 82 120 LEU B C 1
ATOM 2646 O O . LEU B 1 120 ? -6.68 -10.672 -18.297 1 82 120 LEU B O 1
ATOM 2650 N N . PRO B 1 121 ? -8.859 -11.5 -18.25 1 85.19 121 PRO B N 1
ATOM 2651 C CA . PRO B 1 121 ? -9.281 -10.188 -17.766 1 85.19 121 PRO B CA 1
ATOM 2652 C C . PRO B 1 121 ? -8.633 -9.82 -16.438 1 85.19 121 PRO B C 1
ATOM 2654 O O . PRO B 1 121 ? -8.359 -10.695 -15.617 1 85.19 121 PRO B O 1
ATOM 2657 N N . ILE B 1 122 ? -8.484 -8.555 -16.141 1 90.25 122 ILE B N 1
ATOM 2658 C CA . ILE B 1 122 ? -7.688 -8.031 -15.031 1 90.25 122 ILE B CA 1
ATOM 2659 C C . ILE B 1 122 ? -8.273 -8.516 -13.703 1 90.25 122 ILE B C 1
ATOM 2661 O O . ILE B 1 122 ? -7.531 -8.961 -12.82 1 90.25 122 ILE B O 1
ATOM 2665 N N . PRO B 1 123 ? -9.633 -8.516 -13.531 1 90 123 PRO B N 1
ATOM 2666 C CA . PRO B 1 123 ? -10.141 -8.969 -12.234 1 90 123 PRO B CA 1
ATOM 2667 C C . PRO B 1 123 ? -9.812 -10.438 -11.961 1 90 123 PRO B C 1
ATOM 2669 O O . PRO B 1 123 ? -9.508 -10.797 -10.82 1 90 123 PRO B O 1
ATOM 2672 N N . GLU B 1 124 ? -9.859 -11.266 -12.953 1 90.19 124 GLU B N 1
ATOM 2673 C CA . GLU B 1 124 ? -9.5 -12.672 -12.805 1 90.19 124 GLU B CA 1
ATOM 2674 C C . GLU B 1 124 ? -8.008 -12.828 -12.508 1 90.19 124 GLU B C 1
ATOM 2676 O O . GLU B 1 124 ? -7.617 -13.672 -11.695 1 90.19 124 GLU B O 1
ATOM 2681 N N . ALA B 1 125 ? -7.242 -12.031 -13.234 1 92.81 125 ALA B N 1
ATOM 2682 C CA . ALA B 1 125 ? -5.797 -12.07 -13.039 1 92.81 125 ALA B CA 1
ATOM 2683 C C . ALA B 1 125 ? -5.426 -11.664 -11.617 1 92.81 125 ALA B C 1
ATOM 2685 O O . ALA B 1 125 ? -4.551 -12.281 -11 1 92.81 125 ALA B O 1
ATOM 2686 N N . ARG B 1 126 ? -6.074 -10.648 -11.078 1 95.88 126 ARG B N 1
ATOM 2687 C CA . ARG B 1 126 ? -5.836 -10.203 -9.703 1 95.88 126 ARG B CA 1
ATOM 2688 C C . ARG B 1 126 ? -6.184 -11.297 -8.703 1 95.88 126 ARG B C 1
ATOM 2690 O O . ARG B 1 126 ? -5.426 -11.547 -7.766 1 95.88 126 ARG B O 1
ATOM 2697 N N . LEU B 1 127 ? -7.309 -11.883 -8.93 1 96.25 127 LEU B N 1
ATOM 2698 C CA . LEU B 1 127 ? -7.719 -12.969 -8.047 1 96.25 127 LEU B CA 1
ATOM 2699 C C . LEU B 1 127 ? -6.707 -14.109 -8.07 1 96.25 127 LEU B C 1
ATOM 2701 O O . LEU B 1 127 ? -6.355 -14.656 -7.023 1 96.25 127 LEU B O 1
ATOM 2705 N N . LEU B 1 128 ? -6.234 -14.406 -9.242 1 95.38 128 LEU B N 1
ATOM 2706 C CA . LEU B 1 128 ? -5.25 -15.469 -9.391 1 95.38 128 LEU B CA 1
ATOM 2707 C C . LEU B 1 128 ? -3.973 -15.141 -8.625 1 95.38 128 LEU B C 1
ATOM 2709 O O . LEU B 1 128 ? -3.424 -16 -7.93 1 95.38 128 LEU B O 1
ATOM 2713 N N . LEU B 1 129 ? -3.508 -13.953 -8.711 1 97.44 129 LEU B N 1
ATOM 2714 C CA . LEU B 1 129 ? -2.307 -13.547 -7.992 1 97.44 129 LEU B CA 1
ATOM 2715 C C . LEU B 1 129 ? -2.52 -13.625 -6.484 1 97.44 129 LEU B C 1
ATOM 2717 O O . LEU B 1 129 ? -1.635 -14.07 -5.75 1 97.44 129 LEU B O 1
ATOM 2721 N N . CYS B 1 130 ? -3.693 -13.211 -6.004 1 98.38 130 CYS B N 1
ATOM 2722 C CA . CYS B 1 130 ? -4 -13.312 -4.582 1 98.38 130 CYS B CA 1
ATOM 2723 C C . CYS B 1 130 ? -3.951 -14.766 -4.117 1 98.38 130 CYS B C 1
ATOM 2725 O O . CYS B 1 130 ? -3.381 -15.062 -3.066 1 98.38 130 CYS B O 1
ATOM 2727 N N . LEU B 1 131 ? -4.504 -15.633 -4.926 1 98.06 131 LEU B N 1
ATOM 2728 C CA . LEU B 1 131 ? -4.551 -17.047 -4.551 1 98.06 131 LEU B CA 1
ATOM 2729 C C . LEU B 1 131 ? -3.156 -17.656 -4.559 1 98.06 131 LEU B C 1
ATOM 2731 O O . LEU B 1 131 ? -2.848 -18.516 -3.738 1 98.06 131 LEU B O 1
ATOM 2735 N N . MET B 1 132 ? -2.322 -17.234 -5.477 1 97.31 132 MET B N 1
ATOM 2736 C CA . MET B 1 132 ? -0.939 -17.703 -5.488 1 97.31 132 MET B CA 1
ATOM 2737 C C . MET B 1 132 ? -0.197 -17.234 -4.242 1 97.31 132 MET B C 1
ATOM 2739 O O . MET B 1 132 ? 0.568 -17.984 -3.643 1 97.31 132 MET B O 1
ATOM 2743 N N . LEU B 1 133 ? -0.382 -15.977 -3.908 1 98 133 LEU B N 1
ATOM 2744 C CA . LEU B 1 133 ? 0.216 -15.453 -2.686 1 98 133 LEU B CA 1
ATOM 2745 C C . LEU B 1 133 ? -0.226 -16.266 -1.473 1 98 133 LEU B C 1
ATOM 2747 O O . LEU B 1 133 ? 0.602 -16.656 -0.645 1 98 133 LEU B O 1
ATOM 2751 N N . ILE B 1 134 ? -1.55 -16.562 -1.354 1 98.12 134 ILE B N 1
ATOM 2752 C CA . ILE B 1 134 ? -2.086 -17.359 -0.248 1 98.12 134 ILE B CA 1
ATOM 2753 C C . ILE B 1 134 ? -1.489 -18.766 -0.278 1 98.12 134 ILE B C 1
ATOM 2755 O O . ILE B 1 134 ? -1.189 -19.344 0.77 1 98.12 134 ILE B O 1
ATOM 2759 N N . ALA B 1 135 ? -1.288 -19.328 -1.473 1 97.94 135 ALA B N 1
ATOM 2760 C CA . ALA B 1 135 ? -0.731 -20.672 -1.626 1 97.94 135 ALA B CA 1
ATOM 2761 C C . ALA B 1 135 ? 0.685 -20.734 -1.063 1 97.94 135 ALA B C 1
ATOM 2763 O O . ALA B 1 135 ? 1.098 -21.781 -0.537 1 97.94 135 ALA B O 1
ATOM 2764 N N . THR B 1 136 ? 1.457 -19.656 -1.15 1 97.44 136 THR B N 1
ATOM 2765 C CA . THR B 1 136 ? 2.816 -19.672 -0.622 1 97.44 136 THR B CA 1
ATOM 2766 C C . THR B 1 136 ? 2.807 -19.828 0.895 1 97.44 136 THR B C 1
ATOM 2768 O O . THR B 1 136 ? 3.756 -20.359 1.474 1 97.44 136 THR B O 1
ATOM 2771 N N . GLU B 1 137 ? 1.729 -19.375 1.569 1 96.81 137 GLU B N 1
ATOM 2772 C CA . GLU B 1 137 ? 1.604 -19.5 3.018 1 96.81 137 GLU B CA 1
ATOM 2773 C C . GLU B 1 137 ? 1.505 -20.969 3.438 1 96.81 137 GLU B C 1
ATOM 2775 O O . GLU B 1 137 ? 1.734 -21.297 4.602 1 96.81 137 GLU B O 1
ATOM 2780 N N . ALA B 1 138 ? 1.144 -21.797 2.494 1 97.88 138 ALA B N 1
ATOM 2781 C CA . ALA B 1 138 ? 1.014 -23.219 2.77 1 97.88 138 ALA B CA 1
ATOM 2782 C C . ALA B 1 138 ? 2.383 -23.891 2.881 1 97.88 138 ALA B C 1
ATOM 2784 O O . ALA B 1 138 ? 2.486 -25.047 3.287 1 97.88 138 ALA B O 1
ATOM 2785 N N . LEU B 1 139 ? 3.482 -23.141 2.504 1 98 139 LEU B N 1
ATOM 2786 C CA . LEU B 1 139 ? 4.812 -23.719 2.359 1 98 139 LEU B CA 1
ATOM 2787 C C . LEU B 1 139 ? 5.809 -23.031 3.283 1 98 139 LEU B C 1
ATOM 2789 O O . LEU B 1 139 ? 6.754 -22.391 2.814 1 98 139 LEU B O 1
ATOM 2793 N N . PRO B 1 140 ? 5.719 -23.281 4.641 1 94.12 140 PRO B N 1
ATOM 2794 C CA . PRO B 1 140 ? 6.598 -22.578 5.582 1 94.12 140 PRO B CA 1
ATOM 2795 C C . PRO B 1 140 ? 8.07 -22.953 5.395 1 94.12 140 PRO B C 1
ATOM 2797 O O . PRO B 1 140 ? 8.953 -22.172 5.762 1 94.12 140 PRO B O 1
ATOM 2800 N N . ARG B 1 141 ? 8.43 -24.062 4.789 1 96.25 141 ARG B N 1
ATOM 2801 C CA . ARG B 1 141 ? 9.805 -24.5 4.613 1 96.25 141 ARG B CA 1
ATOM 2802 C C . ARG B 1 141 ? 10.227 -24.422 3.15 1 96.25 141 ARG B C 1
ATOM 2804 O O . ARG B 1 141 ? 11.234 -25.016 2.756 1 96.25 141 ARG B O 1
ATOM 2811 N N . GLY B 1 142 ? 9.398 -23.781 2.373 1 97.25 142 GLY B N 1
ATOM 2812 C CA . GLY B 1 142 ? 9.703 -23.703 0.953 1 97.25 142 GLY B CA 1
ATOM 2813 C C . GLY B 1 142 ? 9.133 -24.844 0.149 1 97.25 142 GLY B C 1
ATOM 2814 O O . GLY B 1 142 ? 8.5 -25.75 0.708 1 97.25 142 GLY B O 1
ATOM 2815 N N . GLY B 1 143 ? 9.266 -24.797 -1.087 1 98.25 143 GLY B N 1
ATOM 2816 C CA . GLY B 1 143 ? 8.719 -25.75 -2.027 1 98.25 143 GLY B CA 1
ATOM 2817 C C . GLY B 1 143 ? 8.43 -25.156 -3.393 1 98.25 143 GLY B C 1
ATOM 2818 O O . GLY B 1 143 ? 9.203 -24.344 -3.891 1 98.25 143 GLY B O 1
ATOM 2819 N N . THR B 1 144 ? 7.379 -25.719 -3.979 1 97.94 144 THR B N 1
ATOM 2820 C CA . THR B 1 144 ? 7.039 -25.266 -5.324 1 97.94 144 THR B CA 1
ATOM 2821 C C . THR B 1 144 ? 5.555 -24.922 -5.422 1 97.94 144 THR B C 1
ATOM 2823 O O . THR B 1 144 ? 4.703 -25.719 -5 1 97.94 144 THR B O 1
ATOM 2826 N N . VAL B 1 145 ? 5.254 -23.766 -5.91 1 97.81 145 VAL B N 1
ATOM 2827 C CA . VAL B 1 145 ? 3.902 -23.391 -6.312 1 97.81 145 VAL B CA 1
ATOM 2828 C C . VAL B 1 145 ? 3.77 -23.484 -7.832 1 97.81 145 VAL B C 1
ATOM 2830 O O . VAL B 1 145 ? 4.492 -22.812 -8.57 1 97.81 145 VAL B O 1
ATOM 2833 N N . SER B 1 146 ? 2.934 -24.312 -8.281 1 95.25 146 SER B N 1
ATOM 2834 C CA . SER B 1 146 ? 2.713 -24.5 -9.711 1 95.25 146 SER B CA 1
ATOM 2835 C C . SER B 1 146 ? 1.277 -24.156 -10.094 1 95.25 146 SER B C 1
ATOM 2837 O O . SER B 1 146 ? 0.356 -24.328 -9.297 1 95.25 146 SER B O 1
ATOM 2839 N N . ILE B 1 147 ? 1.112 -23.688 -11.281 1 93.44 147 ILE B N 1
ATOM 2840 C CA . ILE B 1 147 ? -0.213 -23.25 -11.711 1 93.44 147 ILE B CA 1
ATOM 2841 C C . ILE B 1 147 ? -0.523 -23.844 -13.086 1 93.44 147 ILE B C 1
ATOM 2843 O O . ILE B 1 147 ? 0.369 -23.969 -13.93 1 93.44 147 ILE B O 1
ATOM 2847 N N . LYS B 1 148 ? -1.714 -24.188 -13.297 1 89.81 148 LYS B N 1
ATOM 2848 C CA . LYS B 1 148 ? -2.283 -24.562 -14.586 1 89.81 148 LYS B CA 1
ATOM 2849 C C . LYS B 1 148 ? -3.602 -23.828 -14.836 1 89.81 148 LYS B C 1
ATOM 2851 O O . LYS B 1 148 ? -4.402 -23.656 -13.914 1 89.81 148 LYS B O 1
ATOM 2856 N N . VAL B 1 149 ? -3.771 -23.344 -16.016 1 88.12 149 VAL B N 1
ATOM 2857 C CA . VAL B 1 149 ? -4.988 -22.625 -16.375 1 88.12 149 VAL B CA 1
ATOM 2858 C C . VAL B 1 149 ? -5.598 -23.234 -17.641 1 88.12 149 VAL B C 1
ATOM 2860 O O . VAL B 1 149 ? -4.875 -23.734 -18.5 1 88.12 149 VAL B O 1
ATOM 2863 N N . SER B 1 150 ? -6.883 -23.234 -17.703 1 83.19 150 SER B N 1
ATOM 2864 C CA . SER B 1 150 ? -7.605 -23.688 -18.891 1 83.19 150 SER B CA 1
ATOM 2865 C C . SER B 1 150 ? -8.898 -22.891 -19.078 1 83.19 150 SER B C 1
ATOM 2867 O O . SER B 1 150 ? -9.391 -22.266 -18.141 1 83.19 150 SER B O 1
ATOM 2869 N N . ARG B 1 151 ? -9.328 -22.781 -20.297 1 82.31 151 ARG B N 1
ATOM 2870 C CA . ARG B 1 151 ? -10.609 -22.188 -20.656 1 82.31 151 ARG B CA 1
ATOM 2871 C C . ARG B 1 151 ? -11.461 -23.188 -21.453 1 82.31 151 ARG B C 1
ATOM 2873 O O . ARG B 1 151 ? -10.977 -23.797 -22.406 1 82.31 151 ARG B O 1
ATOM 2880 N N . ALA B 1 152 ? -12.68 -23.422 -20.953 1 79.44 152 ALA B N 1
ATOM 2881 C CA . ALA B 1 152 ? -13.586 -24.312 -21.672 1 79.44 152 ALA B CA 1
ATOM 2882 C C . ALA B 1 152 ? -15.039 -24.016 -21.312 1 79.44 152 ALA B C 1
ATOM 2884 O O . ALA B 1 152 ? -15.352 -23.766 -20.141 1 79.44 152 ALA B O 1
ATOM 2885 N N . GLN B 1 153 ? -15.875 -24.016 -22.422 1 82.31 153 GLN B N 1
ATOM 2886 C CA . GLN B 1 153 ? -17.328 -23.984 -22.25 1 82.31 153 GLN B CA 1
ATOM 2887 C C . GLN B 1 153 ? -17.75 -22.781 -21.406 1 82.31 153 GLN B C 1
ATOM 2889 O O . GLN B 1 153 ? -18.547 -22.922 -20.469 1 82.31 153 GLN B O 1
ATOM 2894 N N . GLY B 1 154 ? -17.156 -21.703 -21.5 1 82.5 154 GLY B N 1
ATOM 2895 C CA . GLY B 1 154 ? -17.594 -20.484 -20.844 1 82.5 154 GLY B CA 1
ATOM 2896 C C . GLY B 1 154 ? -17.016 -20.328 -19.438 1 82.5 154 GLY B C 1
ATOM 2897 O O . GLY B 1 154 ? -17.453 -19.484 -18.672 1 82.5 154 GLY B O 1
ATOM 2898 N N . TRP B 1 155 ? -15.984 -21.25 -19.141 1 88.31 155 TRP B N 1
ATOM 2899 C CA . TRP B 1 155 ? -15.367 -21.188 -17.828 1 88.31 155 TRP B CA 1
ATOM 2900 C C . TRP B 1 155 ? -13.859 -20.984 -17.938 1 88.31 155 TRP B C 1
ATOM 2902 O O . TRP B 1 155 ? -13.211 -21.578 -18.812 1 88.31 155 TRP B O 1
ATOM 2912 N N . PHE B 1 156 ? -13.414 -20.062 -17.078 1 87.19 156 PHE B N 1
ATOM 2913 C CA . PHE B 1 156 ? -11.992 -20.016 -16.766 1 87.19 156 PHE B CA 1
ATOM 2914 C C . PHE B 1 156 ? -11.672 -20.875 -15.547 1 87.19 156 PHE B C 1
ATOM 2916 O O . PHE B 1 156 ? -12.305 -20.734 -14.5 1 87.19 156 PHE B O 1
ATOM 2923 N N . LYS B 1 157 ? -10.734 -21.828 -15.789 1 91.69 157 LYS B N 1
ATOM 2924 C CA . LYS B 1 157 ? -10.359 -22.719 -14.695 1 91.69 157 LYS B CA 1
ATOM 2925 C C . LYS B 1 157 ? -8.867 -22.625 -14.391 1 91.69 157 LYS B C 1
ATOM 2927 O O . LYS B 1 157 ? -8.047 -22.5 -15.305 1 91.69 157 LYS B O 1
ATOM 2932 N N . ALA B 1 158 ? -8.578 -22.594 -13.102 1 92.19 158 ALA B N 1
ATOM 2933 C CA . ALA B 1 158 ? -7.18 -22.594 -12.672 1 92.19 158 ALA B CA 1
ATOM 2934 C C . ALA B 1 158 ? -6.965 -23.578 -11.523 1 92.19 158 ALA B C 1
ATOM 2936 O O . ALA B 1 158 ? -7.852 -23.766 -10.688 1 92.19 158 ALA B O 1
ATOM 2937 N N . ARG B 1 159 ? -5.848 -24.266 -11.586 1 94.81 159 ARG B N 1
ATOM 2938 C CA . ARG B 1 159 ? -5.363 -25.078 -10.484 1 94.81 159 ARG B CA 1
ATOM 2939 C C . ARG B 1 159 ? -4.004 -24.594 -9.992 1 94.81 159 ARG B C 1
ATOM 2941 O O . ARG B 1 159 ? -3.092 -24.375 -10.797 1 94.81 159 ARG B O 1
ATOM 2948 N N . ILE B 1 160 ? -3.893 -24.312 -8.711 1 96.56 160 ILE B N 1
ATOM 2949 C CA . ILE B 1 160 ? -2.643 -23.953 -8.055 1 96.56 160 ILE B CA 1
ATOM 2950 C C . ILE B 1 160 ? -2.244 -25.047 -7.062 1 96.56 160 ILE B C 1
ATOM 2952 O O . ILE B 1 160 ? -3.051 -25.453 -6.219 1 96.56 160 ILE B O 1
ATOM 2956 N N . ARG B 1 161 ? -1.081 -25.516 -7.219 1 97.94 161 ARG B N 1
ATOM 2957 C CA . ARG B 1 161 ? -0.565 -26.531 -6.301 1 97.94 161 ARG B CA 1
ATOM 2958 C C . ARG B 1 161 ? 0.638 -26 -5.523 1 97.94 161 ARG B C 1
ATOM 2960 O O . ARG B 1 161 ? 1.61 -25.531 -6.121 1 97.94 161 ARG B O 1
ATOM 2967 N N . ALA B 1 162 ? 0.514 -25.984 -4.227 1 98.62 162 ALA B N 1
ATOM 2968 C CA . ALA B 1 162 ? 1.644 -25.734 -3.338 1 98.62 162 ALA B CA 1
ATOM 2969 C C . ALA B 1 162 ? 2.186 -27.031 -2.754 1 98.62 162 ALA B C 1
ATOM 2971 O O . ALA B 1 162 ? 1.535 -27.656 -1.917 1 98.62 162 ALA B O 1
ATOM 2972 N N . ALA B 1 163 ? 3.352 -27.406 -3.188 1 98.5 163 ALA B N 1
ATOM 2973 C CA . ALA B 1 163 ? 3.926 -28.688 -2.768 1 98.5 163 ALA B CA 1
ATOM 2974 C C . ALA B 1 163 ? 5.262 -28.469 -2.062 1 98.5 163 ALA B C 1
ATOM 2976 O O . ALA B 1 163 ? 6.129 -27.75 -2.557 1 98.5 163 ALA B O 1
ATOM 2977 N N . GLY B 1 164 ? 5.402 -29.016 -0.946 1 98.12 164 GLY B N 1
ATOM 2978 C CA . GLY B 1 164 ? 6.633 -28.969 -0.171 1 98.12 164 GLY B CA 1
ATOM 2979 C C . GLY B 1 164 ? 6.516 -29.625 1.189 1 98.12 164 GLY B C 1
ATOM 2980 O O . GLY B 1 164 ? 5.41 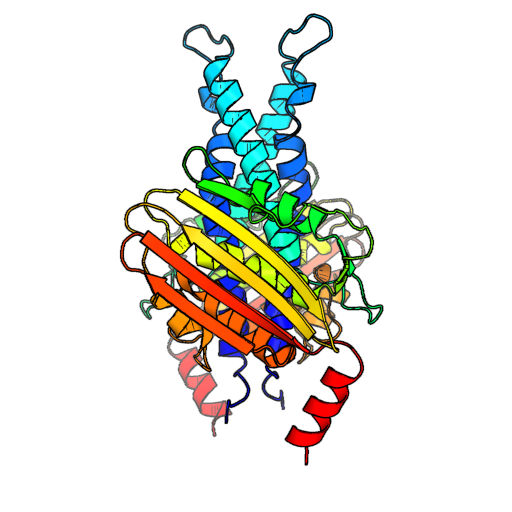-29.922 1.648 1 98.12 164 GLY B O 1
ATOM 2981 N N . THR B 1 165 ? 7.688 -29.844 1.815 1 97.31 165 THR B N 1
ATOM 2982 C CA . THR B 1 165 ? 7.711 -30.469 3.131 1 97.31 165 THR B CA 1
ATOM 2983 C C . THR B 1 165 ? 6.98 -29.609 4.156 1 97.31 165 THR B C 1
ATOM 2985 O O . THR B 1 165 ? 7.246 -28.406 4.27 1 97.31 165 THR B O 1
ATOM 2988 N N . GLY B 1 166 ? 5.969 -30.266 4.832 1 97.25 166 GLY B N 1
ATOM 2989 C CA . GLY B 1 166 ? 5.258 -29.562 5.891 1 97.25 166 GLY B CA 1
ATOM 2990 C C . GLY B 1 166 ? 4.102 -28.734 5.383 1 97.25 166 GLY B C 1
ATOM 2991 O O . GLY B 1 166 ? 3.521 -27.938 6.133 1 97.25 166 GLY B O 1
ATOM 2992 N N . ALA B 1 167 ? 3.75 -28.938 4.113 1 98.19 167 ALA B N 1
ATOM 2993 C CA . ALA B 1 167 ? 2.643 -28.188 3.523 1 98.19 167 ALA B CA 1
ATOM 2994 C C . ALA B 1 167 ? 1.365 -28.359 4.34 1 98.19 167 ALA B C 1
ATOM 2996 O O . ALA B 1 167 ? 1.071 -29.469 4.812 1 98.19 167 ALA B O 1
ATOM 2997 N N . HIS B 1 168 ? 0.665 -27.297 4.602 1 97.94 168 HIS B N 1
ATOM 2998 C CA . HIS B 1 168 ? -0.606 -27.312 5.316 1 97.94 168 HIS B CA 1
ATOM 2999 C C . HIS B 1 168 ? -1.548 -26.234 4.797 1 97.94 168 HIS B C 1
ATOM 3001 O O . HIS B 1 168 ? -1.105 -25.266 4.168 1 97.94 168 HIS B O 1
ATOM 3007 N N . LEU B 1 169 ? -2.775 -26.453 5.094 1 97.38 169 LEU B N 1
ATOM 3008 C CA . LEU B 1 169 ? -3.762 -25.469 4.668 1 97.38 169 LEU B CA 1
ATOM 3009 C C . LEU B 1 169 ? -3.547 -24.141 5.383 1 97.38 169 LEU B C 1
ATOM 3011 O O . LEU B 1 169 ? -3.385 -24.109 6.605 1 97.38 169 LEU B O 1
ATOM 3015 N N . PRO B 1 170 ? -3.398 -23 4.641 1 96.62 170 PRO B N 1
ATOM 3016 C CA . PRO B 1 170 ? -3.355 -21.688 5.289 1 96.62 170 PRO B CA 1
ATOM 3017 C C . PRO B 1 170 ? -4.695 -21.297 5.902 1 96.62 170 PRO B C 1
ATOM 3019 O O . PRO B 1 170 ? -5.371 -20.391 5.391 1 96.62 170 PRO B O 1
ATOM 3022 N N . GLN B 1 171 ? -5.062 -21.844 6.996 1 96.62 171 GLN B N 1
ATOM 3023 C CA . GLN B 1 171 ? -6.402 -21.812 7.574 1 96.62 171 GLN B CA 1
ATOM 3024 C C . GLN B 1 171 ? -6.852 -20.391 7.871 1 96.62 171 GLN B C 1
ATOM 3026 O O . GLN B 1 171 ? -8.008 -20.031 7.641 1 96.62 171 GLN B O 1
ATOM 3031 N N . SER B 1 172 ? -5.969 -19.625 8.391 1 96.31 172 SER B N 1
ATOM 3032 C CA . SER B 1 172 ? -6.344 -18.266 8.75 1 96.31 172 SER B CA 1
ATOM 3033 C C . SER B 1 172 ? -6.766 -17.453 7.523 1 96.31 172 SER B C 1
ATOM 3035 O O . SER B 1 172 ? -7.75 -16.719 7.57 1 96.31 172 SER B O 1
ATOM 3037 N N . SER B 1 173 ? -6.039 -17.609 6.391 1 96.88 173 SER B N 1
ATOM 3038 C CA . SER B 1 173 ? -6.398 -16.906 5.164 1 96.88 173 SER B CA 1
ATOM 3039 C C . SER B 1 173 ? -7.68 -17.484 4.562 1 96.88 173 SER B C 1
ATOM 3041 O O . SER B 1 173 ? -8.484 -16.734 3.992 1 96.88 173 SER B O 1
ATOM 3043 N N . LEU B 1 174 ? -7.867 -18.797 4.719 1 96.62 174 LEU B N 1
ATOM 3044 C CA . LEU B 1 174 ? -9.086 -19.422 4.23 1 96.62 174 LEU B CA 1
ATOM 3045 C C . LEU B 1 174 ? -10.305 -18.953 5.023 1 96.62 174 LEU B C 1
ATOM 3047 O O . LEU B 1 174 ? -11.367 -18.703 4.453 1 96.62 174 LEU B O 1
ATOM 3051 N N . ASP B 1 175 ? -10.117 -18.844 6.305 1 96.94 175 ASP B N 1
ATOM 3052 C CA . ASP B 1 175 ? -11.188 -18.312 7.141 1 96.94 175 ASP B CA 1
ATOM 3053 C C . ASP B 1 175 ? -11.523 -16.875 6.754 1 96.94 175 ASP B C 1
ATOM 3055 O O . ASP B 1 175 ? -12.695 -16.516 6.633 1 96.94 175 ASP B O 1
ATOM 3059 N N . ALA B 1 176 ? -10.531 -16.062 6.555 1 97.56 176 ALA B N 1
ATOM 3060 C CA . ALA B 1 176 ? -10.734 -14.672 6.156 1 97.56 176 ALA B CA 1
ATOM 3061 C C . ALA B 1 176 ? -11.461 -14.586 4.812 1 97.56 176 ALA B C 1
ATOM 3063 O O . ALA B 1 176 ? -12.289 -13.695 4.605 1 97.56 176 ALA B O 1
ATOM 3064 N N . TYR B 1 177 ? -11.164 -15.492 3.93 1 97 177 TYR B N 1
ATOM 3065 C CA . TYR B 1 177 ? -11.789 -15.562 2.613 1 97 177 TYR B CA 1
ATOM 3066 C C . TYR B 1 177 ? -13.297 -15.695 2.732 1 97 177 TYR B C 1
ATOM 3068 O O . TYR B 1 177 ? -14.039 -15.164 1.904 1 97 177 TYR B O 1
ATOM 3076 N N . SER B 1 178 ? -13.805 -16.312 3.791 1 94.62 178 SER B N 1
ATOM 3077 C CA . SER B 1 178 ? -15.203 -16.734 3.875 1 94.62 178 SER B CA 1
ATOM 3078 C C . SER B 1 178 ? -16.016 -15.781 4.758 1 94.62 178 SER B C 1
ATOM 3080 O O . SER B 1 178 ? -17.234 -15.891 4.832 1 94.62 178 SER B O 1
ATOM 3082 N N . VAL B 1 179 ? -15.359 -14.852 5.387 1 94.19 179 VAL B N 1
ATOM 3083 C CA . VAL B 1 179 ? -16.094 -14 6.324 1 94.19 179 VAL B CA 1
ATOM 3084 C C . VAL B 1 179 ? -16.688 -12.805 5.582 1 94.19 179 VAL B C 1
ATOM 3086 O O . VAL B 1 179 ? -16.219 -12.445 4.496 1 94.19 179 VAL B O 1
ATOM 3089 N N . GLY B 1 180 ? -17.688 -12.188 6.234 1 91.69 180 GLY B N 1
ATOM 3090 C CA . GLY B 1 180 ? -18.391 -11.062 5.621 1 91.69 180 GLY B CA 1
ATOM 3091 C C . GLY B 1 180 ? -17.859 -9.719 6.066 1 91.69 180 GLY B C 1
ATOM 3092 O O . GLY B 1 180 ? -18.297 -8.68 5.562 1 91.69 180 GLY B O 1
ATOM 3093 N N . SER B 1 181 ? -16.969 -9.773 7.078 1 94.12 181 SER B N 1
ATOM 3094 C CA . SER B 1 181 ? -16.453 -8.531 7.641 1 94.12 181 SER B CA 1
ATOM 3095 C C . SER B 1 181 ? -14.961 -8.648 7.961 1 94.12 181 SER B C 1
ATOM 3097 O O . SER B 1 181 ? -14.492 -9.711 8.383 1 94.12 181 SER B O 1
ATOM 3099 N N . CYS B 1 182 ? -14.266 -7.492 7.781 1 94.56 182 CYS B N 1
ATOM 3100 C CA . CYS B 1 182 ? -12.836 -7.535 8.039 1 94.56 182 CYS B CA 1
ATOM 3101 C C . CYS B 1 182 ? -12.523 -7.059 9.453 1 94.56 182 CYS B C 1
ATOM 3103 O O . CYS B 1 182 ? -11.359 -6.82 9.789 1 94.56 182 CYS B O 1
ATOM 3105 N N . VAL B 1 183 ? -13.469 -6.91 10.32 1 91.12 183 VAL B N 1
ATOM 3106 C CA . VAL B 1 183 ? -13.312 -6.273 11.625 1 91.12 183 VAL B CA 1
ATOM 3107 C C . VAL B 1 183 ? -12.312 -7.062 12.461 1 91.12 183 VAL B C 1
ATOM 3109 O O . VAL B 1 183 ? -11.547 -6.48 13.234 1 91.12 183 VAL B O 1
ATOM 3112 N N . ASP B 1 184 ? -12.211 -8.367 12.352 1 92.56 184 ASP B N 1
ATOM 3113 C CA . ASP B 1 184 ? -11.336 -9.188 13.18 1 92.56 184 ASP B CA 1
ATOM 3114 C C . ASP B 1 184 ? -10.117 -9.664 12.398 1 92.56 184 ASP B 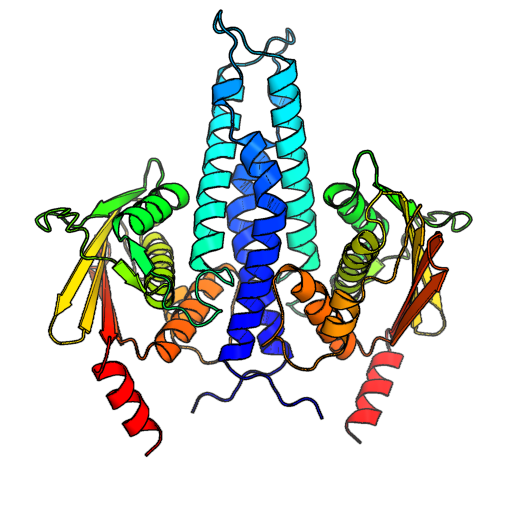C 1
ATOM 3116 O O . ASP B 1 184 ? -9.391 -10.555 12.844 1 92.56 184 ASP B O 1
ATOM 3120 N N . LEU B 1 185 ? -9.891 -9.047 11.297 1 95.81 185 LEU B N 1
ATOM 3121 C CA . LEU B 1 185 ? -8.797 -9.5 10.453 1 95.81 185 LEU B CA 1
ATOM 3122 C C . LEU B 1 185 ? -7.523 -8.703 10.742 1 95.81 185 LEU B C 1
ATOM 3124 O O . LEU B 1 185 ? -7.562 -7.688 11.438 1 95.81 185 LEU B O 1
ATOM 3128 N N . THR B 1 186 ? -6.406 -9.25 10.375 1 95.62 186 THR B N 1
ATOM 3129 C CA . THR B 1 186 ? -5.082 -8.648 10.477 1 95.62 186 THR B CA 1
ATOM 3130 C C . THR B 1 186 ? -4.48 -8.422 9.094 1 95.62 186 THR B C 1
ATOM 3132 O O . THR B 1 186 ? -4.988 -8.945 8.102 1 95.62 186 THR B O 1
ATOM 3135 N N . PRO B 1 187 ? -3.395 -7.613 9.039 1 95.75 187 PRO B N 1
ATOM 3136 C CA . PRO B 1 187 ? -2.711 -7.449 7.758 1 95.75 187 PRO B CA 1
ATOM 3137 C C . PRO B 1 187 ? -2.281 -8.781 7.141 1 95.75 187 PRO B C 1
ATOM 3139 O O . PRO B 1 187 ? -2.246 -8.914 5.918 1 95.75 187 PRO B O 1
ATOM 3142 N N . ARG B 1 188 ? -2.018 -9.773 7.934 1 94.56 188 ARG B N 1
ATOM 3143 C CA . ARG B 1 188 ? -1.586 -11.078 7.449 1 94.56 188 ARG B CA 1
ATOM 3144 C C . ARG B 1 188 ? -2.719 -11.789 6.715 1 94.56 188 ARG B C 1
ATOM 3146 O O . ARG B 1 188 ? -2.484 -12.477 5.719 1 94.56 188 ARG B O 1
ATOM 3153 N N . THR B 1 189 ? -3.984 -11.578 7.16 1 97.12 189 THR B N 1
ATOM 3154 C CA . THR B 1 189 ? -5.082 -12.391 6.648 1 97.12 189 THR B CA 1
ATOM 3155 C C . THR B 1 189 ? -5.934 -11.586 5.664 1 97.12 189 THR B C 1
ATOM 3157 O O . THR B 1 189 ? -6.816 -12.141 5.008 1 97.12 189 THR B O 1
ATOM 3160 N N . VAL B 1 190 ? -5.613 -10.32 5.5 1 98.06 190 VAL B N 1
ATOM 3161 C CA . VAL B 1 190 ? -6.488 -9.43 4.738 1 98.06 190 VAL B CA 1
ATOM 3162 C C . VAL B 1 190 ? -6.531 -9.875 3.279 1 98.06 190 VAL B C 1
ATOM 3164 O O . VAL B 1 190 ? -7.535 -9.672 2.594 1 98.06 190 VAL B O 1
ATOM 3167 N N . VAL B 1 191 ? -5.453 -10.508 2.74 1 98.5 191 VAL B N 1
ATOM 3168 C CA . VAL B 1 191 ? -5.422 -10.945 1.35 1 98.5 191 VAL B CA 1
ATOM 3169 C C . VAL B 1 191 ? -6.484 -12.016 1.122 1 98.5 191 VAL B C 1
ATOM 3171 O O . VAL B 1 191 ? -7.113 -12.062 0.062 1 98.5 191 VAL B O 1
ATOM 3174 N N . GLY B 1 192 ? -6.695 -12.844 2.133 1 98.38 192 GLY B N 1
ATOM 3175 C CA . GLY B 1 192 ? -7.793 -13.789 2.049 1 98.38 192 GLY B CA 1
ATOM 3176 C C . GLY B 1 192 ? -9.148 -13.125 1.907 1 98.38 192 GLY B C 1
ATOM 3177 O O . GLY B 1 192 ? -9.953 -13.523 1.063 1 98.38 192 GLY B O 1
ATOM 3178 N N . TYR B 1 193 ? -9.414 -12.156 2.695 1 98.31 193 TYR B N 1
ATOM 3179 C CA . TYR B 1 193 ? -10.672 -11.422 2.65 1 98.31 193 TYR B CA 1
ATOM 3180 C C . TYR B 1 193 ? -10.844 -10.719 1.31 1 98.31 193 TYR B C 1
ATOM 3182 O O . TYR B 1 193 ? -11.914 -10.797 0.695 1 98.31 193 TYR B O 1
ATOM 3190 N N . TYR B 1 194 ? -9.773 -10.07 0.897 1 98.12 194 TYR B N 1
ATOM 3191 C CA . TYR B 1 194 ? -9.773 -9.375 -0.385 1 98.12 194 TYR B CA 1
ATOM 3192 C C . TYR B 1 194 ? -10.078 -10.336 -1.527 1 98.12 194 TYR B C 1
ATOM 3194 O O . TYR B 1 194 ? -10.914 -10.047 -2.385 1 98.12 194 TYR B O 1
ATOM 3202 N N . ALA B 1 195 ? -9.469 -11.484 -1.564 1 97.94 195 ALA B N 1
ATOM 3203 C CA . ALA B 1 195 ? -9.719 -12.523 -2.566 1 97.94 195 ALA B CA 1
ATOM 3204 C C . ALA B 1 195 ? -11.164 -13 -2.51 1 97.94 195 ALA B C 1
ATOM 3206 O O . ALA B 1 195 ? -11.781 -13.266 -3.545 1 97.94 195 ALA B O 1
ATOM 3207 N N . GLY B 1 196 ? -11.656 -13.125 -1.283 1 97.25 196 GLY B N 1
ATOM 3208 C CA . GLY B 1 196 ? -13.047 -13.516 -1.127 1 97.25 196 GLY B CA 1
ATOM 3209 C C . GLY B 1 196 ? -14.016 -12.523 -1.746 1 97.25 196 GLY B C 1
ATOM 3210 O O . GLY B 1 196 ? -14.969 -12.914 -2.42 1 97.25 196 GLY B O 1
ATOM 3211 N N . ARG B 1 197 ? -13.75 -11.281 -1.553 1 95.69 197 ARG B N 1
ATOM 3212 C CA . ARG B 1 197 ? -14.609 -10.242 -2.115 1 95.69 197 ARG B CA 1
ATOM 3213 C C . ARG B 1 197 ? -14.523 -10.234 -3.637 1 95.69 197 ARG B C 1
ATOM 3215 O O . ARG B 1 197 ? -15.547 -10.094 -4.316 1 95.69 197 ARG B O 1
ATOM 3222 N N . LEU B 1 198 ? -13.32 -10.367 -4.133 1 94.44 198 LEU B N 1
ATOM 3223 C CA . LEU B 1 198 ? -13.156 -10.438 -5.578 1 94.44 198 LEU B CA 1
ATOM 3224 C C . LEU B 1 198 ? -13.875 -11.648 -6.156 1 94.44 198 LEU B C 1
ATOM 3226 O O . LEU B 1 198 ? -14.523 -11.555 -7.203 1 94.44 198 LEU B O 1
ATOM 3230 N N . SER B 1 199 ? -13.773 -12.742 -5.461 1 95.94 199 SER B N 1
ATOM 3231 C CA . SER B 1 199 ? -14.438 -13.969 -5.891 1 95.94 199 SER B CA 1
ATOM 3232 C C . SER B 1 199 ? -15.945 -13.781 -5.984 1 95.94 199 SER B C 1
ATOM 3234 O O . SER B 1 199 ? -16.578 -14.234 -6.941 1 95.94 199 SER B O 1
ATOM 3236 N N . ALA B 1 200 ? -16.469 -13.141 -4.969 1 93.88 200 ALA B N 1
ATOM 3237 C CA . ALA B 1 200 ? -17.906 -12.883 -4.961 1 93.88 200 ALA B CA 1
ATOM 3238 C C . ALA B 1 200 ? -18.328 -12.023 -6.152 1 93.88 200 ALA B C 1
ATOM 3240 O O . ALA B 1 200 ? -19.312 -12.305 -6.82 1 93.88 200 ALA B O 1
ATOM 3241 N N . GLN B 1 201 ? -17.516 -11.016 -6.449 1 90.62 201 GLN B N 1
ATOM 3242 C CA . GLN B 1 201 ? -17.812 -10.125 -7.566 1 90.62 201 GLN B CA 1
ATOM 3243 C C . GLN B 1 201 ? -17.75 -10.867 -8.898 1 90.62 201 GLN B C 1
ATOM 3245 O O . GLN B 1 201 ? -18.516 -10.57 -9.82 1 90.62 201 GLN B O 1
ATOM 3250 N N . LEU B 1 202 ? -16.906 -11.844 -8.984 1 92.5 202 LEU B N 1
ATOM 3251 C CA . LEU B 1 202 ? -16.656 -12.562 -10.227 1 92.5 202 LEU B CA 1
ATOM 3252 C C . LEU B 1 202 ? -17.516 -13.812 -10.312 1 92.5 202 LEU B C 1
ATOM 3254 O O . LEU B 1 202 ? -17.453 -14.555 -11.297 1 92.5 202 LEU B O 1
ATOM 3258 N N . GLN B 1 203 ? -18.328 -14.07 -9.227 1 94.31 203 GLN B N 1
ATOM 3259 C CA . GLN B 1 203 ? -19.094 -15.312 -9.109 1 94.31 203 GLN B CA 1
ATOM 3260 C C . GLN B 1 203 ? -18.188 -16.531 -9.25 1 94.31 203 GLN B C 1
ATOM 3262 O O . GLN B 1 203 ? -18.516 -17.484 -9.969 1 94.31 203 GLN B O 1
ATOM 3267 N N . ALA B 1 204 ? -17.016 -16.391 -8.672 1 95.62 204 ALA B N 1
ATOM 3268 C CA . ALA B 1 204 ? -16.016 -17.453 -8.75 1 95.62 204 ALA B CA 1
ATOM 3269 C C . ALA B 1 204 ? -16.344 -18.578 -7.773 1 95.62 204 ALA B C 1
ATOM 3271 O O . ALA B 1 204 ? -17 -18.359 -6.754 1 95.62 204 ALA B O 1
ATOM 3272 N N . GLN B 1 205 ? -15.969 -19.766 -8.141 1 95.56 205 GLN B N 1
ATOM 3273 C CA . GLN B 1 205 ? -16.031 -20.938 -7.281 1 95.56 205 GLN B CA 1
ATOM 3274 C C . GLN B 1 205 ? -14.633 -21.422 -6.906 1 95.56 205 GLN B C 1
ATOM 3276 O O . GLN B 1 205 ? -13.789 -21.641 -7.781 1 95.56 205 GLN B O 1
ATOM 3281 N N . LEU B 1 206 ? -14.391 -21.516 -5.617 1 96.5 206 LEU B N 1
ATOM 3282 C CA . LEU B 1 206 ? -13.078 -21.906 -5.109 1 96.5 206 LEU B CA 1
ATOM 3283 C C . LEU B 1 206 ? -13.156 -23.219 -4.344 1 96.5 206 LEU B C 1
ATOM 3285 O O . LEU B 1 206 ? -14.125 -23.469 -3.623 1 96.5 206 LEU B O 1
ATOM 3289 N N . GLY B 1 207 ? -12.156 -24.078 -4.551 1 96.62 207 GLY B N 1
ATOM 3290 C CA . GLY B 1 207 ? -11.984 -25.312 -3.781 1 96.62 207 GLY B CA 1
ATOM 3291 C C . GLY B 1 207 ? -10.57 -25.469 -3.244 1 96.62 207 GLY B C 1
ATOM 3292 O O . GLY B 1 207 ? -9.602 -25.141 -3.924 1 96.62 207 GLY B O 1
ATOM 3293 N N . TRP B 1 208 ? -10.461 -25.969 -1.998 1 96.25 208 TRP B N 1
ATOM 3294 C CA . TRP B 1 208 ? -9.172 -26.266 -1.386 1 96.25 208 TRP B CA 1
ATOM 3295 C C . TRP B 1 208 ? -9.102 -27.734 -0.963 1 96.25 208 TRP B C 1
ATOM 3297 O O . TRP B 1 208 ? -10.078 -28.281 -0.448 1 96.25 208 TRP B O 1
ATOM 3307 N N . ALA B 1 209 ? -8.07 -28.359 -1.293 1 96.62 209 ALA B N 1
ATOM 3308 C CA . ALA B 1 209 ? -7.758 -29.719 -0.842 1 96.62 209 ALA B CA 1
ATOM 3309 C C . ALA B 1 209 ? -6.324 -29.812 -0.328 1 96.62 209 ALA B C 1
ATOM 3311 O O . ALA B 1 209 ? -5.469 -29 -0.701 1 96.62 209 ALA B O 1
ATOM 3312 N N . SER B 1 210 ? -6.078 -30.688 0.633 1 96.5 210 SER B N 1
ATOM 3313 C CA . SER B 1 210 ? -4.734 -30.812 1.195 1 96.5 210 SER B CA 1
ATOM 3314 C C . SER B 1 210 ? -4.348 -32.25 1.42 1 96.5 210 SER B C 1
ATOM 3316 O O . SER B 1 210 ? -5.199 -33.094 1.754 1 96.5 210 SER B O 1
ATOM 3318 N N . GLU B 1 211 ? -3.223 -32.656 1.061 1 96.81 211 GLU B N 1
ATOM 3319 C CA . GLU B 1 211 ? -2.488 -33.781 1.579 1 96.81 211 GLU B CA 1
ATOM 3320 C C . GLU B 1 211 ? -1.461 -33.375 2.623 1 96.81 211 GLU B C 1
ATOM 3322 O O . GLU B 1 211 ? -0.346 -32.969 2.277 1 96.81 211 GLU B O 1
ATOM 3327 N N . PRO B 1 212 ? -1.865 -33.562 3.889 1 94 212 PRO B N 1
ATOM 3328 C CA . PRO B 1 212 ? -1.068 -32.969 4.969 1 94 212 PRO B CA 1
ATOM 3329 C C . PRO B 1 212 ? 0.414 -33.344 4.867 1 94 212 PRO B C 1
ATOM 3331 O O . PRO B 1 212 ? 0.76 -34.5 4.645 1 94 212 PRO B O 1
ATOM 3334 N N . GLY B 1 213 ? 1.163 -32.281 4.973 1 96.31 213 GLY B N 1
ATOM 3335 C CA . GLY B 1 213 ? 2.609 -32.438 4.98 1 96.31 213 GLY B CA 1
ATOM 3336 C C . GLY B 1 213 ? 3.211 -32.5 3.592 1 96.31 213 GLY B C 1
ATOM 3337 O O . GLY B 1 213 ? 4.434 -32.5 3.438 1 96.31 213 GLY B O 1
ATOM 3338 N N . GLU B 1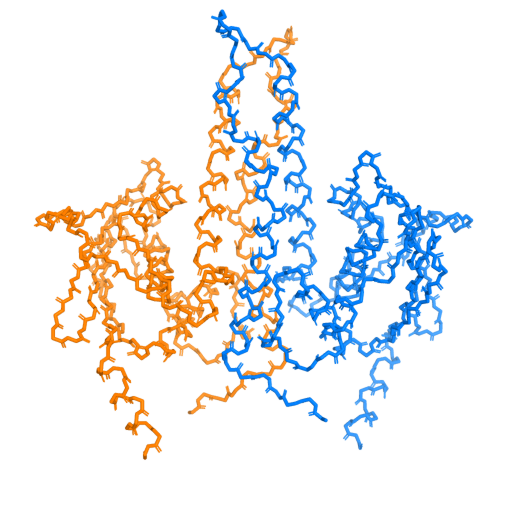 214 ? 2.336 -32.625 2.578 1 97.44 214 GLU B N 1
ATOM 3339 C CA . GLU B 1 214 ? 2.863 -32.875 1.24 1 97.44 214 GLU B CA 1
ATOM 3340 C C . GLU B 1 214 ? 2.451 -31.781 0.266 1 97.44 214 GLU B C 1
ATOM 3342 O O . GLU B 1 214 ? 3.285 -31.25 -0.47 1 97.44 214 GLU B O 1
ATOM 3347 N N . ARG B 1 215 ? 1.151 -31.5 0.253 1 97.88 215 ARG B N 1
ATOM 3348 C CA . ARG B 1 215 ? 0.741 -30.516 -0.75 1 97.88 215 ARG B CA 1
ATOM 3349 C C . ARG B 1 215 ? -0.634 -29.938 -0.424 1 97.88 215 ARG B C 1
ATOM 3351 O O . ARG B 1 215 ? -1.398 -30.547 0.336 1 97.88 215 ARG B O 1
ATOM 3358 N N . VAL B 1 216 ? -0.935 -28.719 -0.908 1 98.38 216 VAL B N 1
ATOM 3359 C CA . VAL B 1 216 ? -2.227 -28.047 -0.917 1 98.38 216 VAL B CA 1
ATOM 3360 C C . VAL B 1 216 ? -2.621 -27.703 -2.352 1 98.38 216 VAL B C 1
ATOM 3362 O O . VAL B 1 216 ? -1.803 -27.188 -3.123 1 98.38 216 VAL B O 1
ATOM 3365 N N . ASP B 1 217 ? -3.859 -28.062 -2.676 1 98.06 217 ASP B N 1
ATOM 3366 C CA . ASP B 1 217 ? -4.379 -27.781 -4.008 1 98.06 217 ASP B CA 1
ATOM 3367 C C . ASP B 1 217 ? -5.539 -26.797 -3.941 1 98.06 217 ASP B C 1
ATOM 3369 O O . ASP B 1 217 ? -6.457 -26.953 -3.131 1 98.06 217 ASP B O 1
ATOM 3373 N N . VAL B 1 218 ? -5.418 -25.781 -4.785 1 97.62 218 VAL B N 1
ATOM 3374 C CA . VAL B 1 218 ? -6.488 -24.797 -4.934 1 97.62 218 VAL B CA 1
ATOM 3375 C C . VAL B 1 218 ? -7.086 -24.891 -6.336 1 97.62 218 VAL B C 1
ATOM 3377 O O . VAL B 1 218 ? -6.355 -24.922 -7.328 1 97.62 218 VAL B O 1
ATOM 3380 N N . THR B 1 219 ? -8.383 -24.984 -6.406 1 96.88 219 THR B N 1
ATOM 3381 C CA . THR B 1 219 ? -9.07 -24.953 -7.691 1 96.88 219 THR B CA 1
ATOM 3382 C C . THR B 1 219 ? -9.961 -23.719 -7.797 1 96.88 219 THR B C 1
ATOM 3384 O O . THR B 1 219 ? -10.648 -23.359 -6.844 1 96.88 219 THR B O 1
ATOM 3387 N N . LEU B 1 220 ? -9.828 -23.031 -8.883 1 96.12 220 LEU B N 1
ATOM 3388 C CA . LEU B 1 220 ? -10.602 -21.828 -9.172 1 96.12 220 LEU B CA 1
ATOM 3389 C C . LEU B 1 220 ? -11.383 -21.984 -10.469 1 96.12 220 LEU B C 1
ATOM 3391 O O . LEU B 1 220 ? -10.836 -22.422 -11.484 1 96.12 220 LEU B O 1
ATOM 3395 N N . ARG B 1 221 ? -12.719 -21.688 -10.453 1 95.06 221 ARG B N 1
ATOM 3396 C CA . ARG B 1 221 ? -13.555 -21.578 -11.641 1 95.06 221 ARG B CA 1
ATOM 3397 C C . ARG B 1 221 ? -14.266 -20.234 -11.688 1 95.06 221 ARG B C 1
ATOM 3399 O O . ARG B 1 221 ? -14.883 -19.828 -10.703 1 95.06 221 ARG B O 1
ATOM 3406 N N . VAL B 1 222 ? -14.125 -19.562 -12.742 1 93.62 222 VAL B N 1
ATOM 3407 C CA . VAL B 1 222 ? -14.773 -18.266 -12.945 1 93.62 222 VAL B CA 1
ATOM 3408 C C . VAL B 1 222 ? -15.586 -18.281 -14.234 1 93.62 222 VAL B C 1
ATOM 3410 O O . VAL B 1 222 ? -15.062 -18.609 -15.305 1 93.62 222 VAL B O 1
ATOM 3413 N N . PRO B 1 223 ? -16.922 -17.984 -14.18 1 92.5 223 PRO B N 1
ATOM 3414 C CA . PRO B 1 223 ? -17.672 -17.875 -15.422 1 92.5 223 PRO B CA 1
ATOM 3415 C C . PRO B 1 223 ? -17.234 -16.688 -16.281 1 92.5 223 PRO B C 1
ATOM 3417 O O . PRO B 1 223 ? -16.969 -15.602 -15.75 1 92.5 223 PRO B O 1
ATOM 3420 N N . VAL B 1 224 ? -17.062 -16.953 -17.516 1 81.25 224 VAL B N 1
ATOM 3421 C CA . VAL B 1 224 ? -16.641 -15.875 -18.422 1 81.25 224 VAL B CA 1
ATOM 3422 C C . VAL B 1 224 ? -17.656 -15.711 -19.547 1 81.25 224 VAL B C 1
ATOM 3424 O O . VAL B 1 224 ? -18.406 -16.641 -19.844 1 81.25 224 VAL B O 1
ATOM 3427 N N . GLY B 1 225 ? -17.703 -14.484 -20.109 1 75.44 225 GLY B N 1
ATOM 3428 C CA . GLY B 1 225 ? -18.609 -14.219 -21.219 1 75.44 225 GLY B CA 1
ATOM 3429 C C . GLY B 1 225 ? -20.062 -14.305 -20.844 1 75.44 225 GLY B C 1
ATOM 3430 O O . GLY B 1 225 ? -20.469 -13.781 -19.797 1 75.44 225 GLY B O 1
ATOM 3431 N N . ASP B 1 226 ? -20.812 -14.859 -21.688 1 69 226 ASP B N 1
ATOM 3432 C CA . ASP B 1 226 ? -22.266 -14.961 -21.594 1 69 226 ASP B CA 1
ATOM 3433 C C . ASP B 1 226 ? -22.688 -15.695 -20.328 1 69 226 ASP B C 1
ATOM 3435 O O . ASP B 1 226 ? -23.75 -15.438 -19.766 1 69 226 ASP B O 1
ATOM 3439 N N . LYS B 1 227 ? -21.891 -16.531 -19.859 1 71.56 227 LYS B N 1
ATOM 3440 C CA . LYS B 1 227 ? -22.203 -17.328 -18.672 1 71.56 227 LYS B CA 1
ATOM 3441 C C . LYS B 1 227 ? -22.281 -16.453 -17.422 1 71.56 227 LYS B C 1
ATOM 3443 O O . LYS B 1 227 ? -23.062 -16.734 -16.516 1 71.56 227 LYS B O 1
ATOM 3448 N N . ARG B 1 228 ? -21.453 -15.359 -17.391 1 70.19 228 ARG B N 1
ATOM 3449 C CA . ARG B 1 228 ? -21.5 -14.469 -16.234 1 70.19 228 ARG B CA 1
ATOM 3450 C C . ARG B 1 228 ? -22.812 -13.695 -16.188 1 70.19 228 ARG B C 1
ATOM 3452 O O . ARG B 1 228 ? -23.359 -13.453 -15.109 1 70.19 228 ARG B O 1
ATOM 3459 N N . GLU B 1 229 ? -23.266 -13.32 -17.266 1 67.75 229 GLU B N 1
ATOM 3460 C CA . GLU B 1 229 ? -24.516 -12.57 -17.359 1 67.75 229 GLU B CA 1
ATOM 3461 C C . GLU B 1 229 ? -25.703 -13.43 -16.953 1 67.75 229 GLU B C 1
ATOM 3463 O O . GLU B 1 229 ? -26.641 -12.938 -16.312 1 67.75 229 GLU B O 1
ATOM 3468 N N . GLN B 1 230 ? -25.656 -14.68 -17.281 1 63.81 230 GLN B N 1
ATOM 3469 C CA . GLN B 1 230 ? -26.75 -15.586 -16.922 1 63.81 230 GLN B CA 1
ATOM 3470 C C . GLN B 1 230 ? -26.766 -15.844 -15.422 1 63.81 230 GLN B C 1
ATOM 3472 O O . GLN B 1 230 ? -27.844 -15.977 -14.828 1 63.81 230 GLN B O 1
ATOM 3477 N N . GLY B 1 231 ? -25.625 -15.953 -14.836 1 57.03 231 GLY B N 1
ATOM 3478 C CA . GLY B 1 231 ? -25.547 -16.172 -13.398 1 57.03 231 GLY B CA 1
ATOM 3479 C C . GLY B 1 231 ? -26.016 -14.961 -12.594 1 57.03 231 GLY B C 1
ATOM 3480 O O . GLY B 1 231 ? -26.578 -15.117 -11.508 1 57.03 231 GLY B O 1
ATOM 3481 N N . ARG B 1 232 ? -25.812 -13.852 -13.055 1 59.22 232 ARG B N 1
ATOM 3482 C CA . ARG B 1 232 ? -26.234 -12.633 -12.383 1 59.22 232 ARG B CA 1
ATOM 3483 C C . ARG B 1 232 ? -27.75 -12.508 -12.398 1 59.22 232 ARG B C 1
ATOM 3485 O O . ARG B 1 232 ? -28.344 -11.969 -11.461 1 59.22 232 ARG B O 1
ATOM 3492 N N . GLN B 1 233 ? -28.375 -12.828 -13.43 1 51.25 233 GLN B N 1
ATOM 3493 C CA . GLN B 1 233 ? -29.828 -12.75 -13.586 1 51.25 233 GLN B CA 1
ATOM 3494 C C . GLN B 1 233 ? -30.531 -13.695 -12.617 1 51.25 233 GLN B C 1
ATOM 3496 O O . GLN B 1 233 ? -31.641 -13.406 -12.148 1 51.25 233 GLN B O 1
ATOM 3501 N N . HIS B 1 234 ? -30 -14.734 -12.32 1 44.41 234 HIS B N 1
ATOM 3502 C CA . HIS B 1 234 ? -30.641 -15.719 -11.461 1 44.41 234 HIS B CA 1
ATOM 3503 C C . HIS B 1 234 ? -30.578 -15.289 -9.992 1 44.41 234 HIS B C 1
ATOM 3505 O O . HIS B 1 234 ? -31.453 -15.656 -9.203 1 44.41 234 HIS B O 1
ATOM 3511 N N . VAL B 1 235 ? -29.656 -14.633 -9.648 1 41.84 235 VAL B N 1
ATOM 3512 C CA . VAL B 1 235 ? -29.578 -14.164 -8.266 1 41.84 235 VAL B CA 1
ATOM 3513 C C . VAL B 1 235 ? -30.5 -12.969 -8.078 1 41.84 235 VAL B C 1
ATOM 3515 O O . VAL B 1 235 ? -31.031 -12.75 -6.984 1 41.84 235 VAL B O 1
ATOM 3518 N N . CYS B 1 236 ? -30.719 -12.109 -8.953 1 33.19 236 CYS B N 1
ATOM 3519 C CA . CYS B 1 236 ? -31.656 -11 -8.844 1 33.19 236 CYS B CA 1
ATOM 3520 C C . CYS B 1 236 ? -33.094 -11.469 -9.102 1 33.19 236 CYS B C 1
ATOM 3522 O O . CYS B 1 236 ? -34.031 -10.695 -8.953 1 33.19 236 CYS B O 1
ATOM 3524 N N . ALA B 1 237 ? -33.312 -12.727 -9.359 1 30.28 237 ALA B N 1
ATOM 3525 C CA . ALA B 1 237 ? -34.688 -13.18 -9.508 1 30.28 237 ALA B CA 1
ATOM 3526 C C . ALA B 1 237 ? -35.188 -13.859 -8.234 1 30.28 237 ALA B C 1
ATOM 3528 O O . ALA B 1 237 ? -34.406 -14.539 -7.547 1 30.28 237 ALA B O 1
#